Protein AF-A0A481DHI5-F1 (afdb_monomer_lite)

Foldseek 3Di:
DDDDDDDDDDDDDPPPDKADAQFEAQVRHGQDQPPCGQLNVFFHFQHMRHGPSATDGDPQFDWRSSQWGPPQFAALNSPRGAQAPAFDFQHIHHGPNFGFHFEQFDDRRRPDGDPDDDAPDDFDSQWDQDDDPPDGTATDGGHLWDDRRNDTDADDCCVPPNVLFDPQWHWDAPDRNDIATGGDQQWDIRRSDTDGDPCCVPVNLLFDPQWHWAAPTRSDIQTGGDPQFDDRRRPGTHGDQCCVPPNVLFDPQWHWDDPDPNDIATGGDPVAWDDRRNDTAGQPLVCLCPDPQQVVCNVCSVVDCPSVDLWQKEFEGAGNVLPPPQDPLNVVLCVVCVVLLRQQRMATRDAAFPVNLDVVQWGQTSSRDIWGWDDDPNWIDINNPKTFPATQCDYSRHTYTYISDRDDPPVSVPDDDDPDDDDDD

Organism: Sus scrofa (NCBI:txid9823)

Structure (mmCIF, N/CA/C/O backbone):
data_AF-A0A481DHI5-F1
#
_entry.id   AF-A0A481DHI5-F1
#
loop_
_atom_site.group_PDB
_atom_site.id
_atom_site.type_symbol
_atom_site.label_atom_id
_atom_site.label_alt_id
_atom_site.label_comp_id
_atom_site.label_asym_id
_atom_site.label_entity_id
_atom_site.label_seq_id
_atom_site.pdbx_PDB_ins_code
_atom_site.Cartn_x
_atom_site.Cartn_y
_atom_site.Cartn_z
_atom_site.occupancy
_atom_site.B_iso_or_equiv
_atom_site.auth_seq_id
_atom_site.auth_comp_id
_atom_site.auth_asym_id
_atom_site.auth_atom_id
_atom_site.pdbx_PDB_model_num
ATOM 1 N N . MET A 1 1 ? -49.915 22.336 9.421 1.00 43.72 1 MET A N 1
ATOM 2 C CA . MET A 1 1 ? -49.257 22.162 8.110 1.00 43.72 1 MET A CA 1
ATOM 3 C C . MET A 1 1 ? -47.770 22.284 8.362 1.00 43.72 1 MET A C 1
ATOM 5 O O . MET A 1 1 ? -47.282 23.372 8.632 1.00 43.72 1 MET A O 1
ATOM 9 N N . SER A 1 2 ? -47.128 21.129 8.496 1.00 32.62 2 SER A N 1
ATOM 10 C CA . SER A 1 2 ? -45.787 20.972 9.047 1.00 32.62 2 SER A CA 1
ATOM 11 C C . SER A 1 2 ? -44.725 21.444 8.061 1.00 32.62 2 SER A C 1
ATOM 13 O O . SER A 1 2 ? -44.752 21.069 6.892 1.00 32.62 2 SER A O 1
ATOM 15 N N . VAL A 1 3 ? -43.785 22.246 8.555 1.00 36.69 3 VAL A N 1
ATOM 16 C CA . VAL A 1 3 ? -42.526 22.556 7.877 1.00 36.69 3 VAL A CA 1
ATOM 17 C C . VAL A 1 3 ? -41.587 21.381 8.148 1.00 36.69 3 VAL A C 1
ATOM 19 O O . VAL A 1 3 ? -41.174 21.171 9.285 1.00 36.69 3 VAL A O 1
ATOM 22 N N . LEU A 1 4 ? -41.304 20.579 7.122 1.00 35.47 4 LEU A N 1
ATOM 23 C CA . LEU A 1 4 ? -40.282 19.534 7.165 1.00 35.47 4 LEU A CA 1
ATOM 24 C C . LEU A 1 4 ? -38.956 20.145 6.702 1.00 35.47 4 LEU A C 1
ATOM 26 O O . LEU A 1 4 ? -38.804 20.501 5.535 1.00 35.47 4 LEU A O 1
ATOM 30 N N . LEU A 1 5 ? -38.013 20.284 7.631 1.00 36.44 5 LEU A N 1
ATOM 31 C CA . LEU A 1 5 ? -36.606 20.528 7.322 1.00 36.44 5 LEU A CA 1
ATOM 32 C C . LEU A 1 5 ? -35.983 19.220 6.801 1.00 36.44 5 LEU A C 1
ATOM 34 O O . LEU A 1 5 ? -36.235 18.169 7.397 1.00 36.44 5 LEU A O 1
ATOM 38 N N . PRO A 1 6 ? -35.155 19.240 5.744 1.00 40.94 6 PRO A N 1
ATOM 39 C CA . PRO A 1 6 ? -34.357 18.080 5.383 1.00 40.94 6 PRO A CA 1
ATOM 40 C C . PRO A 1 6 ? -33.204 17.936 6.388 1.00 40.94 6 PRO A C 1
ATOM 42 O O . PRO A 1 6 ? -32.407 18.855 6.578 1.00 40.94 6 PRO A O 1
ATOM 45 N N . GLY A 1 7 ? -33.151 16.791 7.069 1.00 42.81 7 GLY A N 1
ATOM 46 C CA . GLY A 1 7 ? -32.060 16.444 7.977 1.00 42.81 7 GLY A CA 1
ATOM 47 C C . GLY A 1 7 ? -30.752 16.154 7.228 1.00 42.81 7 GLY A C 1
ATOM 48 O O . GLY A 1 7 ? -30.788 15.724 6.071 1.00 42.81 7 GLY A O 1
ATOM 49 N N . PRO A 1 8 ? -29.586 16.348 7.867 1.00 45.28 8 PRO A N 1
ATOM 50 C CA . PRO A 1 8 ? -28.315 15.955 7.290 1.00 45.28 8 PRO A CA 1
ATOM 51 C C . PRO A 1 8 ? -28.155 14.442 7.458 1.00 45.28 8 PRO A C 1
ATOM 53 O O . PRO A 1 8 ? -28.044 13.930 8.568 1.00 45.28 8 PRO A O 1
ATOM 56 N N . SER A 1 9 ? -28.135 13.714 6.348 1.00 49.44 9 SER A N 1
ATOM 57 C CA . SER A 1 9 ? -27.615 12.350 6.313 1.00 49.44 9 SER A CA 1
ATOM 58 C C . SER A 1 9 ? -26.688 12.240 5.119 1.00 49.44 9 SER A C 1
ATOM 60 O O . SER A 1 9 ? -27.131 12.282 3.981 1.00 49.44 9 SER A O 1
ATOM 62 N N . LEU A 1 10 ? -25.394 12.186 5.417 1.00 44.12 10 LEU A N 1
ATOM 63 C CA . LEU A 1 10 ? -24.336 11.577 4.620 1.00 44.12 10 LEU A CA 1
ATOM 64 C C . LEU A 1 10 ? -23.126 11.532 5.553 1.00 44.12 10 LEU A C 1
ATOM 66 O O . LEU A 1 10 ? -22.340 12.474 5.642 1.00 44.12 10 LEU A O 1
ATOM 70 N N . HIS A 1 11 ? -23.017 10.439 6.310 1.00 45.66 11 HIS A N 1
ATOM 71 C CA . HIS A 1 11 ? -21.702 10.006 6.760 1.00 45.66 11 HIS A CA 1
ATOM 72 C C . HIS A 1 11 ? -20.833 9.901 5.501 1.00 45.66 11 HIS A C 1
ATOM 74 O O . HIS A 1 11 ? -21.245 9.204 4.567 1.00 45.66 11 HIS A O 1
ATOM 80 N N . PRO A 1 12 ? -19.683 10.590 5.417 1.00 46.81 12 PRO A N 1
ATOM 81 C CA . PRO A 1 12 ? -18.755 10.318 4.342 1.00 46.81 12 PRO A CA 1
ATOM 82 C C . PRO A 1 12 ? -18.339 8.858 4.515 1.00 46.81 12 PRO A C 1
ATOM 84 O O . PRO A 1 12 ? -17.802 8.476 5.556 1.00 46.81 12 PRO A O 1
ATOM 87 N N . SER A 1 13 ? -18.637 8.027 3.515 1.00 51.62 13 SER A N 1
ATOM 88 C CA . SER A 1 13 ? -17.909 6.776 3.319 1.00 51.62 13 SER A CA 1
ATOM 89 C C . SER A 1 13 ? -16.425 7.089 3.508 1.00 51.62 13 SER A C 1
ATOM 91 O O . SER A 1 13 ? -15.992 8.111 2.958 1.00 51.62 13 SER A O 1
ATOM 93 N N . PRO A 1 14 ? -15.664 6.296 4.284 1.00 49.41 14 PRO A N 1
ATOM 94 C CA . PRO A 1 14 ? -14.248 6.563 4.473 1.00 49.41 14 PRO A CA 1
ATOM 95 C C . PRO A 1 14 ? -13.640 6.666 3.077 1.00 49.41 14 PRO A C 1
ATOM 97 O O . PRO A 1 14 ? -13.703 5.714 2.299 1.00 49.41 14 PRO A O 1
ATOM 100 N N . GLN A 1 15 ? -13.187 7.865 2.709 1.00 58.94 15 GLN A N 1
ATOM 101 C CA . GLN A 1 15 ? -12.504 8.067 1.444 1.00 58.94 15 GLN A CA 1
ATOM 102 C C . GLN A 1 15 ? -11.241 7.228 1.557 1.00 58.94 15 GLN A C 1
ATOM 104 O O . GLN A 1 15 ? -10.349 7.565 2.334 1.00 58.94 15 GLN A O 1
ATOM 109 N N . VAL A 1 16 ? -11.217 6.088 0.864 1.00 59.72 16 VAL A N 1
ATOM 110 C CA . VAL A 1 16 ? -9.985 5.324 0.700 1.00 59.72 16 VAL A CA 1
ATOM 111 C C . VAL A 1 16 ? -8.988 6.310 0.089 1.00 59.72 16 VAL A C 1
ATOM 113 O O . VAL A 1 16 ? -9.322 6.905 -0.940 1.00 59.72 16 VAL A O 1
ATOM 116 N N . PRO A 1 17 ? -7.841 6.573 0.739 1.00 74.69 17 PRO A N 1
ATOM 117 C CA . PRO A 1 17 ? -6.849 7.490 0.202 1.00 74.69 17 PRO A CA 1
ATOM 118 C C . PRO A 1 17 ? -6.486 7.049 -1.216 1.00 74.69 17 PRO A C 1
ATOM 120 O O . PRO A 1 17 ? -6.122 5.893 -1.424 1.00 74.69 17 PRO A O 1
ATOM 123 N N . ASP A 1 18 ? -6.641 7.947 -2.184 1.00 83.06 18 ASP A N 1
ATOM 124 C CA . ASP A 1 18 ? -6.303 7.695 -3.583 1.00 83.06 18 ASP A CA 1
ATOM 125 C C . ASP A 1 18 ? -5.067 8.509 -3.970 1.00 83.06 18 ASP A C 1
ATOM 127 O O . ASP A 1 18 ? -4.779 9.557 -3.382 1.00 83.06 18 ASP A O 1
ATOM 131 N N . CYS A 1 19 ? -4.332 8.025 -4.964 1.00 86.88 19 CYS A N 1
ATOM 132 C CA . CYS A 1 19 ? -3.128 8.682 -5.439 1.00 86.88 19 CYS A CA 1
ATOM 133 C C . CYS A 1 19 ? -3.455 9.935 -6.260 1.00 86.88 19 CYS A C 1
ATOM 135 O O . CYS A 1 19 ? -4.474 10.026 -6.959 1.00 86.88 19 CYS A O 1
ATOM 137 N N . CYS A 1 20 ? -2.549 10.911 -6.203 1.00 92.19 20 CYS A N 1
ATOM 138 C CA . CYS A 1 20 ? -2.568 12.052 -7.111 1.00 92.19 20 CYS A CA 1
ATOM 139 C C . CYS A 1 20 ? -2.410 11.582 -8.573 1.00 92.19 20 CYS A C 1
ATOM 141 O O . CYS A 1 20 ? -1.773 10.555 -8.811 1.00 92.19 20 CYS A O 1
ATOM 143 N N . PRO A 1 21 ? -2.932 12.334 -9.564 1.00 91.25 21 PRO A N 1
ATOM 144 C CA . PRO A 1 21 ? -2.703 12.029 -10.976 1.00 91.25 21 PRO A CA 1
ATOM 145 C C . PRO A 1 21 ? -1.209 11.875 -11.294 1.00 91.25 21 PRO A C 1
ATOM 147 O O . PRO A 1 21 ? -0.397 12.678 -10.830 1.00 91.25 21 PRO A O 1
ATOM 150 N N . GLY A 1 22 ? -0.859 10.858 -12.081 1.00 90.06 22 GLY A N 1
ATOM 151 C CA . GLY A 1 22 ? 0.534 10.507 -12.386 1.00 90.06 22 GLY A CA 1
ATOM 152 C C . GLY A 1 22 ? 1.246 9.658 -11.327 1.00 90.06 22 GLY A C 1
ATOM 153 O O . GLY A 1 22 ? 2.440 9.405 -11.478 1.00 90.06 22 GLY A O 1
ATOM 154 N N . PHE A 1 23 ? 0.537 9.208 -10.288 1.00 90.56 23 PHE A N 1
ATOM 155 C CA . PHE A 1 23 ? 1.028 8.246 -9.301 1.00 90.56 23 PHE A CA 1
ATOM 156 C C . PHE A 1 23 ? 0.091 7.038 -9.208 1.00 90.56 23 PHE A C 1
ATOM 158 O O . PHE A 1 23 ? -1.126 7.190 -9.343 1.00 90.56 23 PHE A O 1
ATOM 165 N N . PHE A 1 24 ? 0.639 5.848 -8.966 1.00 89.38 24 PHE A N 1
ATOM 166 C CA . PHE A 1 24 ? -0.104 4.591 -9.026 1.00 89.38 24 PHE A CA 1
ATOM 167 C C . PHE A 1 24 ? 0.220 3.620 -7.882 1.00 89.38 24 PHE A C 1
ATOM 169 O O . PHE A 1 24 ? 1.237 3.738 -7.197 1.00 89.38 24 PHE A O 1
ATOM 176 N N . GLY A 1 25 ? -0.663 2.640 -7.689 1.00 78.81 25 GLY A N 1
ATOM 177 C CA . GLY A 1 25 ? -0.503 1.569 -6.708 1.00 78.81 25 GLY A CA 1
ATOM 178 C C . GLY A 1 25 ? -0.759 1.998 -5.260 1.00 78.81 25 GLY A C 1
ATOM 179 O O . GLY A 1 25 ? -1.026 3.157 -4.952 1.00 78.81 25 GLY A O 1
ATOM 180 N N . THR A 1 26 ? -0.663 1.049 -4.329 1.00 76.75 26 THR A N 1
ATOM 181 C CA . THR A 1 26 ? -0.958 1.275 -2.900 1.00 76.75 26 THR A CA 1
ATOM 182 C C . THR A 1 26 ? 0.050 2.183 -2.195 1.00 76.75 26 THR A C 1
ATOM 184 O O . THR A 1 26 ? -0.241 2.693 -1.117 1.00 76.75 26 THR A O 1
ATOM 187 N N . LEU A 1 27 ? 1.234 2.365 -2.787 1.00 78.25 27 LEU A N 1
ATOM 188 C CA . LEU A 1 27 ? 2.298 3.240 -2.289 1.00 78.25 27 LEU A CA 1
ATOM 189 C C . LEU A 1 27 ? 2.378 4.577 -3.044 1.00 78.25 27 LEU A C 1
ATOM 191 O O . LEU A 1 27 ? 3.227 5.399 -2.711 1.00 78.25 27 LEU A O 1
ATOM 195 N N . CYS A 1 28 ? 1.493 4.809 -4.023 1.00 86.56 28 CYS A N 1
ATOM 196 C CA . CYS A 1 28 ? 1.494 5.992 -4.883 1.00 86.56 28 CYS A CA 1
ATOM 197 C C . CYS A 1 28 ? 2.878 6.290 -5.472 1.00 86.56 28 CYS A C 1
ATOM 199 O O . CYS A 1 28 ? 3.454 7.352 -5.242 1.00 86.56 28 CYS A O 1
ATOM 201 N N . GLU A 1 29 ? 3.406 5.339 -6.235 1.00 85.56 29 GLU A N 1
ATOM 202 C CA . GLU A 1 29 ? 4.670 5.465 -6.958 1.00 85.56 29 GLU A CA 1
ATOM 203 C C . GLU A 1 29 ? 4.482 6.312 -8.222 1.00 85.56 29 GLU A C 1
ATOM 205 O O . GLU A 1 29 ? 3.407 6.278 -8.823 1.00 85.56 29 GLU A O 1
ATOM 210 N N . PRO A 1 30 ? 5.478 7.108 -8.644 1.00 89.94 30 PRO A N 1
ATOM 211 C CA . PRO A 1 30 ? 5.351 7.930 -9.841 1.00 89.94 30 PRO A CA 1
ATOM 212 C C . PRO A 1 30 ? 5.304 7.059 -11.100 1.00 89.94 30 PRO A C 1
ATOM 214 O O . PRO A 1 30 ? 6.105 6.138 -11.261 1.00 89.94 30 PRO A O 1
ATOM 217 N N . CYS A 1 31 ? 4.413 7.395 -12.031 1.00 92.06 31 CYS A N 1
ATOM 218 C CA . CYS A 1 31 ? 4.412 6.800 -13.365 1.00 92.06 31 CYS A CA 1
ATOM 219 C C . CYS A 1 31 ? 5.769 7.009 -14.070 1.00 92.06 31 CYS A C 1
ATOM 221 O O . CYS A 1 31 ? 6.425 8.038 -13.860 1.00 92.06 31 CYS A O 1
ATOM 223 N N . PRO A 1 32 ? 6.190 6.072 -14.936 1.00 91.75 32 PRO A N 1
ATOM 224 C CA . PRO A 1 32 ? 7.476 6.155 -15.621 1.00 91.75 32 PRO A CA 1
ATOM 225 C C . PRO A 1 32 ? 7.544 7.360 -16.577 1.00 91.75 32 PRO A C 1
ATOM 227 O O . PRO A 1 32 ? 6.521 7.812 -17.089 1.00 91.75 32 PRO A O 1
ATOM 230 N N . GLY A 1 33 ? 8.757 7.878 -16.822 1.00 87.94 33 GLY A N 1
ATOM 231 C CA . GLY A 1 33 ? 9.023 8.953 -17.800 1.00 87.94 33 GLY A CA 1
ATOM 232 C C . GLY A 1 33 ? 9.940 10.094 -17.333 1.00 87.94 33 GLY A C 1
ATOM 233 O O . GLY A 1 33 ? 10.337 10.944 -18.131 1.00 87.94 33 GLY A O 1
ATOM 234 N N . GLY A 1 34 ? 10.360 10.090 -16.063 1.00 83.38 34 GLY A N 1
ATOM 235 C CA . GLY A 1 34 ? 11.472 10.911 -15.565 1.00 83.38 34 GLY A CA 1
ATOM 236 C C . GLY A 1 34 ? 11.342 12.405 -15.893 1.00 83.38 34 GLY A C 1
ATOM 237 O O . GLY A 1 34 ? 10.353 13.044 -15.539 1.00 83.38 34 GLY A O 1
ATOM 238 N N . LEU A 1 35 ? 12.349 12.968 -16.574 1.00 79.69 35 LEU A N 1
ATOM 239 C CA . LEU A 1 35 ? 12.371 14.384 -16.976 1.00 79.69 35 LEU A CA 1
ATOM 240 C C . LEU A 1 35 ? 11.289 14.749 -18.008 1.00 79.69 35 LEU A C 1
ATOM 242 O O . LEU A 1 35 ? 10.912 15.916 -18.087 1.00 79.69 35 LEU A O 1
ATOM 246 N N . GLY A 1 36 ? 10.790 13.779 -18.781 1.00 77.88 36 GLY A N 1
ATOM 247 C CA . GLY A 1 36 ? 9.703 13.974 -19.746 1.00 77.88 36 GLY A CA 1
ATOM 248 C C . GLY A 1 36 ? 8.309 14.005 -19.109 1.00 77.88 36 GLY A C 1
ATOM 249 O O . GLY A 1 36 ? 7.328 14.264 -19.799 1.00 77.88 36 GLY A O 1
ATOM 250 N N . GLY A 1 37 ? 8.202 13.772 -17.797 1.00 87.38 37 GLY A N 1
ATOM 251 C CA . GLY A 1 37 ? 6.923 13.670 -17.095 1.00 87.38 37 GLY A CA 1
ATOM 252 C C . GLY A 1 37 ? 6.255 12.307 -17.289 1.00 87.38 37 GLY A C 1
ATOM 253 O O . GLY A 1 37 ? 6.912 11.326 -17.622 1.00 87.38 37 GLY A O 1
ATOM 254 N N . VAL A 1 38 ? 4.944 12.228 -17.051 1.00 93.25 38 VAL A N 1
ATOM 255 C CA . VAL A 1 38 ? 4.177 10.971 -17.130 1.00 93.25 38 VAL A CA 1
ATOM 256 C C . VAL A 1 38 ? 4.236 10.401 -18.550 1.00 93.25 38 VAL A C 1
ATOM 258 O O . VAL A 1 38 ? 3.857 11.081 -19.503 1.00 93.25 38 VAL A O 1
ATOM 261 N N . CYS A 1 39 ? 4.710 9.161 -18.683 1.00 95.25 39 CYS A N 1
ATOM 262 C CA . CYS A 1 39 ? 4.935 8.476 -19.957 1.00 95.25 39 CYS A CA 1
ATOM 263 C C . CYS A 1 39 ? 5.739 9.327 -20.950 1.00 95.25 39 CYS A C 1
ATOM 265 O O . CYS A 1 39 ? 5.370 9.438 -22.119 1.00 95.25 39 CYS A O 1
ATOM 267 N N . SER A 1 40 ? 6.781 10.003 -20.452 1.00 94.06 40 SER A N 1
ATOM 268 C CA . SER A 1 40 ? 7.672 10.891 -21.214 1.00 94.06 40 SER A CA 1
ATOM 269 C C . SER A 1 40 ? 6.953 12.006 -21.989 1.00 94.06 40 SER A C 1
ATOM 271 O O . SER A 1 40 ? 7.524 12.590 -22.904 1.00 94.06 40 SER A O 1
ATOM 273 N N . GLY A 1 41 ? 5.692 12.303 -21.646 1.00 93.81 41 GLY A N 1
ATOM 274 C CA . GLY A 1 41 ? 4.840 13.242 -22.380 1.00 93.81 41 GLY A CA 1
ATOM 275 C C . GLY A 1 41 ? 4.230 12.675 -23.669 1.00 93.81 41 GLY A C 1
ATOM 276 O O . GLY A 1 41 ? 3.575 13.409 -24.409 1.00 93.81 41 GLY A O 1
ATOM 277 N N . HIS A 1 42 ? 4.409 11.379 -23.930 1.00 94.69 42 HIS A N 1
ATOM 278 C CA . HIS A 1 42 ? 4.012 10.692 -25.160 1.00 94.69 42 HIS A CA 1
ATOM 279 C C . HIS A 1 42 ? 3.039 9.527 -24.912 1.00 94.69 42 HIS A C 1
ATOM 281 O O . HIS A 1 42 ? 2.888 8.640 -25.754 1.00 94.69 42 HIS A O 1
ATOM 287 N N . GLY A 1 43 ? 2.345 9.521 -23.772 1.00 94.75 43 GLY A N 1
ATOM 288 C CA . GLY A 1 43 ? 1.375 8.483 -23.447 1.00 94.75 43 GLY A CA 1
ATOM 289 C C . GLY A 1 43 ? 0.457 8.820 -22.276 1.00 94.75 43 GLY A C 1
ATOM 290 O O . GLY A 1 43 ? 0.493 9.907 -21.703 1.00 94.75 43 GLY A O 1
ATOM 291 N N . GLN A 1 44 ? -0.392 7.855 -21.926 1.00 96.00 44 GLN A N 1
ATOM 292 C CA . GLN A 1 44 ? -1.299 7.918 -20.778 1.00 96.00 44 GLN A CA 1
ATOM 293 C C . GLN A 1 44 ? -0.978 6.792 -19.796 1.00 96.00 44 GLN A C 1
ATOM 295 O O . GLN A 1 44 ? -0.958 5.629 -20.192 1.00 96.00 44 GLN A O 1
ATOM 300 N N . CYS A 1 45 ? -0.767 7.132 -18.525 1.00 94.81 45 CYS A N 1
ATOM 301 C CA . CYS A 1 45 ? -0.472 6.160 -17.473 1.00 94.81 45 CYS A CA 1
ATOM 302 C C . CYS A 1 45 ? -1.753 5.594 -16.849 1.00 94.81 45 CYS A C 1
ATOM 304 O O . CYS A 1 45 ? -2.715 6.330 -16.619 1.00 94.81 45 CYS A O 1
ATOM 306 N N . GLN A 1 46 ? -1.742 4.302 -16.522 1.00 94.00 46 GLN A N 1
ATOM 307 C CA . GLN A 1 46 ? -2.707 3.698 -15.602 1.00 94.00 46 GLN A CA 1
ATOM 308 C C . GLN A 1 46 ? -2.370 4.119 -14.162 1.00 94.00 46 GLN A C 1
ATOM 310 O O . GLN A 1 46 ? -1.706 3.385 -13.430 1.00 94.00 46 GLN A O 1
ATOM 315 N N . ASP A 1 47 ? -2.795 5.329 -13.791 1.00 90.81 47 ASP A N 1
ATOM 316 C CA . ASP A 1 47 ? -2.581 5.933 -12.473 1.00 90.81 47 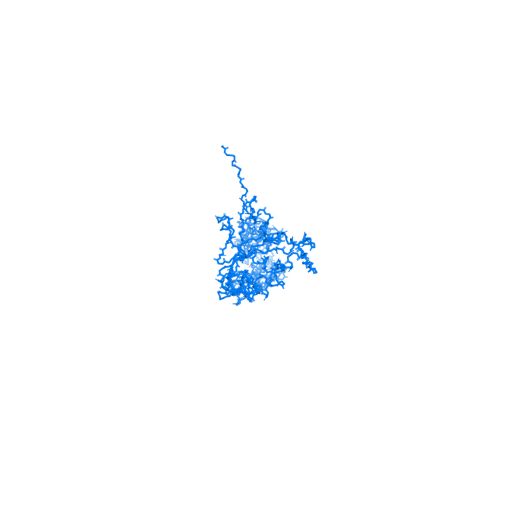ASP A CA 1
ATOM 317 C C . ASP A 1 47 ? -3.678 5.554 -11.453 1.00 90.81 47 ASP A C 1
ATOM 319 O O . ASP A 1 47 ? -4.537 4.719 -11.748 1.00 90.81 47 ASP A O 1
ATOM 323 N N . ARG A 1 48 ? -3.652 6.155 -10.250 1.00 88.38 48 ARG A N 1
ATOM 324 C CA . ARG A 1 48 ? -4.533 5.870 -9.087 1.00 88.38 48 ARG A CA 1
ATOM 325 C C . ARG A 1 48 ? -4.123 4.645 -8.270 1.00 88.38 48 ARG A C 1
ATOM 327 O O . ARG A 1 48 ? -3.280 3.849 -8.675 1.00 88.38 48 ARG A O 1
ATOM 334 N N . VAL A 1 49 ? -4.762 4.459 -7.114 1.00 84.19 49 VAL A N 1
ATOM 335 C CA . VAL A 1 49 ? -4.452 3.370 -6.164 1.00 84.19 49 VAL A CA 1
ATOM 336 C C . VAL A 1 49 ? -4.619 1.958 -6.755 1.00 84.19 49 VAL A C 1
ATOM 338 O O . VAL A 1 49 ? -3.940 1.025 -6.332 1.00 84.19 49 VAL A O 1
ATOM 341 N N . LEU A 1 50 ? -5.501 1.801 -7.751 1.00 83.44 50 LEU A N 1
ATOM 342 C CA . LEU A 1 50 ? -5.715 0.549 -8.496 1.00 83.44 50 LEU A CA 1
ATOM 343 C C . LEU A 1 50 ? -4.925 0.481 -9.815 1.00 83.44 50 LEU A C 1
ATOM 345 O O . LEU A 1 50 ? -5.007 -0.524 -10.520 1.00 83.44 50 LEU A O 1
ATOM 349 N N . GLY A 1 51 ? -4.212 1.550 -10.172 1.00 85.81 51 GLY A N 1
ATOM 350 C CA . GLY A 1 51 ? -3.413 1.632 -11.386 1.00 85.81 51 GLY A CA 1
ATOM 351 C C . GLY A 1 51 ? -2.169 0.750 -11.321 1.00 85.81 51 GLY A C 1
ATOM 352 O O . GLY A 1 51 ? -1.587 0.559 -10.252 1.00 85.81 51 GLY A O 1
ATOM 353 N N . SER A 1 52 ? -1.760 0.215 -12.472 1.00 84.88 52 SER A N 1
ATOM 354 C CA . SER A 1 52 ? -0.560 -0.617 -12.622 1.00 84.88 52 SER A CA 1
ATOM 355 C C . SER A 1 52 ? 0.707 0.182 -12.933 1.00 84.88 52 SER A C 1
ATOM 357 O O . SER A 1 52 ? 1.790 -0.396 -12.913 1.00 84.88 52 SER A O 1
ATOM 359 N N . GLY A 1 53 ? 0.578 1.473 -13.265 1.00 87.81 53 GLY A N 1
ATOM 360 C CA . GLY A 1 53 ? 1.690 2.307 -13.729 1.00 87.81 53 GLY A CA 1
ATOM 361 C C . GLY A 1 53 ? 2.053 2.121 -15.201 1.00 87.81 53 GLY A C 1
ATOM 362 O O . GLY A 1 53 ? 2.944 2.800 -15.703 1.00 87.81 53 GLY A O 1
ATOM 363 N N . GLU A 1 54 ? 1.360 1.228 -15.911 1.00 91.69 54 GLU A N 1
ATOM 364 C CA . GLU A 1 54 ? 1.616 0.940 -17.320 1.00 91.69 54 GLU A CA 1
ATOM 365 C C . GLU A 1 54 ? 1.245 2.132 -18.216 1.00 91.69 54 GLU A C 1
ATOM 367 O O . GLU A 1 54 ? 0.159 2.716 -18.099 1.00 91.69 54 GLU A O 1
ATOM 372 N N . CYS A 1 55 ? 2.144 2.467 -19.142 1.00 95.12 55 CYS A N 1
ATOM 373 C CA . CYS A 1 55 ? 1.962 3.542 -20.105 1.00 95.12 55 CYS A CA 1
ATOM 374 C C . CYS A 1 55 ? 1.353 3.039 -21.413 1.00 95.12 55 CYS A C 1
ATOM 376 O O . CYS A 1 55 ? 1.911 2.196 -22.110 1.00 95.12 55 CYS A O 1
ATOM 378 N N . ARG A 1 56 ? 0.223 3.630 -21.803 1.00 96.56 56 ARG A N 1
ATOM 379 C CA . ARG A 1 56 ? -0.331 3.489 -23.150 1.00 96.56 56 ARG A CA 1
ATOM 380 C C . ARG A 1 56 ? 0.221 4.593 -24.045 1.00 96.56 56 ARG A C 1
ATOM 382 O O . ARG A 1 56 ? -0.198 5.747 -23.919 1.00 96.56 56 ARG A O 1
ATOM 389 N N . CYS A 1 57 ? 1.123 4.230 -24.949 1.00 96.44 57 CYS A N 1
ATOM 390 C CA . CYS A 1 57 ? 1.798 5.178 -25.830 1.00 96.44 57 CYS A CA 1
ATOM 391 C C . CYS A 1 57 ? 0.901 5.730 -26.936 1.00 96.44 57 CYS A C 1
ATOM 393 O O . CYS A 1 57 ? -0.049 5.089 -27.393 1.00 96.44 57 CYS A O 1
ATOM 395 N N . H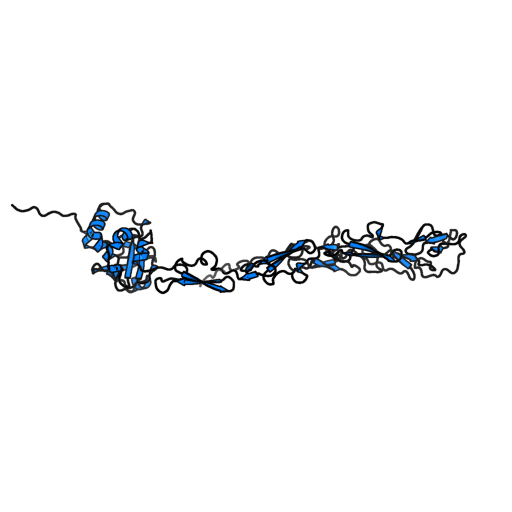IS A 1 58 ? 1.192 6.967 -27.329 1.00 95.81 58 HIS A N 1
ATOM 396 C CA . HIS A 1 58 ? 0.633 7.592 -28.518 1.00 95.81 58 HIS A CA 1
ATOM 397 C C . HIS A 1 58 ? 1.240 6.982 -29.787 1.00 95.81 58 HIS A C 1
ATOM 399 O O . HIS A 1 58 ? 2.300 6.364 -29.749 1.00 95.81 58 HIS A O 1
ATOM 405 N N . GLU A 1 59 ? 0.553 7.152 -30.916 1.00 95.06 59 GLU A N 1
ATOM 406 C CA . GLU A 1 59 ? 0.984 6.595 -32.202 1.00 95.06 59 GLU A CA 1
ATOM 407 C C . GLU A 1 59 ? 2.406 7.047 -32.565 1.00 95.06 59 GLU A C 1
ATOM 409 O O . GLU A 1 59 ? 2.722 8.236 -32.490 1.00 95.06 59 GLU A O 1
ATOM 414 N N . GLY A 1 60 ? 3.253 6.099 -32.976 1.00 93.69 60 GLY A N 1
ATOM 415 C CA . GLY A 1 60 ? 4.643 6.365 -33.339 1.00 93.69 60 GLY A CA 1
ATOM 416 C C . GLY A 1 60 ? 5.632 6.272 -32.177 1.00 93.69 60 GLY A C 1
ATOM 417 O O . GLY A 1 60 ? 6.835 6.239 -32.437 1.00 93.69 60 GLY A O 1
ATOM 418 N N . PHE A 1 61 ? 5.153 6.174 -30.934 1.00 95.81 61 PHE A N 1
ATOM 419 C CA . PHE A 1 61 ? 5.976 6.010 -29.737 1.00 95.81 61 PHE A CA 1
ATOM 420 C C . PHE A 1 61 ? 5.823 4.611 -29.139 1.00 95.81 61 PHE A C 1
ATOM 422 O O . PHE A 1 61 ? 4.746 4.016 -29.163 1.00 95.81 61 PHE A O 1
ATOM 429 N N . HIS A 1 62 ? 6.898 4.103 -28.548 1.00 94.44 62 HIS A N 1
ATOM 430 C CA . HIS A 1 62 ? 6.917 2.836 -27.820 1.00 94.44 62 HIS A CA 1
ATOM 431 C C . HIS A 1 62 ? 7.933 2.888 -26.666 1.00 94.44 62 HIS A C 1
ATOM 433 O O . HIS A 1 62 ? 8.600 3.905 -26.468 1.00 94.44 62 HIS A O 1
ATOM 439 N N . GLY A 1 63 ? 8.035 1.800 -25.905 1.00 92.94 63 GLY A N 1
ATOM 440 C CA . GLY A 1 63 ? 8.875 1.714 -24.708 1.00 92.94 63 GLY A CA 1
ATOM 441 C C . GLY A 1 63 ? 8.061 1.743 -23.420 1.00 92.94 63 GLY A C 1
ATOM 442 O O . GLY A 1 63 ? 6.850 1.983 -23.429 1.00 92.94 63 GLY A O 1
ATOM 443 N N . THR A 1 64 ? 8.731 1.481 -22.305 1.00 93.25 64 THR A N 1
ATOM 444 C CA . THR A 1 64 ? 8.130 1.370 -20.966 1.00 93.25 64 THR A CA 1
ATOM 445 C C . THR A 1 64 ? 7.495 2.688 -20.526 1.00 93.25 64 THR A C 1
ATOM 447 O O . THR A 1 64 ? 6.465 2.702 -19.850 1.00 93.25 64 THR A O 1
ATOM 450 N N . ALA A 1 65 ? 8.090 3.806 -20.936 1.00 95.00 65 ALA A N 1
ATOM 451 C CA . ALA A 1 65 ? 7.647 5.162 -20.662 1.00 95.00 65 ALA A CA 1
ATOM 452 C C . ALA A 1 65 ? 7.315 5.945 -21.941 1.00 95.00 65 ALA A C 1
ATOM 454 O O . ALA A 1 65 ? 7.284 7.172 -21.883 1.00 95.00 65 ALA A O 1
ATOM 455 N N . CYS A 1 66 ? 7.086 5.285 -23.080 1.00 95.69 66 CYS A N 1
ATOM 456 C CA . CYS A 1 66 ? 6.866 5.939 -24.379 1.00 95.69 66 CYS A CA 1
ATOM 457 C C . CYS A 1 66 ? 8.004 6.888 -24.800 1.00 95.69 66 CYS A C 1
ATOM 459 O O . CYS A 1 66 ? 7.782 7.939 -25.397 1.00 95.69 66 CYS A O 1
ATOM 461 N N . GLU A 1 67 ? 9.227 6.535 -24.430 1.00 92.44 67 GLU A N 1
ATOM 462 C CA . GLU A 1 67 ? 10.447 7.321 -24.574 1.00 92.44 67 GLU A CA 1
ATOM 463 C C . GLU A 1 67 ? 11.187 7.073 -25.894 1.00 92.44 67 GLU A C 1
ATOM 465 O O . GLU A 1 67 ? 12.134 7.789 -26.211 1.00 92.44 67 GLU A O 1
ATOM 470 N N . MET A 1 68 ? 10.763 6.077 -26.672 1.00 92.94 68 MET A N 1
ATOM 471 C CA . MET A 1 68 ? 11.375 5.708 -27.945 1.00 92.94 68 MET A CA 1
ATOM 472 C C . MET A 1 68 ? 10.389 5.875 -29.106 1.00 92.94 68 MET A C 1
ATOM 474 O O . MET A 1 68 ? 9.169 5.881 -28.923 1.00 92.94 68 MET A O 1
ATOM 478 N N . CYS A 1 69 ? 10.923 5.964 -30.324 1.00 95.00 69 CYS A N 1
ATOM 479 C CA . CYS A 1 69 ? 10.122 5.869 -31.542 1.00 95.00 69 CYS A CA 1
ATOM 480 C C . CYS A 1 69 ? 9.947 4.410 -31.944 1.00 95.00 69 CYS A C 1
ATOM 482 O O . CYS A 1 69 ? 10.913 3.657 -31.889 1.00 95.00 69 CYS A O 1
ATOM 484 N N . GLU A 1 70 ? 8.761 4.033 -32.428 1.00 95.19 70 GLU A N 1
ATOM 485 C CA . GLU A 1 70 ? 8.576 2.718 -33.052 1.00 95.19 70 GLU A CA 1
ATOM 486 C C . GLU A 1 70 ? 9.638 2.474 -34.139 1.00 95.19 70 GLU A C 1
ATOM 488 O O . GLU A 1 70 ? 10.079 3.406 -34.818 1.00 95.19 70 GLU A O 1
ATOM 493 N N . LEU A 1 71 ? 10.010 1.205 -34.329 1.00 90.88 71 LEU A N 1
ATOM 494 C CA . LEU A 1 71 ? 11.023 0.790 -35.301 1.00 90.88 71 LEU A CA 1
ATOM 495 C C . LEU A 1 71 ? 10.796 1.427 -36.680 1.00 90.88 71 LEU A C 1
ATOM 497 O O . LEU A 1 71 ? 9.698 1.363 -37.241 1.00 90.88 71 LEU A O 1
ATOM 501 N N . GLY A 1 72 ? 11.853 2.019 -37.240 1.00 91.50 72 GLY A N 1
ATOM 502 C CA . GLY A 1 72 ? 11.807 2.703 -38.529 1.00 91.50 72 GLY A CA 1
ATOM 503 C C . GLY A 1 72 ? 11.214 4.114 -38.491 1.00 91.50 72 GLY A C 1
ATOM 504 O O . GLY A 1 72 ? 10.984 4.688 -39.560 1.00 91.50 72 GLY A O 1
ATOM 505 N N . ARG A 1 73 ? 10.973 4.698 -37.311 1.00 95.69 73 ARG A N 1
ATOM 506 C CA . ARG A 1 73 ? 10.562 6.102 -37.157 1.00 95.69 73 ARG A CA 1
ATOM 507 C C . ARG A 1 73 ? 11.645 6.958 -36.512 1.00 95.69 73 ARG A C 1
ATOM 509 O O . ARG A 1 73 ? 12.473 6.476 -35.743 1.00 95.69 73 ARG A O 1
ATOM 516 N N . TYR A 1 74 ? 11.633 8.254 -36.816 1.00 95.81 74 TYR A N 1
ATOM 517 C CA . TYR A 1 74 ? 12.644 9.183 -36.314 1.00 95.81 74 TYR A CA 1
ATOM 518 C C . TYR A 1 74 ? 12.125 10.605 -36.081 1.00 95.81 74 TYR A C 1
ATOM 520 O O . TYR A 1 74 ? 11.046 11.005 -36.541 1.00 95.81 74 TYR A O 1
ATOM 528 N N . GLY A 1 75 ? 12.949 11.380 -35.380 1.00 95.12 75 GLY A N 1
ATOM 529 C CA . GLY A 1 75 ? 12.717 12.775 -35.039 1.00 95.12 75 GLY A CA 1
ATOM 530 C C . GLY A 1 75 ? 11.991 12.947 -33.703 1.00 95.12 75 GLY A C 1
ATOM 531 O O . GLY A 1 75 ? 11.437 11.993 -33.160 1.00 95.12 75 GLY A O 1
ATOM 532 N N . PRO A 1 76 ? 11.922 14.182 -33.176 1.00 92.44 76 PRO A N 1
ATOM 533 C CA . PRO A 1 76 ? 11.461 14.446 -31.809 1.00 92.44 76 PRO A CA 1
ATOM 534 C C . PRO A 1 76 ? 9.985 14.102 -31.567 1.00 92.44 76 PRO A C 1
ATOM 536 O O . PRO A 1 76 ? 9.567 13.988 -30.424 1.00 92.44 76 PRO A O 1
ATOM 539 N N . ASN A 1 77 ? 9.200 13.952 -32.639 1.00 93.44 77 ASN A N 1
ATOM 540 C CA . ASN A 1 77 ? 7.793 13.551 -32.584 1.00 93.44 77 ASN A CA 1
ATOM 541 C C . ASN A 1 77 ? 7.541 12.174 -33.231 1.00 93.44 77 ASN A C 1
ATOM 543 O O . ASN A 1 77 ? 6.391 11.856 -33.511 1.00 93.44 77 ASN A O 1
ATOM 547 N N . CYS A 1 78 ? 8.590 11.420 -33.586 1.00 95.12 78 CYS A N 1
ATOM 548 C CA . CYS A 1 78 ? 8.500 10.114 -34.257 1.00 95.12 78 CYS A CA 1
ATOM 549 C C . CYS A 1 78 ? 7.622 10.092 -35.529 1.00 95.12 78 CYS A C 1
ATOM 551 O O . CYS A 1 78 ? 7.034 9.079 -35.900 1.00 95.12 78 CYS A O 1
ATOM 553 N N . THR A 1 79 ? 7.515 11.226 -36.226 1.00 95.50 79 THR A N 1
ATOM 554 C CA . THR A 1 79 ? 6.699 11.350 -37.446 1.00 95.50 79 THR A CA 1
ATOM 555 C C . THR A 1 79 ? 7.481 11.020 -38.714 1.00 95.50 79 THR A C 1
ATOM 557 O O . THR A 1 79 ? 6.872 10.649 -39.718 1.00 95.50 79 THR A O 1
ATOM 560 N N . GLY A 1 80 ? 8.813 11.139 -38.682 1.00 95.12 80 GLY A N 1
ATOM 561 C CA . GLY A 1 80 ? 9.678 10.736 -39.786 1.00 95.12 80 GLY A CA 1
ATOM 562 C C . GLY A 1 80 ? 9.655 9.221 -39.958 1.00 95.12 80 GLY A C 1
ATOM 563 O O . GLY A 1 80 ? 9.592 8.498 -38.969 1.00 95.12 80 GLY A O 1
ATOM 564 N N . VAL A 1 81 ? 9.701 8.744 -41.203 1.00 95.44 81 VAL A N 1
ATOM 565 C CA . VAL A 1 81 ? 9.724 7.313 -41.540 1.00 95.44 81 VAL A CA 1
ATOM 566 C C . VAL A 1 81 ? 10.980 7.019 -42.347 1.00 95.44 81 VAL A C 1
ATOM 568 O O . VAL A 1 81 ? 11.241 7.669 -43.363 1.00 95.44 81 VAL A O 1
ATOM 571 N N . CYS A 1 82 ? 11.757 6.045 -41.890 1.00 94.62 82 CYS A N 1
ATOM 572 C CA . CYS A 1 82 ? 12.972 5.587 -42.542 1.00 94.62 82 CYS A CA 1
ATOM 573 C C . CYS A 1 82 ? 12.670 5.008 -43.928 1.00 94.62 82 CYS A C 1
ATOM 575 O O . CYS A 1 82 ? 11.728 4.241 -44.115 1.00 94.62 82 CYS A O 1
ATOM 577 N N . ASN A 1 83 ? 13.500 5.367 -44.907 1.00 94.94 83 ASN A N 1
ATOM 578 C CA . ASN A 1 83 ? 13.340 4.950 -46.300 1.00 94.94 83 ASN A CA 1
ATOM 579 C C . ASN A 1 83 ? 14.674 4.477 -46.900 1.00 94.94 83 ASN A C 1
ATOM 581 O O . ASN A 1 83 ? 15.044 4.860 -48.011 1.00 94.94 83 ASN A O 1
ATOM 585 N N . CYS A 1 84 ? 15.423 3.701 -46.116 1.00 94.25 84 CYS A N 1
ATOM 586 C CA . CYS A 1 84 ? 16.668 3.070 -46.539 1.00 94.25 84 CYS A CA 1
ATOM 587 C C . CYS A 1 84 ? 16.344 1.704 -47.155 1.00 94.25 84 CYS A C 1
ATOM 589 O O . CYS A 1 84 ? 15.769 0.855 -46.480 1.00 94.25 84 CYS A O 1
ATOM 591 N N . ALA A 1 85 ? 16.706 1.480 -48.417 1.00 95.56 85 ALA A N 1
ATOM 592 C CA . ALA A 1 85 ? 16.483 0.204 -49.090 1.00 95.56 85 ALA A CA 1
ATOM 593 C C . ALA A 1 85 ? 17.440 -0.881 -48.566 1.00 95.56 85 ALA A C 1
ATOM 595 O O . ALA A 1 85 ? 16.999 -1.951 -48.151 1.00 95.56 85 ALA A O 1
ATOM 596 N N . HIS A 1 86 ? 18.746 -0.587 -48.531 1.00 94.25 86 HIS A N 1
ATOM 597 C CA . HIS A 1 86 ? 19.786 -1.525 -48.092 1.00 94.25 86 HIS A CA 1
ATOM 598 C C . HIS A 1 86 ? 20.802 -0.866 -47.148 1.00 94.25 86 HIS A C 1
ATOM 600 O O . HIS A 1 86 ? 21.990 -0.741 -47.455 1.00 94.25 86 HIS A O 1
ATOM 606 N N . GLY A 1 87 ? 20.337 -0.425 -45.982 1.00 92.56 87 GLY A N 1
ATOM 607 C CA . GLY A 1 87 ? 21.183 0.221 -44.981 1.00 92.56 87 GLY A CA 1
ATOM 608 C C . GLY A 1 87 ? 20.502 0.374 -43.627 1.00 92.56 87 GLY A C 1
ATOM 609 O O . GLY A 1 87 ? 19.313 0.088 -43.490 1.00 92.56 87 GLY A O 1
ATOM 610 N N . LEU A 1 88 ? 21.264 0.844 -42.641 1.00 92.12 88 LEU A N 1
ATOM 611 C CA . LEU A 1 88 ? 20.752 1.226 -41.328 1.00 92.12 88 LEU A CA 1
ATOM 612 C C . LEU A 1 88 ? 20.328 2.696 -41.347 1.00 92.12 88 LEU A C 1
ATOM 614 O O . LEU A 1 88 ? 21.047 3.553 -41.863 1.00 92.12 88 LEU A O 1
ATOM 618 N N . CYS A 1 89 ? 19.159 2.973 -40.783 1.00 93.19 89 CYS A N 1
ATOM 619 C CA . CYS A 1 89 ? 18.618 4.318 -40.645 1.00 93.19 89 CYS A CA 1
ATOM 620 C C . CYS A 1 89 ? 19.025 4.922 -39.298 1.00 93.19 89 CYS A C 1
ATOM 622 O O . CYS A 1 89 ? 19.010 4.224 -38.285 1.00 93.19 89 CYS A O 1
ATOM 624 N N . GLN A 1 90 ? 19.321 6.222 -39.263 1.00 92.44 90 GLN A N 1
ATOM 625 C CA . GLN A 1 90 ? 19.412 6.974 -38.009 1.00 92.44 90 GLN A CA 1
ATOM 626 C C . GLN A 1 90 ? 18.003 7.220 -37.452 1.00 92.44 90 GLN A C 1
ATOM 628 O O . GLN A 1 90 ? 17.387 8.258 -37.710 1.00 92.44 90 GLN A O 1
ATOM 633 N N . GLU A 1 91 ? 17.485 6.222 -36.736 1.00 92.50 91 GLU A N 1
ATOM 634 C CA . GLU A 1 91 ? 16.152 6.217 -36.128 1.00 92.50 91 GLU A CA 1
ATOM 635 C C . GLU A 1 91 ? 16.112 6.824 -34.710 1.00 92.50 91 GLU A C 1
ATOM 637 O O . GLU A 1 91 ? 17.130 7.252 -34.161 1.00 92.50 91 GLU A O 1
ATOM 642 N N . GLY A 1 92 ? 14.914 6.906 -34.122 1.00 92.19 92 GLY A N 1
ATOM 643 C CA . GLY A 1 92 ? 14.701 7.397 -32.757 1.00 92.19 92 GLY A CA 1
ATOM 644 C C . GLY A 1 92 ? 14.537 8.919 -32.635 1.00 92.19 92 GLY A C 1
ATOM 645 O O . GLY A 1 92 ? 14.571 9.664 -33.617 1.00 92.19 92 GLY A O 1
ATOM 646 N N . LEU A 1 93 ? 14.367 9.403 -31.398 1.00 91.25 93 LEU A N 1
ATOM 647 C CA . LEU A 1 93 ? 14.004 10.803 -31.107 1.00 91.25 93 LEU A CA 1
ATOM 648 C C . LEU A 1 93 ? 15.035 11.840 -31.580 1.00 91.25 93 LEU A C 1
ATOM 650 O O . LEU A 1 93 ? 14.679 12.975 -31.898 1.00 91.25 93 LEU A O 1
ATOM 654 N N . ARG A 1 94 ? 16.318 11.460 -31.606 1.00 91.75 94 ARG A N 1
ATOM 655 C CA . ARG A 1 94 ? 17.430 12.298 -32.092 1.00 91.75 94 ARG A CA 1
ATOM 656 C C . ARG A 1 94 ? 17.828 11.986 -33.535 1.00 91.75 94 ARG A C 1
ATOM 658 O O . ARG A 1 94 ? 18.684 12.681 -34.075 1.00 91.75 94 ARG A O 1
ATOM 665 N N . GLY A 1 95 ? 17.236 10.952 -34.126 1.00 93.00 95 GLY A N 1
ATOM 666 C CA . GLY A 1 95 ? 17.506 10.538 -35.491 1.00 93.00 95 GLY A CA 1
ATOM 667 C C . GLY A 1 95 ? 17.004 11.563 -36.504 1.00 93.00 95 GLY A C 1
ATOM 668 O O . GLY A 1 95 ? 15.997 12.241 -36.282 1.00 93.00 95 GLY A O 1
ATOM 669 N N . ASP A 1 96 ? 17.709 11.665 -37.626 1.00 94.94 96 ASP A N 1
ATOM 670 C CA . ASP A 1 96 ? 17.365 12.525 -38.761 1.00 94.94 96 ASP A CA 1
ATOM 671 C C . ASP A 1 96 ? 16.891 11.731 -39.992 1.00 94.94 96 ASP A C 1
ATOM 673 O O . ASP A 1 96 ? 16.540 12.324 -41.017 1.00 94.94 96 ASP A O 1
ATOM 677 N N . GLY A 1 97 ? 16.852 10.397 -39.887 1.00 93.69 97 GLY A N 1
ATOM 678 C CA . GLY A 1 97 ? 16.430 9.495 -40.953 1.00 93.69 97 GLY A CA 1
ATOM 679 C C . GLY A 1 97 ? 17.480 9.240 -42.029 1.00 93.69 97 GLY A C 1
ATOM 680 O O . GLY A 1 97 ? 17.162 8.623 -43.047 1.00 93.69 97 GLY A O 1
ATOM 681 N N . SER A 1 98 ? 18.713 9.722 -41.850 1.00 94.69 98 SER A N 1
ATOM 682 C CA . SER A 1 98 ? 19.799 9.467 -42.795 1.00 94.69 98 SER A CA 1
ATOM 683 C C . SER A 1 98 ? 20.186 7.983 -42.826 1.00 94.69 98 SER A C 1
ATOM 685 O O . SER A 1 98 ? 20.097 7.270 -41.824 1.00 94.69 98 SER A O 1
ATOM 687 N N . CYS A 1 99 ? 20.604 7.510 -44.002 1.00 94.25 99 CYS A N 1
ATOM 688 C CA . CYS A 1 99 ? 20.930 6.107 -44.241 1.00 94.25 99 CYS A CA 1
ATOM 689 C C . CYS A 1 99 ? 22.443 5.884 -44.291 1.00 94.25 99 CYS A C 1
ATOM 691 O O . CYS A 1 99 ? 23.155 6.568 -45.027 1.00 94.25 99 CYS A O 1
ATOM 693 N N . VAL A 1 100 ? 22.917 4.866 -43.576 1.00 93.56 100 VAL A N 1
ATOM 694 C CA . VAL A 1 100 ? 24.264 4.308 -43.731 1.00 93.56 100 VAL A CA 1
ATOM 695 C C . VAL A 1 100 ? 24.136 2.977 -44.461 1.00 93.56 100 VAL A C 1
ATOM 697 O O . VAL A 1 100 ? 23.431 2.081 -44.002 1.00 93.56 100 VAL A O 1
ATOM 700 N N . CYS A 1 101 ? 24.780 2.844 -45.618 1.00 94.69 101 CYS A N 1
ATOM 701 C CA . CYS A 1 101 ? 24.542 1.709 -46.508 1.00 94.69 101 CYS A CA 1
ATOM 702 C C . CYS A 1 101 ? 25.305 0.446 -46.101 1.00 94.69 101 CYS A C 1
ATOM 704 O O . CYS A 1 101 ? 26.448 0.503 -45.639 1.00 94.69 101 CYS A O 1
ATOM 706 N N . ASN A 1 102 ? 24.669 -0.706 -46.319 1.00 94.69 102 ASN A N 1
ATOM 707 C CA . ASN A 1 102 ? 25.300 -2.016 -46.190 1.00 94.69 102 ASN A CA 1
ATOM 708 C C . ASN A 1 102 ? 26.357 -2.211 -47.288 1.00 94.69 102 ASN A C 1
ATOM 710 O O . ASN A 1 102 ? 26.392 -1.474 -48.278 1.00 94.69 102 ASN A O 1
ATOM 714 N N . VAL A 1 103 ? 27.218 -3.220 -47.132 1.00 92.94 103 VAL A N 1
ATOM 715 C CA . VAL A 1 103 ? 28.245 -3.541 -48.136 1.00 92.94 103 VAL A CA 1
ATOM 716 C C . VAL A 1 103 ? 27.596 -3.778 -49.509 1.00 92.94 103 VAL A C 1
ATOM 718 O O . VAL A 1 103 ? 26.628 -4.529 -49.619 1.00 92.94 103 VAL A O 1
ATOM 721 N N . GLY A 1 104 ? 28.127 -3.129 -50.547 1.00 91.94 104 GLY A N 1
ATOM 722 C CA . GLY A 1 104 ? 27.655 -3.218 -51.932 1.00 91.94 104 GLY A CA 1
ATOM 723 C C . GLY A 1 104 ? 26.617 -2.169 -52.346 1.00 91.94 104 GLY A C 1
ATOM 724 O O . GLY A 1 104 ? 26.247 -2.143 -53.518 1.00 91.94 104 GLY A O 1
ATOM 725 N N . TRP A 1 105 ? 26.183 -1.284 -51.442 1.00 93.81 105 TRP A N 1
ATOM 726 C CA . TRP A 1 105 ? 25.121 -0.302 -51.702 1.00 93.81 105 TRP A CA 1
ATOM 727 C C . TRP A 1 105 ? 25.567 1.144 -51.463 1.00 93.81 105 TRP A C 1
ATOM 729 O O . TRP A 1 105 ? 26.392 1.423 -50.593 1.00 93.81 105 TRP A O 1
ATOM 739 N N . GLN A 1 106 ? 24.995 2.077 -52.225 1.00 90.75 106 GLN A N 1
ATOM 740 C CA . GLN A 1 106 ? 25.262 3.514 -52.145 1.00 90.75 106 GLN A CA 1
ATOM 741 C C . GLN A 1 106 ? 24.009 4.360 -52.428 1.00 90.75 106 GLN A C 1
ATOM 743 O O . GLN A 1 106 ? 22.933 3.844 -52.734 1.00 90.75 106 GLN A O 1
ATOM 748 N N . GLY A 1 107 ? 24.174 5.683 -52.352 1.00 89.69 107 GLY A N 1
ATOM 749 C CA . GLY A 1 107 ? 23.105 6.662 -52.532 1.00 89.69 107 GLY A CA 1
ATOM 750 C C . GLY A 1 107 ? 22.441 7.050 -51.211 1.00 89.69 107 GLY A C 1
ATOM 751 O O . GLY A 1 107 ? 22.555 6.353 -50.208 1.00 89.69 107 GLY A O 1
ATOM 752 N N . ILE A 1 108 ? 21.715 8.171 -51.213 1.00 90.12 108 ILE A N 1
ATOM 753 C CA . ILE A 1 108 ? 21.073 8.728 -50.007 1.00 90.12 108 ILE A CA 1
ATOM 754 C C . ILE A 1 108 ? 20.050 7.784 -49.353 1.00 90.12 108 ILE A C 1
ATOM 756 O O . ILE A 1 108 ? 19.744 7.941 -48.176 1.00 90.12 108 ILE A O 1
ATOM 760 N N . ARG A 1 109 ? 19.513 6.821 -50.114 1.00 94.44 109 ARG A N 1
ATOM 761 C CA . ARG A 1 109 ? 18.559 5.798 -49.657 1.00 94.44 109 ARG A CA 1
ATOM 762 C C . ARG A 1 109 ? 19.120 4.381 -49.737 1.00 94.44 109 ARG A C 1
ATOM 764 O O . ARG A 1 109 ? 18.382 3.432 -49.492 1.00 94.44 109 ARG A O 1
ATOM 771 N N . CYS A 1 110 ? 20.399 4.214 -50.069 1.00 95.00 110 CYS A N 1
ATOM 772 C CA . CYS A 1 110 ? 21.023 2.901 -50.243 1.00 95.00 110 CYS A CA 1
ATOM 773 C C . CYS A 1 110 ? 20.287 2.001 -51.252 1.00 95.00 110 CYS A C 1
ATOM 775 O O . CYS A 1 110 ? 20.140 0.804 -51.031 1.00 95.00 110 CYS A O 1
ATOM 777 N N . ASP A 1 111 ? 19.773 2.592 -52.329 1.00 94.62 111 ASP A N 1
ATOM 778 C CA . ASP A 1 111 ? 18.978 1.953 -53.381 1.00 94.62 111 ASP A CA 1
ATOM 779 C C . ASP A 1 111 ? 19.783 1.691 -54.666 1.00 94.62 111 ASP A C 1
ATOM 781 O O . ASP A 1 111 ? 19.248 1.175 -55.646 1.00 94.62 111 ASP A O 1
ATOM 785 N N . GLN A 1 112 ? 21.076 2.028 -54.665 1.00 91.81 112 GLN A N 1
ATOM 786 C CA . GLN A 1 112 ? 21.965 1.884 -55.815 1.00 91.81 112 GLN A CA 1
ATOM 787 C C . GLN A 1 112 ? 23.069 0.869 -55.516 1.00 91.81 112 GLN A C 1
ATOM 789 O O . GLN A 1 112 ? 23.795 1.013 -54.534 1.00 91.81 112 GLN A O 1
ATOM 794 N N . GLU A 1 113 ? 23.227 -0.136 -56.376 1.00 90.88 113 GLU A N 1
ATOM 795 C CA . GLU A 1 113 ? 24.313 -1.115 -56.272 1.00 90.88 113 GLU A CA 1
ATOM 796 C C . GLU A 1 113 ? 25.650 -0.495 -56.713 1.00 90.88 113 GLU A C 1
ATOM 798 O O . GLU A 1 113 ? 25.725 0.278 -57.675 1.00 90.88 113 GLU A O 1
ATOM 803 N N . ILE A 1 114 ? 26.731 -0.825 -56.008 1.00 87.69 114 ILE A N 1
ATOM 804 C CA . ILE A 1 114 ? 28.075 -0.353 -56.341 1.00 87.69 114 ILE A CA 1
ATOM 805 C C . ILE A 1 114 ? 28.638 -1.219 -57.473 1.00 87.69 114 ILE A C 1
ATOM 807 O O . ILE A 1 114 ? 29.211 -2.281 -57.246 1.00 87.69 114 ILE A O 1
ATOM 811 N N . THR A 1 115 ? 28.523 -0.734 -58.709 1.00 82.69 115 THR A N 1
ATOM 812 C CA . THR A 1 115 ? 29.103 -1.385 -59.902 1.00 82.69 115 THR A CA 1
ATOM 813 C C . THR A 1 115 ? 30.454 -0.789 -60.331 1.00 82.69 115 THR A C 1
ATOM 815 O O . THR A 1 115 ? 31.102 -1.302 -61.242 1.00 82.69 115 THR A O 1
ATOM 818 N N . GLY A 1 116 ? 30.890 0.301 -59.692 1.00 68.62 116 GLY A N 1
ATOM 819 C CA . GLY A 1 116 ? 32.163 0.994 -59.928 1.00 68.62 116 GLY A CA 1
ATOM 820 C C . GLY A 1 116 ? 32.240 2.241 -59.046 1.00 68.62 116 GLY A C 1
ATOM 821 O O . GLY A 1 116 ? 31.340 3.076 -59.122 1.00 68.62 116 GLY A O 1
ATOM 822 N N . PRO A 1 117 ? 33.241 2.330 -58.152 1.00 64.88 117 PRO A N 1
ATOM 823 C CA . PRO A 1 117 ? 34.601 2.726 -58.534 1.00 64.88 117 PRO A CA 1
ATOM 824 C C . PRO A 1 117 ? 35.691 1.729 -58.094 1.00 64.88 117 PRO A C 1
ATOM 826 O O . PRO A 1 117 ? 35.525 0.950 -57.160 1.00 64.88 117 PRO A O 1
ATOM 829 N N . GLN A 1 118 ? 36.854 1.789 -58.749 1.00 70.50 118 GLN A N 1
ATOM 830 C CA . GLN A 1 118 ? 38.087 1.176 -58.245 1.00 70.50 118 GLN A CA 1
ATOM 831 C C . GLN A 1 118 ? 38.756 2.187 -57.311 1.00 70.50 118 GLN A C 1
ATOM 833 O O . GLN A 1 118 ? 39.294 3.197 -57.769 1.00 70.50 118 GLN A O 1
ATOM 838 N N . CYS A 1 119 ? 38.698 1.946 -56.004 1.00 78.62 119 CYS A N 1
ATOM 839 C CA . CYS A 1 119 ? 39.431 2.763 -55.046 1.00 78.62 119 CYS A CA 1
ATOM 840 C C . CYS A 1 119 ? 40.952 2.620 -55.280 1.00 78.62 119 CYS A C 1
ATOM 842 O O . CYS A 1 119 ? 41.414 1.544 -55.668 1.00 78.62 119 CYS A O 1
ATOM 844 N N . PRO A 1 120 ? 41.762 3.668 -55.025 1.00 72.56 120 PRO A N 1
ATOM 845 C CA . PRO A 1 120 ? 43.217 3.606 -55.213 1.00 72.56 120 PRO A CA 1
ATOM 846 C C . PRO A 1 120 ? 43.891 2.552 -54.321 1.00 72.56 120 PRO A C 1
ATOM 848 O O . PRO A 1 120 ? 44.979 2.072 -54.629 1.00 72.56 120 PRO A O 1
ATOM 851 N N . GLN A 1 121 ? 43.247 2.229 -53.198 1.00 79.50 121 GLN A N 1
ATOM 852 C CA . GLN A 1 121 ? 43.643 1.218 -52.225 1.00 79.50 121 GLN A CA 1
ATOM 853 C C . GLN A 1 121 ? 42.507 0.202 -52.067 1.00 79.50 121 GLN A C 1
ATOM 855 O O . GLN A 1 121 ? 41.332 0.554 -52.192 1.00 79.50 121 GLN A O 1
ATOM 860 N N . LYS A 1 122 ? 42.853 -1.058 -51.776 1.00 88.12 122 LYS A N 1
ATOM 861 C CA . LYS A 1 122 ? 41.865 -2.105 -51.489 1.00 88.12 122 LYS A CA 1
ATOM 862 C C . LYS A 1 122 ? 41.154 -1.778 -50.169 1.00 88.12 122 LYS A C 1
ATOM 864 O O . LYS A 1 122 ? 41.809 -1.739 -49.131 1.00 88.12 122 LYS A O 1
ATOM 869 N N . CYS A 1 123 ? 39.844 -1.540 -50.226 1.00 90.00 123 CYS A N 1
ATOM 870 C CA . CYS A 1 123 ? 39.024 -1.291 -49.039 1.00 90.00 123 CYS A CA 1
ATOM 871 C C . CYS A 1 123 ? 38.909 -2.538 -48.150 1.00 90.00 123 CYS A C 1
ATOM 873 O O . CYS A 1 123 ? 39.100 -3.668 -48.616 1.00 90.00 123 CYS A O 1
ATOM 875 N N . ASP A 1 124 ? 38.574 -2.316 -46.879 1.00 94.81 124 ASP A N 1
ATOM 876 C CA . ASP A 1 124 ? 38.181 -3.382 -45.956 1.00 94.81 124 ASP A CA 1
ATOM 877 C C . ASP A 1 124 ? 36.950 -4.142 -46.505 1.00 94.81 124 ASP A C 1
ATOM 879 O O . ASP A 1 124 ? 36.109 -3.520 -47.161 1.00 94.81 124 ASP A O 1
ATOM 883 N N . PRO A 1 125 ? 36.796 -5.461 -46.263 1.00 93.19 125 PRO A N 1
ATOM 884 C CA . PRO A 1 125 ? 35.586 -6.200 -46.642 1.00 93.19 125 PRO A CA 1
ATOM 885 C C . PRO A 1 125 ? 34.277 -5.602 -46.106 1.00 93.19 125 PRO A C 1
ATOM 887 O O . PRO A 1 125 ? 33.235 -5.777 -46.732 1.00 93.19 125 PRO A O 1
ATOM 890 N N . ASN A 1 126 ? 34.334 -4.885 -44.981 1.00 94.88 126 ASN A N 1
ATOM 891 C CA . ASN A 1 126 ? 33.195 -4.215 -44.358 1.00 94.88 126 ASN A CA 1
ATOM 892 C C . ASN A 1 126 ? 33.115 -2.723 -44.731 1.00 94.88 126 ASN A C 1
ATOM 894 O O . ASN A 1 126 ? 32.582 -1.919 -43.968 1.00 94.88 126 ASN A O 1
ATOM 898 N N . ALA A 1 127 ? 33.665 -2.325 -45.882 1.00 93.81 127 ALA A N 1
ATOM 899 C CA . ALA A 1 127 ? 33.632 -0.958 -46.393 1.00 93.81 127 ALA A CA 1
ATOM 900 C C . ALA A 1 127 ? 33.136 -0.886 -47.843 1.00 93.81 127 ALA A C 1
ATOM 902 O O . ALA A 1 127 ? 33.366 -1.777 -48.657 1.00 93.81 127 ALA A O 1
ATOM 903 N N . ASN A 1 128 ? 32.506 0.237 -48.177 1.00 92.06 128 ASN A N 1
ATOM 904 C CA . ASN A 1 128 ? 32.069 0.590 -49.519 1.00 92.06 128 ASN A CA 1
ATOM 905 C C . ASN A 1 128 ? 33.045 1.586 -50.153 1.00 92.06 128 ASN A C 1
ATOM 907 O O . ASN A 1 128 ? 33.452 2.558 -49.518 1.00 92.06 128 ASN A O 1
ATOM 911 N N . CYS A 1 129 ? 33.404 1.369 -51.420 1.00 90.69 129 CYS A N 1
ATOM 912 C CA . CYS A 1 129 ? 34.145 2.355 -52.205 1.00 90.69 129 CYS A CA 1
ATOM 913 C C . CYS A 1 129 ? 33.148 3.341 -52.820 1.00 90.69 129 CYS A C 1
ATOM 915 O O . CYS A 1 129 ? 32.407 2.979 -53.734 1.00 90.69 129 CYS A O 1
ATOM 917 N N . LEU A 1 130 ? 33.113 4.568 -52.305 1.00 88.56 130 LEU A N 1
ATOM 918 C CA . LEU A 1 130 ? 32.161 5.598 -52.717 1.00 88.56 130 LEU A CA 1
ATOM 919 C C . LEU A 1 130 ? 32.883 6.706 -53.484 1.00 88.56 130 LEU A C 1
ATOM 921 O O . LEU A 1 130 ? 33.998 7.090 -53.130 1.00 88.56 130 LEU A O 1
ATOM 925 N N . GLN A 1 131 ? 32.243 7.237 -54.525 1.00 81.25 131 GLN A N 1
ATOM 926 C CA . GLN A 1 131 ? 32.733 8.395 -55.271 1.00 81.25 131 GLN A CA 1
ATOM 927 C C . GLN A 1 131 ? 31.757 9.555 -55.102 1.00 81.25 131 GLN A C 1
ATOM 929 O O . GLN A 1 131 ? 30.671 9.544 -55.677 1.00 81.25 131 GLN A O 1
ATOM 934 N N . ASP A 1 132 ? 32.148 10.558 -54.316 1.00 70.12 132 ASP A N 1
ATOM 935 C CA . ASP A 1 132 ? 31.386 11.800 -54.242 1.00 70.12 132 ASP A CA 1
ATOM 936 C C . ASP A 1 132 ? 31.704 12.672 -55.465 1.00 70.12 132 ASP A C 1
ATOM 938 O O . ASP A 1 132 ? 32.840 12.716 -55.941 1.00 70.12 132 ASP A O 1
ATOM 942 N N . SER A 1 133 ? 30.697 13.376 -55.973 1.00 65.31 133 SER A N 1
ATOM 943 C CA . SER A 1 133 ? 30.657 14.102 -57.254 1.00 65.31 133 SER A CA 1
ATOM 944 C C . SER A 1 133 ? 31.790 15.127 -57.475 1.00 65.31 133 SER A C 1
ATOM 946 O O . SER A 1 133 ? 31.938 15.640 -58.583 1.00 65.31 133 SER A O 1
ATOM 948 N N . ALA A 1 134 ? 32.588 15.431 -56.445 1.00 64.06 134 ALA A N 1
ATOM 949 C CA . ALA A 1 134 ? 33.704 16.377 -56.467 1.00 64.06 134 ALA A CA 1
ATOM 950 C C . ALA A 1 134 ? 35.022 15.849 -55.845 1.00 64.06 134 ALA A C 1
ATOM 952 O O . ALA A 1 134 ? 36.003 16.594 -55.806 1.00 64.06 134 ALA A O 1
ATOM 953 N N . ALA A 1 135 ? 35.081 14.598 -55.366 1.00 71.62 135 ALA A N 1
ATOM 954 C CA . ALA A 1 135 ? 36.232 14.044 -54.641 1.00 71.62 135 ALA A CA 1
ATOM 955 C C . ALA A 1 135 ? 36.753 12.729 -55.254 1.00 71.62 135 ALA A C 1
ATOM 957 O O . ALA A 1 135 ? 36.083 12.072 -56.050 1.00 71.62 135 ALA A O 1
ATOM 958 N N . ALA A 1 136 ? 37.980 12.343 -54.890 1.00 79.38 136 ALA A N 1
ATOM 959 C CA . ALA A 1 136 ? 38.530 11.040 -55.257 1.00 79.38 136 ALA A CA 1
ATOM 960 C C . ALA A 1 136 ? 37.742 9.906 -54.566 1.00 79.38 136 ALA A C 1
ATOM 962 O O . ALA A 1 136 ? 37.309 10.097 -53.427 1.00 79.38 136 ALA A O 1
ATOM 963 N N . PRO A 1 137 ? 37.576 8.734 -55.212 1.00 85.56 137 PRO A N 1
ATOM 964 C CA . PRO A 1 137 ? 36.886 7.602 -54.605 1.00 85.56 137 PRO A CA 1
ATOM 965 C C . PRO A 1 137 ? 37.585 7.172 -53.312 1.00 85.56 137 PRO A C 1
ATOM 967 O O . PRO A 1 137 ? 38.805 6.978 -53.291 1.00 85.56 137 PRO A O 1
ATOM 970 N N . ALA A 1 138 ? 36.805 7.032 -52.243 1.00 89.06 138 ALA A N 1
ATOM 971 C CA . ALA A 1 138 ? 37.287 6.735 -50.902 1.00 89.06 138 ALA A CA 1
ATOM 972 C C . ALA A 1 138 ? 36.541 5.539 -50.303 1.00 89.06 138 ALA A C 1
ATOM 974 O O . ALA A 1 138 ? 35.356 5.325 -50.562 1.00 89.06 138 ALA A O 1
ATOM 975 N N . CYS A 1 139 ? 37.250 4.765 -49.483 1.00 91.06 139 CYS A N 1
ATOM 976 C CA . CYS A 1 139 ? 36.647 3.693 -48.706 1.00 91.06 139 CYS A CA 1
ATOM 977 C C . CYS A 1 139 ? 35.916 4.292 -47.499 1.00 91.06 139 CYS A C 1
ATOM 979 O O . CYS A 1 139 ? 36.508 5.056 -46.737 1.00 91.06 139 CYS A O 1
ATOM 981 N N . VAL A 1 140 ? 34.658 3.918 -47.302 1.00 92.19 140 VAL A N 1
ATOM 982 C CA . VAL A 1 140 ? 33.834 4.322 -46.157 1.00 92.19 140 VAL A CA 1
ATOM 983 C C . VAL A 1 140 ? 33.287 3.058 -45.510 1.00 92.19 140 VAL A C 1
ATOM 985 O O . VAL A 1 140 ? 32.772 2.193 -46.214 1.00 92.19 140 VAL A O 1
ATOM 988 N N . CYS A 1 141 ? 33.422 2.918 -44.190 1.00 94.81 141 CYS A N 1
ATOM 989 C CA . CYS A 1 141 ? 32.907 1.737 -43.494 1.00 94.81 141 CYS A CA 1
ATOM 990 C C . CYS A 1 141 ? 31.391 1.599 -43.707 1.00 94.81 141 CYS A C 1
ATOM 992 O O . CYS A 1 141 ? 30.659 2.589 -43.716 1.00 94.81 141 CYS A O 1
ATOM 994 N N . ALA A 1 142 ? 30.944 0.364 -43.920 1.00 94.88 142 ALA A N 1
ATOM 995 C CA . ALA A 1 142 ? 29.541 0.033 -44.096 1.00 94.88 142 ALA A CA 1
ATOM 996 C C . ALA A 1 142 ? 28.774 0.147 -42.770 1.00 94.88 142 ALA A C 1
ATOM 998 O O . ALA A 1 142 ? 29.358 0.293 -41.692 1.00 94.88 142 ALA A O 1
ATOM 999 N N . ALA A 1 143 ? 27.447 0.071 -42.857 1.00 94.00 143 ALA A N 1
ATOM 1000 C CA . ALA A 1 143 ? 26.558 0.156 -41.707 1.00 94.00 143 ALA A CA 1
ATOM 1001 C C . ALA A 1 143 ? 26.961 -0.819 -40.584 1.00 94.00 143 ALA A C 1
ATOM 1003 O O . ALA A 1 143 ? 27.178 -2.004 -40.829 1.00 94.00 143 ALA A O 1
ATOM 1004 N N . GLY A 1 144 ? 27.076 -0.304 -39.358 1.00 92.50 144 GLY A N 1
ATOM 1005 C CA . GLY A 1 144 ? 27.482 -1.083 -38.183 1.00 92.50 144 GLY A CA 1
ATOM 1006 C C . GLY A 1 144 ? 28.992 -1.202 -37.952 1.00 92.50 144 GLY A C 1
ATOM 1007 O O . GLY A 1 144 ? 29.408 -1.800 -36.957 1.00 92.50 144 GLY A O 1
ATOM 1008 N N . TYR A 1 145 ? 29.816 -0.595 -38.812 1.00 94.81 145 TYR A N 1
ATOM 1009 C CA . TYR A 1 145 ? 31.273 -0.589 -38.696 1.00 94.81 145 TYR A CA 1
ATOM 1010 C C . TYR A 1 145 ? 31.833 0.833 -38.595 1.00 94.81 145 TYR A C 1
ATOM 1012 O O . TYR A 1 145 ? 31.280 1.787 -39.138 1.00 94.81 145 TYR A O 1
ATOM 1020 N N . SER A 1 146 ? 32.972 0.977 -37.917 1.00 93.19 146 SER A N 1
ATOM 1021 C CA . SER A 1 146 ? 33.699 2.243 -37.790 1.00 93.19 146 SER A CA 1
ATOM 1022 C C . SER A 1 146 ? 35.189 2.055 -38.061 1.00 93.19 146 SER A C 1
ATOM 1024 O O . SER A 1 146 ? 35.737 0.965 -37.893 1.00 93.19 146 SER A O 1
ATOM 1026 N N . GLY A 1 147 ? 35.852 3.118 -38.518 1.00 93.75 147 GLY A N 1
ATOM 1027 C CA . GLY A 1 147 ? 37.265 3.083 -38.877 1.00 93.75 147 GLY A CA 1
ATOM 1028 C C . GLY A 1 147 ? 37.602 4.056 -40.001 1.00 93.75 147 GLY A C 1
ATOM 1029 O O . GLY A 1 147 ? 36.886 5.026 -40.237 1.00 93.75 147 GLY A O 1
ATOM 1030 N N . ASN A 1 148 ? 38.704 3.796 -40.704 1.00 91.75 148 ASN A N 1
ATOM 1031 C CA . ASN A 1 148 ? 39.205 4.664 -41.778 1.00 91.75 148 ASN A CA 1
ATOM 1032 C C . ASN A 1 148 ? 38.814 4.185 -43.193 1.00 91.75 148 ASN A C 1
ATOM 1034 O O . ASN A 1 148 ? 39.358 4.681 -44.176 1.00 91.75 148 ASN A O 1
ATOM 1038 N N . GLY A 1 149 ? 37.949 3.169 -43.301 1.00 90.56 149 GLY A N 1
ATOM 1039 C CA . GLY A 1 149 ? 37.517 2.565 -44.567 1.00 90.56 149 GLY A CA 1
ATOM 1040 C C . GLY A 1 149 ? 38.455 1.491 -45.134 1.00 90.56 149 GLY A C 1
ATOM 1041 O O . GLY A 1 149 ? 38.009 0.585 -45.831 1.00 90.56 149 GLY A O 1
ATOM 1042 N N . THR A 1 150 ? 39.752 1.550 -44.827 1.00 91.75 150 THR A N 1
ATOM 1043 C CA . THR A 1 150 ? 40.714 0.469 -45.148 1.00 91.75 150 THR A CA 1
ATOM 1044 C C . THR A 1 150 ? 40.870 -0.546 -44.019 1.00 91.75 150 THR A C 1
ATOM 1046 O O . THR A 1 150 ? 41.325 -1.660 -44.252 1.00 91.75 150 THR A O 1
ATOM 1049 N N . TYR A 1 151 ? 40.476 -0.152 -42.812 1.00 95.00 151 TYR A N 1
ATOM 1050 C CA . TYR A 1 151 ? 40.318 -0.994 -41.641 1.00 95.00 151 TYR A CA 1
ATOM 1051 C C . TYR A 1 151 ? 39.011 -0.588 -40.968 1.00 95.00 151 TYR A C 1
ATOM 1053 O O . TYR A 1 151 ? 38.876 0.563 -40.534 1.00 95.00 151 TYR A O 1
ATOM 1061 N N . CYS A 1 152 ? 38.056 -1.511 -40.922 1.00 95.69 152 CYS A N 1
ATOM 1062 C CA . CYS A 1 152 ? 36.745 -1.297 -40.323 1.00 95.69 152 CYS A CA 1
ATOM 1063 C C . CYS A 1 152 ? 36.497 -2.358 -39.249 1.00 95.69 152 CYS A C 1
ATOM 1065 O O . CYS A 1 152 ? 36.529 -3.556 -39.521 1.00 95.69 152 CYS A O 1
ATOM 1067 N N . SER A 1 153 ? 36.237 -1.912 -38.024 1.00 94.56 153 SER A N 1
ATOM 1068 C CA . SER A 1 153 ? 35.862 -2.774 -36.902 1.00 94.56 153 SER A CA 1
ATOM 1069 C C . SER A 1 153 ? 34.395 -2.581 -36.554 1.00 94.56 153 SER A C 1
ATOM 1071 O O . SER A 1 153 ? 33.848 -1.491 -36.735 1.00 94.56 153 SER A O 1
ATOM 1073 N N . GLU A 1 154 ? 33.763 -3.636 -36.047 1.00 93.62 154 GLU A N 1
ATOM 1074 C CA . GLU A 1 154 ? 32.386 -3.572 -35.560 1.00 93.62 154 GLU A CA 1
ATOM 1075 C C . GLU A 1 154 ? 32.242 -2.470 -34.509 1.00 93.62 154 GLU A C 1
ATOM 1077 O O . GLU A 1 154 ? 33.115 -2.277 -33.657 1.00 93.62 154 GLU A O 1
ATOM 1082 N N . VAL A 1 155 ? 31.149 -1.717 -34.598 1.00 91.44 155 VAL A N 1
ATOM 1083 C CA . VAL A 1 155 ? 30.808 -0.727 -33.581 1.00 91.44 155 VAL A CA 1
ATOM 1084 C C . VAL A 1 155 ? 30.257 -1.461 -32.365 1.00 91.44 155 VAL A C 1
ATOM 1086 O O . VAL A 1 155 ? 29.179 -2.050 -32.429 1.00 91.44 155 VAL A O 1
ATOM 1089 N N . ASP A 1 156 ? 30.991 -1.388 -31.257 1.00 90.25 156 ASP A N 1
ATOM 1090 C CA . ASP A 1 156 ? 30.521 -1.830 -29.947 1.00 90.25 156 ASP A CA 1
ATOM 1091 C C . ASP A 1 156 ? 29.692 -0.714 -29.301 1.00 90.25 156 ASP A C 1
ATOM 1093 O O . ASP A 1 156 ? 30.232 0.250 -28.749 1.00 90.25 156 ASP A O 1
ATOM 1097 N N . LEU A 1 157 ? 28.367 -0.833 -29.402 1.00 90.44 157 LEU A N 1
ATOM 1098 C CA . LEU A 1 157 ? 27.448 0.128 -28.798 1.00 90.44 157 LEU A CA 1
ATOM 1099 C C . LEU A 1 157 ? 27.430 0.010 -27.272 1.00 90.44 157 LEU A C 1
ATOM 1101 O O . LEU A 1 157 ? 27.275 1.020 -26.596 1.00 90.44 157 LEU A O 1
ATOM 1105 N N . CYS A 1 158 ? 27.634 -1.185 -26.713 1.00 94.00 158 CYS A N 1
ATOM 1106 C CA . CYS A 1 158 ? 27.630 -1.389 -25.264 1.00 94.00 158 CYS A CA 1
ATOM 1107 C C . CYS A 1 158 ? 28.815 -0.706 -24.563 1.00 94.00 158 CYS A C 1
ATOM 1109 O O . CYS A 1 158 ? 28.703 -0.330 -23.396 1.00 94.00 158 CYS A O 1
ATOM 1111 N N . ALA A 1 159 ? 29.934 -0.501 -25.264 1.00 92.25 159 ALA A N 1
ATOM 1112 C CA . ALA A 1 159 ? 31.093 0.213 -24.731 1.00 92.25 159 ALA A CA 1
ATOM 1113 C C . ALA A 1 159 ? 30.861 1.726 -24.540 1.00 92.25 159 ALA A C 1
ATOM 1115 O O . ALA A 1 159 ? 31.585 2.361 -23.770 1.00 92.25 159 ALA A O 1
ATOM 1116 N N . GLN A 1 160 ? 29.875 2.317 -25.224 1.00 87.44 160 GLN A N 1
ATOM 1117 C CA . GLN A 1 160 ? 29.548 3.742 -25.122 1.00 87.44 160 GLN A CA 1
ATOM 1118 C C . GLN A 1 160 ? 28.233 3.937 -24.373 1.00 87.44 160 GLN A C 1
ATOM 1120 O O . GLN A 1 160 ? 27.210 3.418 -24.796 1.00 87.44 160 GLN A O 1
ATOM 1125 N N . ASP A 1 161 ? 28.254 4.687 -23.268 1.00 89.12 161 ASP A N 1
ATOM 1126 C CA . ASP A 1 161 ? 27.060 4.988 -22.453 1.00 89.12 161 ASP A CA 1
ATOM 1127 C C . ASP A 1 161 ? 26.225 3.741 -22.086 1.00 89.12 161 ASP A C 1
ATOM 1129 O O . ASP A 1 161 ? 25.001 3.781 -22.032 1.00 89.12 161 ASP A O 1
ATOM 1133 N N . HIS A 1 162 ? 26.886 2.588 -21.903 1.00 92.94 162 HIS A N 1
ATOM 1134 C CA . HIS A 1 162 ? 26.241 1.284 -21.692 1.00 92.94 162 HIS A CA 1
ATOM 1135 C C . HIS A 1 162 ? 25.208 0.926 -22.786 1.00 92.94 162 HIS A C 1
ATOM 1137 O O . HIS A 1 162 ? 24.190 0.286 -22.529 1.00 92.94 162 HIS A O 1
ATOM 1143 N N . GLY A 1 163 ? 25.435 1.386 -24.017 1.00 88.75 163 GLY A N 1
ATOM 1144 C CA . GLY A 1 163 ? 24.497 1.276 -25.125 1.00 88.75 163 GLY A CA 1
ATOM 1145 C C . GLY A 1 163 ? 23.226 2.103 -24.955 1.00 88.75 163 GLY A C 1
ATOM 1146 O O . GLY A 1 163 ? 22.355 1.985 -25.802 1.00 88.75 163 GLY A O 1
ATOM 1147 N N . GLY A 1 164 ? 23.072 2.916 -23.910 1.00 89.44 164 GLY A N 1
ATOM 1148 C CA . GLY A 1 164 ? 21.791 3.509 -23.517 1.00 89.44 164 GLY A CA 1
ATOM 1149 C C . GLY A 1 164 ? 20.875 2.540 -22.759 1.00 89.44 164 GLY A C 1
ATOM 1150 O O . GLY A 1 164 ? 19.705 2.845 -22.558 1.00 89.44 164 GLY A O 1
ATOM 1151 N N . CYS A 1 165 ? 21.381 1.373 -22.344 1.00 94.75 165 CYS A N 1
ATOM 1152 C CA . CYS A 1 165 ? 20.641 0.470 -21.471 1.00 94.75 165 CYS A CA 1
ATOM 1153 C C . CYS A 1 165 ? 20.541 1.034 -20.046 1.00 94.75 165 CYS A C 1
ATOM 1155 O O . CYS A 1 165 ? 21.402 1.789 -19.583 1.00 94.75 165 CYS A O 1
ATOM 1157 N N . SER A 1 166 ? 19.526 0.587 -19.308 1.00 95.06 166 SER A N 1
ATOM 1158 C CA . SER A 1 166 ? 19.394 0.877 -17.883 1.00 95.06 166 SER A CA 1
ATOM 1159 C C . SER A 1 166 ? 20.649 0.443 -17.105 1.00 95.06 166 SER A C 1
ATOM 1161 O O . SER A 1 166 ? 21.241 -0.595 -17.418 1.00 95.06 166 SER A O 1
ATOM 1163 N N . PRO A 1 167 ? 21.023 1.133 -16.009 1.00 94.00 167 PRO A N 1
ATOM 1164 C CA . PRO A 1 167 ? 22.030 0.622 -15.075 1.00 94.00 167 PRO A CA 1
ATOM 1165 C C . PRO A 1 167 ? 21.648 -0.730 -14.444 1.00 94.00 167 PRO A C 1
ATOM 1167 O O . PRO A 1 167 ? 22.528 -1.419 -13.935 1.00 94.00 167 PRO A O 1
ATOM 1170 N N . HIS A 1 168 ? 20.365 -1.112 -14.485 1.00 94.94 168 HIS A N 1
ATOM 1171 C CA . HIS A 1 168 ? 19.842 -2.401 -14.015 1.00 94.94 168 HIS A CA 1
ATOM 1172 C C . HIS A 1 168 ? 19.540 -3.379 -15.163 1.00 94.94 168 HIS A C 1
ATOM 1174 O O . HIS A 1 168 ? 18.697 -4.267 -15.029 1.00 94.94 168 HIS A O 1
ATOM 1180 N N . ALA A 1 169 ? 20.210 -3.211 -16.303 1.00 96.81 169 ALA A N 1
ATOM 1181 C CA . ALA A 1 169 ? 20.120 -4.098 -17.451 1.00 96.81 169 ALA A CA 1
ATOM 1182 C C . ALA A 1 169 ? 21.498 -4.607 -17.877 1.00 96.81 169 ALA A C 1
ATOM 1184 O O . ALA A 1 169 ? 22.538 -4.032 -17.561 1.00 96.81 169 ALA A O 1
ATOM 1185 N N . ASN A 1 170 ? 21.497 -5.717 -18.610 1.00 96.75 170 ASN A N 1
ATOM 1186 C CA . ASN A 1 170 ? 22.653 -6.203 -19.344 1.00 96.75 170 ASN A CA 1
ATOM 1187 C C . ASN A 1 170 ? 22.567 -5.731 -20.801 1.00 96.75 170 ASN A C 1
ATOM 1189 O O . ASN A 1 170 ? 21.556 -5.981 -21.462 1.00 96.75 170 ASN A O 1
ATOM 1193 N N . CYS A 1 171 ? 23.621 -5.087 -21.299 1.00 96.69 171 CYS A N 1
ATOM 1194 C CA . CYS A 1 171 ? 23.769 -4.764 -22.715 1.00 96.69 171 CYS A CA 1
ATOM 1195 C C . CYS A 1 171 ? 24.491 -5.900 -23.440 1.00 96.69 171 CYS A C 1
ATOM 1197 O O . CYS A 1 171 ? 25.562 -6.338 -23.018 1.00 96.69 171 CYS A O 1
ATOM 1199 N N . THR A 1 172 ? 23.930 -6.364 -24.555 1.00 95.69 172 THR A N 1
ATOM 1200 C CA . THR A 1 172 ? 24.565 -7.382 -25.401 1.00 95.69 172 THR A CA 1
ATOM 1201 C C . THR A 1 172 ? 24.550 -6.954 -26.865 1.00 95.69 172 THR A C 1
ATOM 1203 O O . THR A 1 172 ? 23.505 -6.589 -27.404 1.00 95.69 172 THR A O 1
ATOM 1206 N N . ASN A 1 173 ? 25.713 -6.990 -27.520 1.00 92.25 173 ASN A N 1
ATOM 1207 C CA . ASN A 1 173 ? 25.812 -6.760 -28.962 1.00 92.25 173 ASN A CA 1
ATOM 1208 C C . ASN A 1 173 ? 25.228 -7.970 -29.700 1.00 92.25 173 ASN A C 1
ATOM 1210 O O . ASN A 1 173 ? 25.616 -9.108 -29.430 1.00 92.25 173 ASN A O 1
ATOM 1214 N N . VAL A 1 174 ? 24.289 -7.727 -30.616 1.00 91.56 174 VAL A N 1
ATOM 1215 C CA . VAL A 1 174 ? 23.583 -8.788 -31.362 1.00 91.56 174 VAL A CA 1
ATOM 1216 C C . VAL A 1 174 ? 24.020 -8.864 -32.822 1.00 91.56 174 VAL A C 1
ATOM 1218 O O . VAL A 1 174 ? 23.960 -9.934 -33.425 1.00 91.56 174 VAL A O 1
ATOM 1221 N N . ALA A 1 175 ? 24.483 -7.745 -33.377 1.00 89.25 175 ALA A N 1
ATOM 1222 C CA . ALA A 1 175 ? 25.052 -7.628 -34.714 1.00 89.25 175 ALA A CA 1
ATOM 1223 C C . ALA A 1 175 ? 25.931 -6.358 -34.780 1.00 89.25 175 ALA A C 1
ATOM 1225 O O . ALA A 1 175 ? 25.863 -5.530 -33.866 1.00 89.25 175 ALA A O 1
ATOM 1226 N N . PRO A 1 176 ? 26.741 -6.161 -35.837 1.00 88.06 176 PRO A N 1
ATOM 1227 C CA . PRO A 1 176 ? 27.521 -4.937 -36.014 1.00 88.06 176 PRO A CA 1
ATOM 1228 C C . PRO A 1 176 ? 26.642 -3.683 -35.915 1.00 88.06 176 PRO A C 1
ATOM 1230 O O . PRO A 1 176 ? 25.689 -3.521 -36.678 1.00 88.06 176 PRO A O 1
ATOM 1233 N N . GLY A 1 177 ? 26.939 -2.804 -34.953 1.00 84.81 177 GLY A N 1
ATOM 1234 C CA . GLY A 1 177 ? 26.148 -1.598 -34.694 1.00 84.81 177 GLY A CA 1
ATOM 1235 C C . GLY A 1 177 ? 24.708 -1.845 -34.238 1.00 84.81 177 GLY A C 1
ATOM 1236 O O . GLY A 1 177 ? 23.878 -0.954 -34.390 1.00 84.81 177 GLY A O 1
ATOM 1237 N N . GLN A 1 178 ? 24.397 -3.023 -33.689 1.00 88.94 178 GLN A N 1
ATOM 1238 C CA . GLN A 1 178 ? 23.114 -3.324 -33.054 1.00 88.94 178 GLN A CA 1
ATOM 1239 C C . GLN A 1 178 ? 23.329 -3.973 -31.686 1.00 88.94 178 GLN A C 1
ATOM 1241 O O . GLN A 1 178 ? 24.145 -4.883 -31.519 1.00 88.94 178 GLN A O 1
ATOM 1246 N N . ARG A 1 179 ? 22.534 -3.546 -30.705 1.00 91.94 179 ARG A N 1
ATOM 1247 C CA . ARG A 1 179 ? 22.564 -4.066 -29.335 1.00 91.94 179 ARG A CA 1
ATOM 1248 C C . ARG A 1 179 ? 21.159 -4.334 -28.825 1.00 91.94 179 ARG A C 1
ATOM 1250 O O . ARG A 1 179 ? 20.207 -3.699 -29.268 1.00 91.94 179 ARG A O 1
ATOM 1257 N N . THR A 1 180 ? 21.045 -5.228 -27.853 1.00 94.44 180 THR A N 1
ATOM 1258 C CA . THR A 1 180 ? 19.824 -5.427 -27.070 1.00 94.44 180 THR A CA 1
ATOM 1259 C C . THR A 1 180 ? 20.112 -5.219 -25.590 1.00 94.44 180 THR A C 1
ATOM 1261 O O . THR A 1 180 ? 21.194 -5.562 -25.104 1.00 94.44 180 THR A O 1
ATOM 1264 N N . CYS A 1 181 ? 19.128 -4.673 -24.882 1.00 96.31 181 CYS A N 1
ATOM 1265 C CA . CYS A 1 181 ? 19.148 -4.515 -23.436 1.00 96.31 181 CYS A CA 1
ATOM 1266 C C . CYS A 1 181 ? 18.196 -5.536 -22.809 1.00 96.31 181 CYS A C 1
ATOM 1268 O O . CYS A 1 181 ? 17.109 -5.772 -23.329 1.00 96.31 181 CYS A O 1
ATOM 1270 N N . THR A 1 182 ? 18.585 -6.143 -21.692 1.00 96.50 182 THR A N 1
ATOM 1271 C CA . THR A 1 182 ? 17.707 -7.041 -20.926 1.00 96.50 182 THR A CA 1
ATOM 1272 C C . THR A 1 182 ? 17.798 -6.706 -19.447 1.00 96.50 182 THR A C 1
ATOM 1274 O O . THR A 1 182 ? 18.899 -6.755 -18.893 1.00 96.50 182 THR A O 1
ATOM 1277 N N . CYS A 1 183 ? 16.674 -6.380 -18.803 1.00 95.50 183 CYS A N 1
ATOM 1278 C CA . CYS A 1 183 ? 16.645 -6.104 -17.365 1.00 95.50 183 CYS A CA 1
ATOM 1279 C C . CYS A 1 183 ? 17.184 -7.290 -16.549 1.00 95.50 183 CYS A C 1
ATOM 1281 O O . CYS A 1 183 ? 17.012 -8.450 -16.928 1.00 95.50 183 CYS A O 1
ATOM 1283 N N . TRP A 1 184 ? 17.848 -6.997 -15.431 1.00 94.81 184 TRP A N 1
ATOM 1284 C CA . TRP A 1 184 ? 18.290 -8.016 -14.480 1.00 94.81 184 TRP A CA 1
ATOM 1285 C C . TRP A 1 184 ? 17.109 -8.705 -13.791 1.00 94.81 184 TRP A C 1
ATOM 1287 O O . TRP A 1 184 ? 16.002 -8.165 -13.717 1.00 94.81 184 TRP A O 1
ATOM 1297 N N . ASP A 1 185 ? 17.370 -9.884 -13.222 1.00 89.25 185 ASP A N 1
ATOM 1298 C CA . ASP A 1 185 ? 16.391 -10.592 -12.400 1.00 89.25 185 ASP A CA 1
ATOM 1299 C C . ASP A 1 185 ? 15.882 -9.687 -11.269 1.00 89.25 185 ASP A C 1
ATOM 1301 O O . ASP A 1 185 ? 16.656 -9.132 -10.489 1.00 89.25 185 ASP A O 1
ATOM 1305 N N . GLY A 1 186 ? 14.557 -9.542 -11.181 1.00 84.44 186 GLY A N 1
ATOM 1306 C CA . GLY A 1 186 ? 13.915 -8.665 -10.199 1.00 84.44 186 GLY A CA 1
ATOM 1307 C C . GLY A 1 186 ? 13.567 -7.270 -10.702 1.00 84.44 186 GLY A C 1
ATOM 1308 O O . GLY A 1 186 ? 12.979 -6.503 -9.943 1.00 84.44 186 GLY A O 1
ATOM 1309 N N . TYR A 1 187 ? 13.859 -6.972 -11.966 1.00 88.88 187 TYR A N 1
ATOM 1310 C CA . TYR A 1 187 ? 13.433 -5.759 -12.651 1.00 88.88 187 TYR A CA 1
ATOM 1311 C C . TYR A 1 187 ? 12.539 -6.098 -13.851 1.00 88.88 187 TYR A C 1
ATOM 1313 O O . TYR A 1 187 ? 12.595 -7.199 -14.397 1.00 88.88 187 TYR A O 1
ATOM 1321 N N . THR A 1 188 ? 11.695 -5.152 -14.253 1.00 87.69 188 THR A N 1
ATOM 1322 C CA . THR A 1 188 ? 10.783 -5.262 -15.398 1.00 87.69 188 THR A CA 1
ATOM 1323 C C . THR A 1 188 ? 10.864 -4.012 -16.271 1.00 87.69 188 THR A C 1
ATOM 1325 O O . THR A 1 188 ? 11.124 -2.919 -15.767 1.00 87.69 188 THR A O 1
ATOM 1328 N N . GLY A 1 189 ? 10.639 -4.180 -17.573 1.00 90.56 189 GLY A N 1
ATOM 1329 C CA . GLY A 1 189 ? 10.712 -3.118 -18.575 1.00 90.56 189 GLY A CA 1
ATOM 1330 C C . GLY A 1 189 ? 11.297 -3.621 -19.894 1.00 90.56 189 GLY A C 1
ATOM 1331 O O . GLY A 1 189 ? 11.351 -4.829 -20.137 1.00 90.56 189 GLY A O 1
ATOM 1332 N N . ASP A 1 190 ? 11.739 -2.697 -20.738 1.00 91.81 190 ASP A N 1
ATOM 1333 C CA . ASP A 1 190 ? 12.310 -2.959 -22.070 1.00 91.81 190 ASP A CA 1
ATOM 1334 C C . ASP A 1 190 ? 13.844 -3.074 -22.088 1.00 91.81 190 ASP A C 1
ATOM 1336 O O . ASP A 1 190 ? 14.430 -3.366 -23.129 1.00 91.81 190 ASP A O 1
ATOM 1340 N N . GLY A 1 191 ? 14.506 -2.876 -20.946 1.00 94.00 191 GLY A N 1
ATOM 1341 C CA . GLY A 1 191 ? 15.964 -2.929 -20.830 1.00 94.00 191 GLY A CA 1
ATOM 1342 C C . GLY A 1 191 ? 16.650 -1.565 -20.932 1.00 94.00 191 GLY A C 1
ATOM 1343 O O . GLY A 1 191 ? 17.750 -1.415 -20.398 1.00 94.00 191 GLY A O 1
ATOM 1344 N N . GLU A 1 192 ? 16.021 -0.563 -21.546 1.00 91.31 192 GLU A N 1
ATOM 1345 C CA . GLU A 1 192 ? 16.473 0.837 -21.482 1.00 91.31 192 GLU A CA 1
ATOM 1346 C C . GLU A 1 192 ? 15.938 1.496 -20.212 1.00 91.31 192 GLU A C 1
ATOM 1348 O O . GLU A 1 192 ? 16.678 2.141 -19.464 1.00 91.31 192 GLU A O 1
ATOM 1353 N N . ILE A 1 193 ? 14.681 1.200 -19.886 1.00 92.12 193 ILE A N 1
ATOM 1354 C CA . ILE A 1 193 ? 14.072 1.475 -18.594 1.00 92.12 193 ILE A CA 1
ATOM 1355 C C . ILE A 1 193 ? 13.820 0.142 -17.893 1.00 92.12 193 ILE A C 1
ATOM 1357 O O . ILE A 1 193 ? 13.104 -0.727 -18.384 1.00 92.12 193 ILE A O 1
ATOM 1361 N N . CYS A 1 194 ? 14.403 -0.011 -16.705 1.00 92.00 194 CYS A N 1
ATOM 1362 C CA . CYS A 1 194 ? 14.169 -1.149 -15.824 1.00 92.00 194 CYS A CA 1
ATOM 1363 C C . CYS A 1 194 ? 13.710 -0.629 -14.468 1.00 92.00 194 CYS A C 1
ATOM 1365 O O . CYS A 1 194 ? 14.452 0.074 -13.780 1.00 92.00 194 CYS A O 1
ATOM 1367 N N . GLN A 1 195 ? 12.482 -0.972 -14.096 1.00 86.94 195 GLN A N 1
ATOM 1368 C CA . GLN A 1 195 ? 11.890 -0.642 -12.803 1.00 86.94 195 GLN A CA 1
ATOM 1369 C C . GLN A 1 195 ? 11.848 -1.884 -11.922 1.00 86.94 195 GLN A C 1
ATOM 1371 O O . GLN A 1 195 ? 11.841 -3.007 -12.429 1.00 86.94 195 GLN A O 1
ATOM 1376 N N . GLU A 1 196 ? 11.839 -1.698 -10.605 1.00 85.00 196 GLU A N 1
ATOM 1377 C CA . GLU A 1 196 ? 11.743 -2.821 -9.676 1.00 85.00 196 GLU A CA 1
ATOM 1378 C C . GLU A 1 196 ? 10.462 -3.617 -9.948 1.00 85.00 196 GLU A C 1
ATOM 1380 O O . GLU A 1 196 ? 9.360 -3.072 -10.024 1.00 85.00 196 GLU A O 1
ATOM 1385 N N . ALA A 1 197 ? 10.600 -4.929 -10.128 1.00 82.19 197 ALA A N 1
ATOM 1386 C CA . ALA A 1 197 ? 9.455 -5.776 -10.397 1.00 82.19 197 ALA A CA 1
ATOM 1387 C C . ALA A 1 197 ? 8.612 -5.913 -9.126 1.00 82.19 197 ALA A C 1
ATOM 1389 O O . ALA A 1 197 ? 9.049 -6.500 -8.126 1.00 82.19 197 ALA A O 1
ATOM 1390 N N . ASN A 1 198 ? 7.368 -5.432 -9.183 1.00 78.44 198 ASN A N 1
ATOM 1391 C CA . ASN A 1 198 ? 6.429 -5.604 -8.086 1.00 78.44 198 ASN A CA 1
ATOM 1392 C C . ASN A 1 198 ? 6.059 -7.086 -7.938 1.00 78.44 198 ASN A C 1
ATOM 1394 O O . ASN A 1 198 ? 5.216 -7.644 -8.645 1.00 78.44 198 ASN A O 1
ATOM 1398 N N . SER A 1 199 ? 6.690 -7.721 -6.959 1.00 81.94 199 SER A N 1
ATOM 1399 C CA . SER A 1 199 ? 6.542 -9.149 -6.700 1.00 81.94 199 SER A CA 1
ATOM 1400 C C . SER A 1 199 ? 5.158 -9.514 -6.162 1.00 81.94 199 SER A C 1
ATOM 1402 O O . SER A 1 199 ? 4.746 -10.664 -6.300 1.00 81.94 199 SER A O 1
ATOM 1404 N N . CYS A 1 200 ? 4.385 -8.552 -5.643 1.00 83.94 200 CYS A N 1
ATOM 1405 C CA . CYS A 1 200 ? 2.993 -8.780 -5.253 1.00 83.94 200 CYS A CA 1
ATOM 1406 C C . CYS A 1 200 ? 2.083 -9.085 -6.452 1.00 83.94 200 CYS A C 1
ATOM 1408 O O . CYS A 1 200 ? 1.089 -9.792 -6.295 1.00 83.94 200 CYS A O 1
ATOM 1410 N N . LEU A 1 201 ? 2.432 -8.632 -7.661 1.00 79.62 201 LEU A N 1
ATOM 1411 C CA . LEU A 1 201 ? 1.679 -8.958 -8.878 1.00 79.62 201 LEU A CA 1
ATOM 1412 C C . LEU A 1 201 ? 1.917 -10.406 -9.339 1.00 79.62 201 LEU A C 1
ATOM 1414 O O . LEU A 1 201 ? 1.093 -10.990 -10.042 1.00 79.62 201 LEU A O 1
ATOM 1418 N N . ILE A 1 202 ? 3.013 -11.027 -8.895 1.00 77.69 202 ILE A N 1
ATOM 1419 C CA . ILE A 1 202 ? 3.379 -12.400 -9.242 1.00 77.69 202 ILE A CA 1
ATOM 1420 C C . ILE A 1 202 ? 2.980 -13.326 -8.092 1.00 77.69 202 ILE A C 1
ATOM 1422 O O . ILE A 1 202 ? 3.618 -13.356 -7.043 1.00 77.69 202 ILE A O 1
ATOM 1426 N N . ARG A 1 203 ? 1.928 -14.133 -8.285 1.00 81.19 203 ARG A N 1
ATOM 1427 C CA . ARG A 1 203 ? 1.427 -15.091 -7.270 1.00 81.19 203 ARG A CA 1
ATOM 1428 C C . ARG A 1 203 ? 1.207 -14.450 -5.884 1.00 81.19 203 ARG A C 1
ATOM 1430 O O . ARG A 1 203 ? 1.476 -15.090 -4.869 1.00 81.19 203 ARG A O 1
ATOM 1437 N N . HIS A 1 204 ? 0.732 -13.201 -5.842 1.00 85.25 204 HIS A N 1
ATOM 1438 C CA . HIS A 1 204 ? 0.468 -12.458 -4.602 1.00 85.25 204 HIS A CA 1
ATOM 1439 C C . HIS A 1 204 ? 1.702 -12.342 -3.678 1.00 85.25 204 HIS A C 1
ATOM 1441 O O . HIS A 1 204 ? 1.579 -12.396 -2.457 1.00 85.25 204 HIS A O 1
ATOM 1447 N N . GLY A 1 205 ? 2.913 -12.292 -4.252 1.00 85.56 205 GLY A N 1
ATOM 1448 C CA . GLY A 1 205 ? 4.172 -12.257 -3.497 1.00 85.56 205 GLY A CA 1
ATOM 1449 C C . GLY A 1 205 ? 4.452 -13.515 -2.666 1.00 85.56 205 GLY A C 1
ATOM 1450 O O . GLY A 1 205 ? 5.367 -13.528 -1.853 1.00 85.56 205 GLY A O 1
ATOM 1451 N N . GLY A 1 206 ? 3.662 -14.582 -2.829 1.00 89.25 206 GLY A N 1
ATOM 1452 C CA . GLY A 1 206 ? 3.676 -15.721 -1.910 1.00 89.25 206 GLY A CA 1
ATOM 1453 C C . GLY A 1 206 ? 3.003 -15.446 -0.559 1.00 89.25 206 GLY A C 1
ATOM 1454 O O . GLY A 1 206 ? 3.078 -16.299 0.323 1.00 89.25 206 GLY A O 1
ATOM 1455 N N . CYS A 1 207 ? 2.333 -14.301 -0.393 1.00 93.81 207 CYS A N 1
ATOM 1456 C CA . CYS A 1 207 ? 1.564 -13.983 0.804 1.00 93.81 207 CYS A CA 1
ATOM 1457 C C . CYS A 1 207 ? 0.287 -14.823 0.890 1.00 93.81 207 CYS A C 1
ATOM 1459 O O . CYS A 1 207 ? -0.335 -15.170 -0.121 1.00 93.81 207 CYS A O 1
ATOM 1461 N N . HIS A 1 208 ? -0.150 -15.092 2.120 1.00 94.81 208 HIS A N 1
ATOM 1462 C CA . HIS A 1 208 ? -1.394 -15.794 2.392 1.00 94.81 208 HIS A CA 1
ATOM 1463 C C . HIS A 1 208 ? -2.599 -15.055 1.778 1.00 94.81 208 HIS A C 1
ATOM 1465 O O . HIS A 1 208 ? -2.617 -13.831 1.670 1.00 94.81 208 HIS A O 1
ATOM 1471 N N . LYS A 1 209 ? -3.669 -15.783 1.431 1.00 92.25 209 LYS A N 1
ATOM 1472 C CA . LYS A 1 209 ? -4.890 -15.209 0.818 1.00 92.25 209 LYS A CA 1
ATOM 1473 C C . LYS A 1 209 ? -5.610 -14.152 1.677 1.00 92.25 209 LYS A C 1
ATOM 1475 O O . LYS A 1 209 ? -6.384 -13.357 1.152 1.00 92.25 209 LYS A O 1
ATOM 1480 N N . HIS A 1 210 ? -5.395 -14.192 2.993 1.00 90.81 210 HIS A N 1
ATOM 1481 C CA . HIS A 1 210 ? -5.937 -13.244 3.979 1.00 90.81 210 HIS A CA 1
ATOM 1482 C C . HIS A 1 210 ? -4.864 -12.284 4.513 1.00 90.81 210 HIS A C 1
ATOM 1484 O O . HIS A 1 210 ? -5.063 -11.657 5.548 1.00 90.81 210 HIS A O 1
ATOM 1490 N N . ALA A 1 211 ? -3.724 -12.198 3.830 1.00 93.00 211 ALA A N 1
ATOM 1491 C CA . ALA A 1 211 ? -2.714 -11.185 4.068 1.00 93.00 211 ALA A CA 1
ATOM 1492 C C . ALA A 1 211 ? -2.786 -10.103 2.987 1.00 93.00 211 ALA A C 1
ATOM 1494 O O . ALA A 1 211 ? -3.277 -10.341 1.882 1.00 93.00 211 ALA A O 1
ATOM 1495 N N . ASP A 1 212 ? -2.285 -8.927 3.317 1.00 90.81 212 ASP A N 1
ATOM 1496 C CA . ASP A 1 212 ? -1.950 -7.874 2.378 1.00 90.81 212 ASP A CA 1
ATOM 1497 C C . ASP A 1 212 ? -0.472 -8.011 2.006 1.00 90.81 212 ASP A C 1
ATOM 1499 O O . ASP A 1 212 ? 0.380 -8.256 2.867 1.00 90.81 212 ASP A O 1
ATOM 1503 N N . CYS A 1 213 ? -0.182 -7.897 0.710 1.00 89.25 213 CYS A N 1
ATOM 1504 C CA . CYS A 1 213 ? 1.172 -7.938 0.172 1.00 89.25 213 CYS A CA 1
ATOM 1505 C C . CYS A 1 213 ? 1.688 -6.514 -0.022 1.00 89.25 213 CYS A C 1
ATOM 1507 O O . CYS A 1 213 ? 1.061 -5.716 -0.718 1.00 89.25 213 CYS A O 1
ATOM 1509 N N . ILE A 1 214 ? 2.834 -6.211 0.580 1.00 86.75 214 ILE A N 1
ATOM 1510 C CA . ILE A 1 214 ? 3.480 -4.903 0.520 1.00 86.75 214 ILE A CA 1
ATOM 1511 C C . ILE A 1 214 ? 4.846 -5.097 -0.148 1.00 86.75 214 ILE A C 1
ATOM 1513 O O . ILE A 1 214 ? 5.680 -5.814 0.409 1.00 86.75 214 ILE A O 1
ATOM 1517 N N . PRO A 1 215 ? 5.113 -4.503 -1.322 1.00 81.19 215 PRO A N 1
ATOM 1518 C CA . PRO A 1 215 ? 6.436 -4.578 -1.931 1.00 81.19 215 PRO A CA 1
ATOM 1519 C C . PRO A 1 215 ? 7.444 -3.804 -1.068 1.00 81.19 215 PRO A C 1
ATOM 1521 O O . PRO A 1 215 ? 7.172 -2.682 -0.646 1.00 81.19 215 PRO A O 1
ATOM 1524 N N . THR A 1 216 ? 8.595 -4.411 -0.770 1.00 82.88 216 THR A N 1
ATOM 1525 C CA . THR A 1 216 ? 9.658 -3.793 0.053 1.00 82.88 216 THR A CA 1
ATOM 1526 C C . THR A 1 216 ? 10.984 -3.631 -0.690 1.00 82.88 216 THR A C 1
ATOM 1528 O O . THR A 1 216 ? 11.956 -3.165 -0.101 1.00 82.88 216 THR A O 1
ATOM 1531 N N . GLY A 1 217 ? 11.035 -4.030 -1.960 1.00 74.31 217 GLY A N 1
ATOM 1532 C CA . GLY A 1 217 ? 12.187 -3.877 -2.843 1.00 74.31 217 GLY A CA 1
ATOM 1533 C C . GLY A 1 217 ? 12.171 -4.893 -3.992 1.00 74.31 217 GLY A C 1
ATOM 1534 O O . GLY A 1 217 ? 11.205 -5.656 -4.132 1.00 74.31 217 GLY A O 1
ATOM 1535 N N . PRO A 1 218 ? 13.261 -4.986 -4.775 1.00 72.25 218 PRO A N 1
ATOM 1536 C CA . PRO A 1 218 ? 13.367 -5.922 -5.888 1.00 72.25 218 PRO A CA 1
ATOM 1537 C C . PRO A 1 218 ? 13.267 -7.358 -5.373 1.00 72.25 218 PRO A C 1
ATOM 1539 O O . PRO A 1 218 ? 14.076 -7.790 -4.551 1.00 72.25 218 PRO A O 1
ATOM 1542 N N . GLN A 1 219 ? 12.264 -8.103 -5.841 1.00 72.81 219 GLN A N 1
ATOM 1543 C CA . GLN A 1 219 ? 11.975 -9.475 -5.388 1.00 72.81 219 GLN A CA 1
ATOM 1544 C C . GLN A 1 219 ? 11.671 -9.629 -3.886 1.00 72.81 219 GLN A C 1
ATOM 1546 O O . GLN A 1 219 ? 11.652 -10.751 -3.378 1.00 72.81 219 GLN A O 1
ATOM 1551 N N . GLN A 1 220 ? 11.417 -8.535 -3.164 1.00 82.38 220 GLN A N 1
ATOM 1552 C CA . GLN A 1 220 ? 11.131 -8.564 -1.733 1.00 82.38 220 GLN A CA 1
ATOM 1553 C C . GLN A 1 220 ? 9.718 -8.071 -1.455 1.00 82.38 220 GLN A C 1
ATOM 1555 O O . GLN A 1 220 ? 9.279 -7.034 -1.956 1.00 82.38 220 GLN A O 1
ATOM 1560 N N . VAL A 1 221 ? 9.009 -8.826 -0.622 1.00 86.75 221 VAL A N 1
ATOM 1561 C CA . VAL A 1 221 ? 7.673 -8.478 -0.152 1.00 86.75 221 VAL A CA 1
ATOM 1562 C C . VAL A 1 221 ? 7.587 -8.674 1.352 1.00 86.75 221 VAL A C 1
ATOM 1564 O O . VAL A 1 221 ? 8.213 -9.571 1.920 1.00 86.75 221 VAL A O 1
ATOM 1567 N N . SER A 1 222 ? 6.761 -7.854 1.984 1.00 90.94 222 SER A N 1
ATOM 1568 C CA . SER A 1 222 ? 6.294 -8.035 3.348 1.00 90.94 222 SER A CA 1
ATOM 1569 C C . SER A 1 222 ? 4.821 -8.423 3.310 1.00 90.94 222 SER A C 1
ATOM 1571 O O . SER A 1 222 ? 4.019 -7.778 2.632 1.00 90.94 222 SER A O 1
ATOM 1573 N N . CYS A 1 223 ? 4.465 -9.485 4.027 1.00 93.31 223 CYS A N 1
ATOM 1574 C CA . CYS A 1 223 ? 3.093 -9.963 4.126 1.00 93.31 223 CYS A CA 1
ATOM 1575 C C . CYS A 1 223 ? 2.552 -9.661 5.522 1.00 93.31 223 CYS A C 1
ATOM 1577 O O . CYS A 1 223 ? 3.121 -10.117 6.513 1.00 93.31 223 CYS A O 1
ATOM 1579 N N . SER A 1 224 ? 1.435 -8.941 5.611 1.00 92.69 224 SER A N 1
ATOM 1580 C CA . SER A 1 224 ? 0.752 -8.681 6.884 1.00 92.69 224 SER A CA 1
ATOM 1581 C C . SER A 1 224 ? -0.646 -9.266 6.853 1.00 92.69 224 SER A C 1
ATOM 1583 O O . SER A 1 224 ? -1.377 -9.029 5.900 1.00 92.69 224 SER A O 1
ATOM 1585 N N . CYS A 1 225 ? -1.058 -9.999 7.887 1.00 91.88 225 CYS A N 1
ATOM 1586 C CA . CYS A 1 225 ? -2.446 -10.446 7.982 1.00 91.88 225 CYS A CA 1
ATOM 1587 C C . CYS A 1 225 ? -3.406 -9.249 8.001 1.00 91.88 225 CYS A C 1
ATOM 1589 O O . CYS A 1 225 ? -3.124 -8.228 8.632 1.00 91.88 225 CYS A O 1
ATOM 1591 N N . ARG A 1 226 ? -4.537 -9.391 7.304 1.00 88.31 226 ARG A N 1
ATOM 1592 C CA . ARG A 1 226 ? -5.616 -8.400 7.313 1.00 88.31 226 ARG A CA 1
ATOM 1593 C C . ARG A 1 226 ? -6.220 -8.267 8.704 1.00 88.31 226 ARG A C 1
ATOM 1595 O O . ARG A 1 226 ? -6.100 -9.162 9.543 1.00 88.31 226 ARG A O 1
ATOM 1602 N N . GLU A 1 227 ? -6.923 -7.163 8.922 1.00 83.38 227 GLU A N 1
ATOM 1603 C CA . GLU A 1 227 ? -7.655 -6.927 10.163 1.00 83.38 227 GLU A CA 1
ATOM 1604 C C . GLU A 1 227 ? -8.576 -8.117 10.504 1.00 83.38 227 GLU A C 1
ATOM 1606 O O . GLU A 1 227 ? -9.276 -8.652 9.642 1.00 83.38 227 GLU A O 1
ATOM 1611 N N . GLY A 1 228 ? -8.532 -8.570 11.761 1.00 77.31 228 GLY A N 1
ATOM 1612 C CA . GLY A 1 228 ? -9.267 -9.752 12.231 1.00 77.31 228 GLY A CA 1
ATOM 1613 C C . GLY A 1 228 ? -8.548 -11.094 12.041 1.00 77.31 228 GLY A C 1
ATOM 1614 O O . GLY A 1 228 ? -9.087 -12.120 12.454 1.00 77.31 228 GLY A O 1
ATOM 1615 N N . TYR A 1 229 ? -7.335 -11.107 11.482 1.00 85.69 229 TYR A N 1
ATOM 1616 C CA . TYR A 1 229 ? -6.516 -12.309 11.315 1.00 85.69 229 TYR A CA 1
ATOM 1617 C C . TYR A 1 229 ? -5.171 -12.199 12.052 1.00 85.69 229 TYR A C 1
ATOM 1619 O O . TYR A 1 229 ? 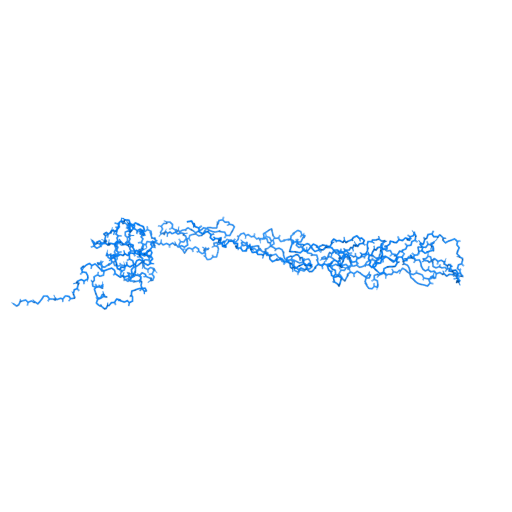-4.638 -11.111 12.260 1.00 85.69 229 TYR A O 1
ATOM 1627 N N . SER A 1 230 ? -4.607 -13.340 12.446 1.00 86.25 230 SER A N 1
ATOM 1628 C CA . SER A 1 230 ? -3.295 -13.460 13.086 1.00 86.25 230 SER A CA 1
ATOM 1629 C C . SER A 1 230 ? -2.494 -14.601 12.468 1.00 86.25 230 SER A C 1
ATOM 1631 O O . SER A 1 230 ? -3.052 -15.630 12.091 1.00 86.25 230 SER A O 1
ATOM 1633 N N . GLY A 1 231 ? -1.180 -14.426 12.367 1.00 89.00 231 GLY A N 1
ATOM 1634 C CA . GLY A 1 231 ? -0.270 -15.428 11.828 1.00 89.00 231 GLY A CA 1
ATOM 1635 C C . GLY A 1 231 ? 0.987 -14.796 11.242 1.00 89.00 231 GLY A C 1
ATOM 1636 O O . GLY A 1 231 ? 1.315 -13.652 11.556 1.00 89.00 231 GLY A O 1
ATOM 1637 N N . ASP A 1 232 ? 1.701 -15.557 10.417 1.00 90.06 232 ASP A N 1
ATOM 1638 C CA . ASP A 1 232 ? 2.969 -15.149 9.805 1.00 90.06 232 ASP A CA 1
ATOM 1639 C C . ASP A 1 232 ? 2.812 -14.372 8.484 1.00 90.06 232 ASP A C 1
ATOM 1641 O O . ASP A 1 232 ? 3.808 -13.947 7.903 1.00 90.06 232 ASP A O 1
ATOM 1645 N N . GLY A 1 233 ? 1.584 -14.200 7.980 1.00 91.44 233 GLY A N 1
ATOM 1646 C CA . GLY A 1 233 ? 1.327 -13.490 6.724 1.00 91.44 233 GLY A CA 1
ATOM 1647 C C . GLY A 1 233 ? 1.586 -14.318 5.460 1.00 91.44 233 GLY A C 1
ATOM 1648 O O . GLY A 1 233 ? 1.149 -13.928 4.379 1.00 91.44 233 GLY A O 1
ATOM 1649 N N . ILE A 1 234 ? 2.250 -15.471 5.565 1.00 91.44 234 ILE A N 1
ATOM 1650 C CA . ILE A 1 234 ? 2.733 -16.271 4.429 1.00 91.44 234 ILE A CA 1
ATOM 1651 C C . ILE A 1 234 ? 1.991 -17.605 4.367 1.00 91.44 234 ILE A C 1
ATOM 1653 O O . ILE A 1 234 ? 1.318 -17.911 3.382 1.00 91.44 234 ILE A O 1
ATOM 1657 N N . ARG A 1 235 ? 2.095 -18.415 5.423 1.00 89.69 235 ARG A N 1
ATOM 1658 C CA . ARG A 1 235 ? 1.426 -19.718 5.529 1.00 89.69 235 ARG A CA 1
ATOM 1659 C C . ARG A 1 235 ? 0.173 -19.629 6.380 1.00 89.69 235 ARG A C 1
ATOM 1661 O O . ARG A 1 235 ? -0.777 -20.356 6.104 1.00 89.69 235 ARG A O 1
ATOM 1668 N N . THR A 1 236 ? 0.178 -18.764 7.389 1.00 88.94 236 THR A N 1
ATOM 1669 C CA . THR A 1 236 ? -0.904 -18.618 8.354 1.00 88.94 236 THR A CA 1
ATOM 1670 C C . THR A 1 236 ? -1.368 -17.169 8.408 1.00 88.94 236 THR A C 1
ATOM 1672 O O . THR A 1 236 ? -0.615 -16.246 8.701 1.00 88.94 236 THR A O 1
ATOM 1675 N N . CYS A 1 237 ? -2.651 -16.980 8.131 1.00 91.06 237 CYS A N 1
ATOM 1676 C CA . CYS A 1 237 ? -3.438 -15.881 8.671 1.00 91.06 237 CYS A CA 1
ATOM 1677 C C . CYS A 1 237 ? -4.774 -16.500 9.035 1.00 91.06 237 CYS A C 1
ATOM 1679 O O . CYS A 1 237 ? -5.642 -16.657 8.170 1.00 91.06 237 CYS A O 1
ATOM 1681 N N . ASP A 1 238 ? -4.885 -16.902 10.292 1.00 86.31 238 ASP A N 1
ATOM 1682 C CA . ASP A 1 238 ? -6.073 -17.521 10.857 1.00 86.31 238 ASP A CA 1
ATOM 1683 C C . ASP A 1 238 ? -6.912 -16.454 11.547 1.00 86.31 238 ASP A C 1
ATOM 1685 O O . ASP A 1 238 ? -6.388 -15.439 12.006 1.00 86.31 238 ASP A O 1
ATOM 1689 N N . LEU A 1 239 ? -8.226 -16.661 11.595 1.00 78.56 239 LEU A N 1
ATOM 1690 C CA . LEU A 1 239 ? -9.123 -15.748 12.294 1.00 78.56 239 LEU A CA 1
ATOM 1691 C C . LEU A 1 239 ? -8.652 -15.584 13.739 1.00 78.56 239 LEU A C 1
ATOM 1693 O O . LEU A 1 239 ? -8.477 -16.565 14.466 1.00 78.56 239 LEU A O 1
ATOM 1697 N N . LEU A 1 240 ? -8.442 -14.336 14.145 1.00 80.50 240 LEU A N 1
ATOM 1698 C CA . LEU A 1 240 ? -8.021 -14.014 15.495 1.00 80.50 240 LEU A CA 1
ATOM 1699 C C . LEU A 1 240 ? -9.171 -14.382 16.426 1.00 80.50 240 LEU A C 1
ATOM 1701 O O . LEU A 1 240 ? -10.265 -13.844 16.280 1.00 80.50 240 LEU A O 1
ATOM 1705 N N . ASP A 1 241 ? -8.943 -15.314 17.354 1.00 79.75 241 ASP A N 1
ATOM 1706 C CA . ASP A 1 241 ? -9.958 -15.670 18.340 1.00 79.75 241 ASP A CA 1
ATOM 1707 C C . ASP A 1 241 ? -10.141 -14.493 19.307 1.00 79.75 241 ASP A C 1
ATOM 1709 O O . ASP A 1 241 ? -9.277 -14.234 20.156 1.00 79.75 241 ASP A O 1
ATOM 1713 N N . PRO A 1 242 ? -11.266 -13.768 19.220 1.00 83.75 242 PRO A N 1
ATOM 1714 C CA . PRO A 1 242 ? -11.474 -12.590 20.035 1.00 83.75 242 PRO A CA 1
ATOM 1715 C C . PRO A 1 242 ? -11.708 -12.941 21.513 1.00 83.75 242 PRO A C 1
ATOM 1717 O O . PRO A 1 242 ? -11.763 -12.019 22.324 1.00 83.75 242 PRO A O 1
ATOM 1720 N N . CYS A 1 243 ? -11.849 -14.225 21.875 1.00 88.31 243 CYS A N 1
ATOM 1721 C CA . CYS A 1 243 ? -11.933 -14.700 23.257 1.00 88.31 243 CYS A CA 1
ATOM 1722 C C . CYS A 1 243 ? -10.558 -14.923 23.910 1.00 88.31 243 CYS A C 1
ATOM 1724 O O . CYS A 1 243 ? -10.459 -14.914 25.138 1.00 88.31 243 CYS A O 1
ATOM 1726 N N . SER A 1 244 ? -9.492 -15.067 23.116 1.00 85.88 244 SER A N 1
ATOM 1727 C CA . SER A 1 244 ? -8.137 -15.355 23.609 1.00 85.88 244 SER A CA 1
ATOM 1728 C C . SER A 1 244 ? -7.499 -14.187 24.376 1.00 85.88 244 SER A C 1
ATOM 1730 O O . SER A 1 244 ? -6.583 -14.391 25.171 1.00 85.88 244 SER A O 1
ATOM 1732 N N . GLN A 1 245 ? -7.995 -12.959 24.187 1.00 82.06 245 GLN A N 1
ATOM 1733 C CA . GLN A 1 245 ? -7.565 -11.784 24.947 1.00 82.06 245 GLN A CA 1
ATOM 1734 C C . GLN A 1 245 ? -8.690 -11.270 25.849 1.00 82.06 245 GLN A C 1
ATOM 1736 O O . GLN A 1 245 ? -9.801 -11.019 25.386 1.00 82.06 245 GLN A O 1
ATOM 1741 N N . ASN A 1 246 ? -8.389 -11.088 27.141 1.00 84.62 246 ASN A N 1
ATOM 1742 C CA . ASN A 1 246 ? -9.295 -10.524 28.153 1.00 84.62 246 ASN A CA 1
ATOM 1743 C C . ASN A 1 246 ? -10.718 -11.138 28.150 1.00 84.62 246 ASN A C 1
ATOM 1745 O O . ASN A 1 246 ? -11.699 -10.403 28.236 1.00 84.62 246 ASN A O 1
ATOM 1749 N N . ASN A 1 247 ? -10.838 -12.464 27.970 1.00 88.69 247 ASN A N 1
ATOM 1750 C CA . ASN A 1 247 ? -12.114 -13.195 27.824 1.00 88.69 247 ASN A CA 1
ATOM 1751 C C . ASN A 1 247 ? -13.078 -12.551 26.810 1.00 88.69 247 ASN A C 1
ATOM 1753 O O . ASN A 1 247 ? -14.287 -12.495 27.015 1.00 88.69 247 ASN A O 1
ATOM 1757 N N . GLY A 1 248 ? -12.533 -11.948 25.758 1.00 87.88 248 GLY A N 1
ATOM 1758 C CA . GLY A 1 248 ? -13.302 -11.174 24.806 1.00 87.88 248 GLY A CA 1
ATOM 1759 C C . GLY A 1 248 ? -14.148 -10.056 25.423 1.00 87.88 248 GLY A C 1
ATOM 1760 O O . GLY A 1 248 ? -15.271 -9.811 24.991 1.00 87.88 248 GLY A O 1
ATOM 1761 N N . GLY A 1 249 ? -13.655 -9.382 26.461 1.00 90.62 249 GLY A N 1
ATOM 1762 C CA . GLY A 1 249 ? -14.399 -8.327 27.153 1.00 90.62 249 GLY A CA 1
ATOM 1763 C C . GLY A 1 249 ? -15.727 -8.788 27.766 1.00 90.62 249 GLY A C 1
ATOM 1764 O O . GLY A 1 249 ? -16.499 -7.941 28.207 1.00 90.62 249 GLY A O 1
ATOM 1765 N N . CYS A 1 250 ? -16.009 -10.094 27.784 1.00 94.31 250 CYS A N 1
ATOM 1766 C CA . CYS A 1 250 ? -17.155 -10.657 28.475 1.00 94.31 250 CYS A CA 1
ATOM 1767 C C . CYS A 1 250 ? -16.987 -10.473 29.986 1.00 94.31 250 CYS A C 1
ATOM 1769 O O . CYS A 1 250 ? -15.873 -10.313 30.496 1.00 94.31 250 CYS A O 1
ATOM 1771 N N . SER A 1 251 ? -18.097 -10.556 30.721 1.00 92.38 251 SER A N 1
ATOM 1772 C CA . SER A 1 251 ? -18.053 -10.569 32.181 1.00 92.38 251 SER A CA 1
ATOM 1773 C C . SER A 1 251 ? -17.109 -11.663 32.697 1.00 92.38 251 SER A C 1
ATOM 1775 O O . SER A 1 251 ? -16.984 -12.727 32.090 1.00 92.38 251 SER A O 1
ATOM 1777 N N . LEU A 1 252 ? -16.514 -11.465 33.877 1.00 88.62 252 LEU A N 1
ATOM 1778 C CA . LEU A 1 252 ? -15.754 -12.514 34.573 1.00 88.62 252 LEU A CA 1
ATOM 1779 C C . LEU A 1 252 ? -16.609 -13.767 34.857 1.00 88.62 252 LEU A C 1
ATOM 1781 O O . LEU A 1 252 ? -16.076 -14.861 35.018 1.00 88.62 252 LEU A O 1
ATOM 1785 N N . HIS A 1 253 ? -17.933 -13.606 34.925 1.00 90.31 253 HIS A N 1
ATOM 1786 C CA . HIS A 1 253 ? -18.896 -14.690 35.133 1.00 90.31 253 HIS A CA 1
ATOM 1787 C C . HIS A 1 253 ? -19.587 -15.145 33.837 1.00 90.31 253 HIS A C 1
ATOM 1789 O O . HIS A 1 253 ? -20.615 -15.818 33.889 1.00 90.31 253 HIS A O 1
ATOM 1795 N N . ALA A 1 254 ? -19.035 -14.780 32.678 1.00 93.62 254 ALA A N 1
ATOM 1796 C CA . ALA A 1 254 ? -19.510 -15.219 31.376 1.00 93.62 254 ALA A CA 1
ATOM 1797 C C . ALA A 1 254 ? -18.468 -16.068 30.648 1.00 93.62 254 ALA A C 1
ATOM 1799 O O . ALA A 1 254 ? -17.261 -15.841 30.738 1.00 93.62 254 ALA A O 1
ATOM 1800 N N . VAL A 1 255 ? -18.965 -17.016 29.861 1.00 93.00 255 VAL A N 1
ATOM 1801 C CA . VAL A 1 255 ? -18.167 -17.784 28.909 1.00 93.00 255 VAL A CA 1
ATOM 1802 C C . VAL A 1 255 ? -18.182 -17.056 27.568 1.00 93.00 255 VAL A C 1
ATOM 1804 O O . VAL A 1 255 ? -19.253 -16.785 27.020 1.00 93.00 255 VAL A O 1
ATOM 1807 N N . CYS A 1 256 ? -16.996 -16.741 27.044 1.00 92.62 256 CYS A N 1
ATOM 1808 C CA . CYS A 1 256 ? -16.829 -16.230 25.688 1.00 92.62 256 CYS A CA 1
ATOM 1809 C C . CYS A 1 256 ? -16.803 -17.388 24.688 1.00 92.62 256 CYS A C 1
ATOM 1811 O O . CYS A 1 256 ? -16.081 -18.369 24.876 1.00 92.62 256 CYS A O 1
ATOM 1813 N N . LYS A 1 257 ? -17.564 -17.264 23.600 1.00 91.38 257 LYS A N 1
ATOM 1814 C CA . LYS A 1 257 ? -17.516 -18.183 22.461 1.00 91.38 257 LYS A CA 1
ATOM 1815 C C . LYS A 1 257 ? -17.341 -17.391 21.170 1.00 91.38 257 LYS A C 1
ATOM 1817 O O . LYS A 1 257 ? -18.158 -16.522 20.869 1.00 91.38 257 LYS A O 1
ATOM 1822 N N . SER A 1 258 ? -16.295 -17.707 20.409 1.0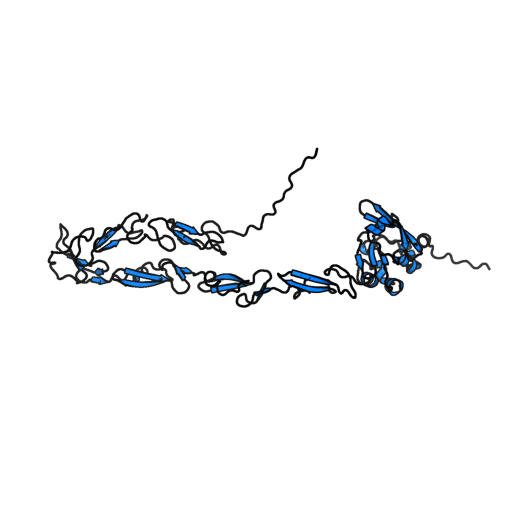0 85.62 258 SER A N 1
ATOM 1823 C CA . SER A 1 258 ? -16.066 -17.118 19.087 1.00 85.62 258 SER A CA 1
ATOM 1824 C C . SER A 1 258 ? -17.137 -17.587 18.100 1.00 85.62 258 SER A C 1
ATOM 1826 O O . SER A 1 258 ? -17.459 -18.778 18.046 1.00 85.62 258 SER A O 1
ATOM 1828 N N . THR A 1 259 ? -17.707 -16.654 17.338 1.00 82.81 259 THR A N 1
ATOM 1829 C CA . THR A 1 259 ? -18.734 -16.936 16.321 1.00 82.81 259 THR A CA 1
ATOM 1830 C C . THR A 1 259 ? -18.197 -16.899 14.891 1.00 82.81 259 THR A C 1
ATOM 1832 O O . THR A 1 259 ? -18.959 -17.163 13.966 1.00 82.81 259 THR A O 1
ATOM 1835 N N . GLY A 1 260 ? -16.897 -16.642 14.704 1.00 72.25 260 GLY A N 1
ATOM 1836 C CA . GLY A 1 260 ? -16.292 -16.394 13.390 1.00 72.25 260 GLY A CA 1
ATOM 1837 C C . GLY A 1 260 ? -16.191 -14.900 13.061 1.00 72.25 260 GLY A C 1
ATOM 1838 O O . GLY A 1 260 ? -16.778 -14.068 13.750 1.00 72.25 260 GLY A O 1
ATOM 1839 N N . ASP A 1 261 ? -15.396 -14.563 12.041 1.00 72.62 261 ASP A N 1
ATOM 1840 C CA . ASP A 1 261 ? -15.204 -13.195 11.518 1.00 72.62 261 ASP A CA 1
ATOM 1841 C C . ASP A 1 261 ? -14.788 -12.145 12.568 1.00 72.62 261 ASP A C 1
ATOM 1843 O O . ASP A 1 261 ? -15.175 -10.980 12.504 1.00 72.62 261 ASP A O 1
ATOM 1847 N N . GLY A 1 262 ? -14.025 -12.562 13.585 1.00 73.75 262 GLY A N 1
ATOM 1848 C CA . GLY A 1 262 ? -13.610 -11.693 14.693 1.00 73.75 262 GLY A CA 1
ATOM 1849 C C . GLY A 1 262 ? -14.736 -11.327 15.674 1.00 73.75 262 GLY A C 1
ATOM 1850 O O . GLY A 1 262 ? -14.505 -10.559 16.608 1.00 73.75 262 GLY A O 1
ATOM 1851 N N . GLN A 1 263 ? -15.941 -11.883 15.509 1.00 83.00 263 GLN A N 1
ATOM 1852 C CA . GLN A 1 263 ? -17.069 -11.687 16.420 1.00 83.00 263 GLN A CA 1
ATOM 1853 C C . GLN A 1 263 ? -17.106 -12.733 17.541 1.00 83.00 263 GLN A C 1
ATOM 1855 O O . GLN A 1 263 ? -16.587 -13.848 17.420 1.00 83.00 263 GLN A O 1
ATOM 1860 N N . ARG A 1 264 ? -17.761 -12.370 18.650 1.00 88.12 264 ARG A N 1
ATOM 1861 C CA . ARG A 1 264 ? -17.949 -13.240 19.816 1.00 88.12 264 ARG A CA 1
ATOM 1862 C C . ARG A 1 264 ? -19.313 -13.073 20.452 1.00 88.12 264 ARG A C 1
ATOM 1864 O O . ARG A 1 264 ? -19.897 -11.993 20.426 1.00 88.12 264 ARG A O 1
ATOM 1871 N N . THR A 1 265 ? -19.752 -14.133 21.113 1.00 93.19 265 THR A N 1
ATOM 1872 C CA . THR A 1 265 ? -20.909 -14.131 22.008 1.00 93.19 265 THR A CA 1
ATOM 1873 C C . THR A 1 265 ? -20.456 -14.367 23.440 1.00 93.19 265 THR A C 1
ATOM 1875 O O . THR A 1 265 ? -19.641 -15.258 23.687 1.00 93.19 265 THR A O 1
ATOM 1878 N N . CYS A 1 266 ? -21.016 -13.602 24.372 1.00 94.81 266 CYS A N 1
ATOM 1879 C CA . CYS A 1 266 ? -20.820 -13.784 25.803 1.00 94.81 266 CYS A CA 1
ATOM 1880 C C . CYS A 1 266 ? -22.088 -14.387 26.407 1.00 94.81 266 CYS A C 1
ATOM 1882 O O . CYS A 1 266 ? -23.182 -13.876 26.180 1.00 94.81 266 CYS A O 1
ATOM 1884 N N . THR A 1 267 ? -21.959 -15.451 27.194 1.00 94.88 267 THR A N 1
ATOM 1885 C CA . THR A 1 267 ? -23.098 -16.063 27.894 1.00 94.88 267 THR A CA 1
ATOM 1886 C C . THR A 1 267 ? -22.794 -16.182 29.378 1.00 94.88 267 THR A C 1
ATOM 1888 O O . THR A 1 267 ? -21.807 -16.823 29.739 1.00 94.88 267 THR A O 1
ATOM 1891 N N . CYS A 1 268 ? -23.625 -15.574 30.230 1.00 94.62 268 CYS A N 1
ATOM 1892 C CA . CYS A 1 268 ? -23.509 -15.704 31.685 1.00 94.62 268 CYS A CA 1
ATOM 1893 C C . CYS A 1 268 ? -23.630 -17.170 32.129 1.00 94.62 268 CYS A C 1
ATOM 1895 O O . CYS A 1 268 ? -24.304 -17.970 31.475 1.00 94.62 268 CYS A O 1
ATOM 1897 N N . ASP A 1 269 ? -23.015 -17.518 33.261 1.00 91.00 269 ASP A N 1
ATOM 1898 C CA . ASP A 1 269 ? -23.256 -18.803 33.918 1.00 91.00 269 ASP A CA 1
ATOM 1899 C C . ASP A 1 269 ? -24.723 -18.899 34.359 1.00 91.00 269 ASP A C 1
ATOM 1901 O O . ASP A 1 269 ? -25.123 -18.309 35.367 1.00 91.00 269 ASP A O 1
ATOM 1905 N N . ALA A 1 270 ? -25.509 -19.671 33.606 1.00 84.88 270 ALA A N 1
ATOM 1906 C CA . ALA A 1 270 ? -26.940 -19.839 33.821 1.00 84.88 270 ALA A CA 1
ATOM 1907 C C . ALA A 1 270 ? -27.291 -20.490 35.170 1.00 84.88 270 ALA A C 1
ATOM 1909 O O . ALA A 1 270 ? -28.434 -20.386 35.610 1.00 84.88 270 ALA A O 1
ATOM 1910 N N . ALA A 1 271 ? -26.343 -21.158 35.839 1.00 84.56 271 ALA A N 1
ATOM 1911 C CA . ALA A 1 271 ? -26.599 -21.758 37.145 1.00 84.56 271 ALA A CA 1
ATOM 1912 C C . ALA A 1 271 ? -26.604 -20.725 38.285 1.00 84.56 271 ALA A C 1
ATOM 1914 O O . ALA A 1 271 ? -27.260 -20.943 39.305 1.00 84.56 271 ALA A O 1
ATOM 1915 N N . HIS A 1 272 ? -25.890 -19.603 38.135 1.00 87.81 272 HIS A N 1
ATOM 1916 C CA . HIS A 1 272 ? -25.622 -18.689 39.254 1.00 87.81 272 HIS A CA 1
ATOM 1917 C C . HIS A 1 272 ? -25.752 -17.201 38.931 1.00 87.81 272 HIS A C 1
ATOM 1919 O O . HIS A 1 272 ? -25.700 -16.389 39.859 1.00 87.81 272 HIS A O 1
ATOM 1925 N N . THR A 1 273 ? -25.892 -16.822 37.661 1.00 92.31 273 THR A N 1
ATOM 1926 C CA . THR A 1 273 ? -25.907 -15.420 37.228 1.00 92.31 273 THR A CA 1
ATOM 1927 C C . THR A 1 273 ? -26.908 -15.163 36.104 1.00 92.31 273 THR A C 1
ATOM 1929 O O . THR A 1 273 ? -27.263 -16.067 35.353 1.00 92.31 273 THR A O 1
ATOM 1932 N N . VAL A 1 274 ? -27.352 -13.913 35.981 1.00 92.31 274 VAL A N 1
ATOM 1933 C CA . VAL A 1 274 ? -28.251 -13.427 34.926 1.00 92.31 274 VAL A CA 1
ATOM 1934 C C . VAL A 1 274 ? -27.691 -12.144 34.304 1.00 92.31 274 VAL A C 1
ATOM 1936 O O . VAL A 1 274 ? -27.004 -11.376 34.982 1.00 92.31 274 VAL A O 1
ATOM 1939 N N . GLY A 1 275 ? -27.958 -11.921 33.016 1.00 90.94 275 GLY A N 1
ATOM 1940 C CA . GLY A 1 275 ? -27.557 -10.710 32.303 1.00 90.94 275 GLY A CA 1
ATOM 1941 C C . GLY A 1 275 ? -27.292 -10.931 30.814 1.00 90.94 275 GLY A C 1
ATOM 1942 O O . GLY A 1 275 ? -27.668 -11.957 30.250 1.00 90.94 275 GLY A O 1
ATOM 1943 N N . ASP A 1 276 ? -26.629 -9.963 30.182 1.00 90.94 276 ASP A N 1
ATOM 1944 C CA . ASP A 1 276 ? -26.368 -9.907 28.732 1.00 90.94 276 ASP A CA 1
ATOM 1945 C C . ASP A 1 276 ? -25.035 -10.561 28.308 1.00 90.94 276 ASP A C 1
ATOM 1947 O O . ASP A 1 276 ? -24.630 -10.481 27.150 1.00 90.94 276 ASP A O 1
ATOM 1951 N N . GLY A 1 277 ? -24.326 -11.190 29.250 1.00 92.50 277 GLY A N 1
ATOM 1952 C CA . GLY A 1 277 ? -23.009 -11.794 29.037 1.00 92.50 277 GLY A CA 1
ATOM 1953 C C . GLY A 1 277 ? -21.831 -10.830 29.214 1.00 92.50 277 GLY A C 1
ATOM 1954 O O . GLY A 1 277 ? -20.731 -11.268 29.555 1.00 92.50 277 GLY A O 1
ATOM 1955 N N . PHE A 1 278 ? -22.038 -9.523 29.063 1.00 91.44 278 PHE A N 1
ATOM 1956 C CA . PHE A 1 278 ? -21.031 -8.502 29.378 1.00 91.44 278 PHE A CA 1
ATOM 1957 C C . PHE A 1 278 ? -21.147 -8.052 30.835 1.00 91.44 278 PHE A C 1
ATOM 1959 O O . PHE A 1 278 ? -20.147 -7.881 31.532 1.00 91.44 278 PHE A O 1
ATOM 1966 N N . THR A 1 279 ? -22.378 -7.975 31.328 1.00 91.12 279 THR A N 1
ATOM 1967 C CA . THR A 1 279 ? -22.730 -7.729 32.719 1.00 91.12 279 THR A CA 1
ATOM 1968 C C . THR A 1 279 ? -23.509 -8.930 33.235 1.00 91.12 279 THR A C 1
ATOM 1970 O O . THR A 1 279 ? -24.670 -9.115 32.888 1.00 91.12 279 THR A O 1
ATOM 1973 N N . CYS A 1 280 ? -22.881 -9.745 34.079 1.00 93.00 280 CYS A N 1
ATOM 1974 C CA . CYS A 1 280 ? -23.523 -10.888 34.726 1.00 93.00 280 CYS A CA 1
ATOM 1975 C C . CYS A 1 280 ? -23.635 -10.626 36.227 1.00 93.00 280 CYS A C 1
ATOM 1977 O O . CYS A 1 280 ? -22.617 -10.452 36.901 1.00 93.00 280 CYS A O 1
ATOM 1979 N N . ARG A 1 281 ? -24.868 -10.607 36.739 1.00 91.81 281 ARG A N 1
ATOM 1980 C CA . ARG A 1 281 ? -25.192 -10.355 38.148 1.00 91.81 281 ARG A CA 1
ATOM 1981 C C . ARG A 1 281 ? -25.667 -11.635 38.821 1.00 91.81 281 ARG A C 1
ATOM 1983 O O . ARG A 1 281 ? -26.398 -12.428 38.232 1.00 91.81 281 ARG A O 1
ATOM 1990 N N . ALA A 1 282 ? -25.230 -11.854 40.052 1.00 91.62 282 ALA A N 1
ATOM 1991 C CA . ALA A 1 282 ? -25.602 -12.999 40.868 1.00 91.62 282 ALA A CA 1
ATOM 1992 C C . ALA A 1 282 ? -26.928 -12.745 41.614 1.00 91.62 282 ALA A C 1
ATOM 1994 O O . ALA A 1 282 ? -27.790 -11.991 41.166 1.00 91.62 282 ALA A O 1
ATOM 1995 N N . ARG A 1 283 ? -27.131 -13.408 42.758 1.00 90.56 283 ARG A N 1
ATOM 1996 C CA . ARG A 1 283 ? -28.263 -13.147 43.664 1.00 90.56 283 ARG A CA 1
ATOM 1997 C C . ARG A 1 283 ? -28.152 -11.751 44.290 1.00 90.56 283 ARG A C 1
ATOM 1999 O O . ARG A 1 283 ? -27.048 -11.321 44.622 1.00 90.56 283 ARG A O 1
ATOM 2006 N N . VAL A 1 284 ? -29.289 -11.104 44.568 1.00 90.38 284 VAL A N 1
ATOM 2007 C CA . VAL A 1 284 ? -29.359 -9.720 45.092 1.00 90.38 284 VAL A CA 1
ATOM 2008 C C . VAL A 1 284 ? -28.478 -9.495 46.321 1.00 90.38 284 VAL A C 1
ATOM 2010 O O . VAL A 1 284 ? -27.825 -8.465 46.440 1.00 90.38 284 VAL A O 1
ATOM 2013 N N . GLY A 1 285 ? -28.409 -10.476 47.227 1.00 88.44 285 GLY A N 1
ATOM 2014 C CA . GLY A 1 285 ? -27.596 -10.368 48.435 1.00 88.44 285 GLY A CA 1
ATOM 2015 C C . GLY A 1 285 ? -26.092 -10.308 48.154 1.00 88.44 285 GLY A C 1
ATOM 2016 O O . GLY A 1 285 ? -25.367 -9.629 48.871 1.00 88.44 285 GLY A O 1
ATOM 2017 N N . LEU A 1 286 ? -25.617 -10.990 47.106 1.00 87.38 286 LEU A N 1
ATOM 2018 C CA . LEU A 1 286 ? -24.209 -10.941 46.715 1.00 87.38 286 LEU A CA 1
ATOM 2019 C C . LEU A 1 286 ? -23.890 -9.640 45.970 1.00 87.38 286 LEU A C 1
ATOM 2021 O O . LEU A 1 286 ? -22.836 -9.057 46.210 1.00 87.38 286 LEU A O 1
ATOM 2025 N N . GLU A 1 287 ? -24.813 -9.160 45.136 1.00 89.69 287 GLU A N 1
ATOM 2026 C CA . GLU A 1 287 ? -24.676 -7.873 44.442 1.00 89.69 287 GLU A CA 1
ATOM 2027 C C . GLU A 1 287 ? -24.600 -6.707 45.434 1.00 89.69 287 GLU A C 1
ATOM 2029 O O . GLU A 1 287 ? -23.675 -5.905 45.366 1.00 89.69 287 GLU A O 1
ATOM 2034 N N . LEU A 1 288 ? -25.471 -6.680 46.449 1.00 89.56 288 LEU A N 1
ATOM 2035 C CA . LEU A 1 288 ? -25.440 -5.670 47.517 1.00 89.56 288 LEU A CA 1
ATOM 2036 C C . LEU A 1 288 ? -24.140 -5.677 48.340 1.00 89.56 288 LEU A C 1
ATOM 2038 O O . LEU A 1 288 ? -23.759 -4.650 48.897 1.00 89.56 288 LEU A O 1
ATOM 2042 N N . LEU A 1 289 ? -23.465 -6.826 48.454 1.00 86.81 289 LEU A N 1
ATOM 2043 C CA . LEU A 1 289 ? -22.165 -6.926 49.130 1.00 86.81 289 LEU A CA 1
ATOM 2044 C C . L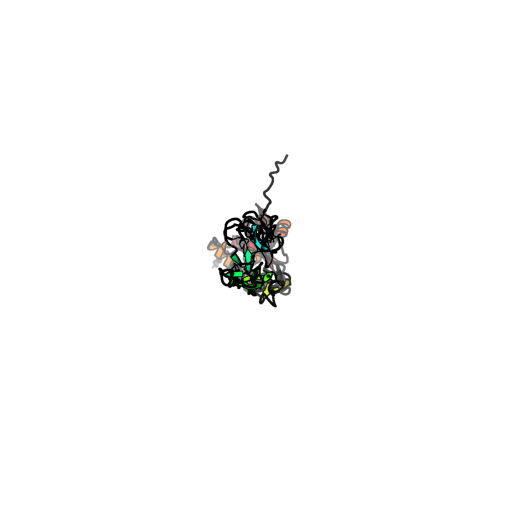EU A 1 289 ? -21.005 -6.454 48.247 1.00 86.81 289 LEU A C 1
ATOM 2046 O O . LEU A 1 289 ? -19.998 -5.977 48.769 1.00 86.81 289 LEU A O 1
ATOM 2050 N N . ARG A 1 290 ? -21.118 -6.633 46.927 1.00 86.00 290 ARG A N 1
ATOM 2051 C CA . ARG A 1 290 ? -20.066 -6.318 45.951 1.00 86.00 290 ARG A CA 1
ATOM 2052 C C . ARG A 1 290 ? -20.117 -4.869 45.483 1.00 86.00 290 ARG A C 1
ATOM 2054 O O . ARG A 1 290 ? -19.067 -4.287 45.208 1.00 86.00 290 ARG A O 1
ATOM 2061 N N . ASP A 1 291 ? -21.311 -4.299 45.392 1.00 88.25 291 ASP A N 1
ATOM 2062 C CA . ASP A 1 291 ? -21.514 -2.948 44.897 1.00 88.25 291 ASP A CA 1
ATOM 2063 C C . ASP A 1 291 ? -21.185 -1.905 45.976 1.00 88.25 291 ASP A C 1
ATOM 2065 O O . ASP A 1 291 ? -21.813 -1.825 47.035 1.00 88.25 291 ASP A O 1
ATOM 2069 N N . LYS A 1 292 ? -20.192 -1.058 45.691 1.00 87.88 292 LYS A N 1
ATOM 2070 C CA . LYS A 1 292 ? -19.776 0.030 46.587 1.00 87.88 292 LYS A CA 1
ATOM 2071 C C . LYS A 1 292 ? -20.883 1.065 46.788 1.00 87.88 292 LYS A C 1
ATOM 2073 O O . LYS A 1 292 ? -20.983 1.640 47.875 1.00 87.88 292 LYS A O 1
ATOM 2078 N N . GLN A 1 293 ? -21.728 1.280 45.782 1.00 88.81 293 GLN A N 1
ATOM 2079 C CA . GLN A 1 293 ? -22.860 2.202 45.857 1.00 88.81 293 GLN A CA 1
ATOM 2080 C C . GLN A 1 293 ? -23.965 1.665 46.774 1.00 88.81 293 GLN A C 1
ATOM 2082 O O . GLN A 1 293 ? -24.732 2.451 47.322 1.00 88.81 293 GLN A O 1
ATOM 2087 N N . ALA A 1 294 ? -24.008 0.352 47.021 1.00 87.06 294 ALA A N 1
ATOM 2088 C CA . ALA A 1 294 ? -24.935 -0.288 47.955 1.00 87.06 294 ALA A CA 1
ATOM 2089 C C . ALA A 1 294 ? -24.406 -0.360 49.403 1.00 87.06 294 ALA A C 1
ATOM 2091 O O . ALA A 1 294 ? -25.017 -0.995 50.270 1.00 87.06 294 ALA A O 1
ATOM 2092 N N . SER A 1 295 ? -23.275 0.294 49.697 1.00 83.06 295 SER A N 1
ATOM 2093 C CA . SER A 1 295 ? -22.578 0.167 50.985 1.00 83.06 295 SER A CA 1
ATOM 2094 C C . SER A 1 295 ? -23.397 0.583 52.213 1.00 83.06 295 SER A C 1
ATOM 2096 O O . SER A 1 295 ? -23.128 0.102 53.314 1.00 83.06 295 SER A O 1
ATOM 2098 N N . PHE A 1 296 ? -24.448 1.392 52.033 1.00 78.75 296 PHE A N 1
ATOM 2099 C CA . PHE A 1 296 ? -25.404 1.718 53.094 1.00 78.75 296 PHE A CA 1
ATOM 2100 C C . PHE A 1 296 ? -26.045 0.460 53.713 1.00 78.75 296 PHE A C 1
ATOM 2102 O O . PHE A 1 296 ? -26.250 0.403 54.926 1.00 78.75 296 PHE A O 1
ATOM 2109 N N . PHE A 1 297 ? -26.308 -0.578 52.907 1.00 74.56 297 PHE A N 1
ATOM 2110 C CA . PHE A 1 297 ? -26.859 -1.853 53.382 1.00 74.56 297 PHE A CA 1
ATOM 2111 C C . PHE A 1 297 ? -25.822 -2.958 53.588 1.00 74.56 297 PHE A C 1
ATOM 2113 O O . PHE A 1 297 ? -26.072 -3.874 54.376 1.00 74.56 297 PHE A O 1
ATOM 2120 N N . SER A 1 298 ? -24.656 -2.885 52.939 1.00 69.56 298 SER A N 1
ATOM 2121 C CA . SER A 1 298 ? -23.665 -3.970 52.968 1.00 69.56 298 SER A CA 1
ATOM 2122 C C . SER A 1 298 ? -23.136 -4.283 54.378 1.00 69.56 298 SER A C 1
ATOM 2124 O O . SER A 1 298 ? -22.944 -5.452 54.712 1.00 69.56 298 SER A O 1
ATOM 2126 N N . LEU A 1 299 ? -22.995 -3.267 55.240 1.00 64.75 299 LEU A N 1
ATOM 2127 C CA . LEU A 1 299 ? -22.475 -3.386 56.614 1.00 64.75 299 LEU A CA 1
ATOM 2128 C C . LEU A 1 299 ? -23.299 -4.304 57.532 1.00 64.75 299 LEU A C 1
ATOM 2130 O O . LEU A 1 299 ? -22.753 -4.859 58.483 1.00 64.75 299 LEU A O 1
ATOM 2134 N N . TYR A 1 300 ? -24.591 -4.486 57.251 1.00 64.44 300 TYR A N 1
ATOM 2135 C CA . TYR A 1 300 ? -25.502 -5.275 58.091 1.00 64.44 300 TYR A CA 1
ATOM 2136 C C . TYR A 1 300 ? -26.160 -6.433 57.334 1.00 64.44 300 TYR A C 1
ATOM 2138 O O . TYR A 1 300 ? -26.932 -7.192 57.915 1.00 64.44 300 TYR A O 1
ATOM 2146 N N . LEU A 1 301 ? -25.831 -6.611 56.049 1.00 67.81 301 LEU A N 1
ATOM 2147 C CA . LEU A 1 301 ? -26.480 -7.591 55.180 1.00 67.81 301 LEU A CA 1
ATOM 2148 C C . LEU A 1 301 ? -26.335 -9.038 55.678 1.00 67.81 301 LEU A C 1
ATOM 2150 O O . LEU A 1 301 ? -27.239 -9.848 55.502 1.00 67.81 301 LEU A O 1
ATOM 2154 N N . LEU A 1 302 ? -25.211 -9.359 56.329 1.00 62.25 302 LEU A N 1
ATOM 2155 C CA . LEU A 1 302 ? -24.932 -10.697 56.867 1.00 62.25 302 LEU A CA 1
ATOM 2156 C C . LEU A 1 302 ? -25.840 -11.087 58.045 1.00 62.25 302 LEU A C 1
ATOM 2158 O O . LEU A 1 302 ? -25.980 -12.277 58.337 1.00 62.25 302 LEU A O 1
ATOM 2162 N N . GLU A 1 303 ? -26.464 -10.112 58.709 1.00 66.62 303 GLU A N 1
ATOM 2163 C CA . GLU A 1 303 ? -27.398 -10.352 59.811 1.00 66.62 303 GLU A CA 1
ATOM 2164 C C . GLU A 1 303 ? -28.818 -10.685 59.315 1.00 66.62 303 GLU A C 1
ATOM 2166 O O . GLU A 1 303 ? -29.585 -11.324 60.039 1.00 66.62 303 GLU A O 1
ATOM 2171 N N . TYR A 1 304 ? -29.160 -10.305 58.078 1.00 70.00 304 TYR A N 1
ATOM 2172 C CA . TYR A 1 304 ? -30.482 -10.510 57.483 1.00 70.00 304 TYR A CA 1
ATOM 2173 C C . TYR A 1 304 ? -30.532 -11.827 56.704 1.00 70.00 304 TYR A C 1
ATOM 2175 O O . TYR A 1 304 ? -29.869 -12.015 55.683 1.00 70.00 304 TYR A O 1
ATOM 2183 N N . LYS A 1 305 ? -31.327 -12.784 57.191 1.00 72.69 305 LYS A N 1
ATOM 2184 C CA . LYS A 1 305 ? -31.471 -14.110 56.562 1.00 72.69 305 LYS A CA 1
ATOM 2185 C C . LYS A 1 305 ? -32.490 -14.110 55.421 1.00 72.69 305 LYS A C 1
ATOM 2187 O O . LYS A 1 305 ? -32.511 -15.051 54.637 1.00 72.69 305 LYS A O 1
ATOM 2192 N N . GLU A 1 306 ? -33.307 -13.070 55.318 1.00 76.88 306 GLU A N 1
ATOM 2193 C CA . GLU A 1 306 ? -34.451 -12.974 54.415 1.00 76.88 306 GLU A CA 1
ATOM 2194 C C . GLU A 1 306 ? -34.035 -13.003 52.939 1.00 76.88 306 GLU A C 1
ATOM 2196 O O . GLU A 1 306 ? -34.667 -13.693 52.146 1.00 76.88 306 GLU A O 1
ATOM 2201 N N . LEU A 1 307 ? -32.922 -12.351 52.580 1.00 82.62 307 LEU A N 1
ATOM 2202 C CA . LEU A 1 307 ? -32.417 -12.328 51.199 1.00 82.62 307 LEU A CA 1
ATOM 2203 C C . LEU A 1 307 ? -31.708 -13.625 50.766 1.00 82.62 307 LEU A C 1
ATOM 2205 O O . LEU A 1 307 ? -31.288 -13.735 49.613 1.00 82.62 307 LEU A O 1
ATOM 2209 N N . LYS A 1 308 ? -31.556 -14.611 51.666 1.00 80.69 308 LYS A N 1
ATOM 2210 C CA . LYS A 1 308 ? -30.984 -15.927 51.326 1.00 80.69 308 LYS A CA 1
ATOM 2211 C C . LYS A 1 308 ? -31.973 -16.833 50.589 1.00 80.69 308 LYS A C 1
ATOM 2213 O O . LYS A 1 308 ? -31.534 -17.800 49.970 1.00 80.69 308 LYS A O 1
ATOM 2218 N N . GLY A 1 309 ? -33.271 -16.539 50.676 1.00 83.88 309 GLY A N 1
ATOM 2219 C CA . GLY A 1 309 ? -34.314 -17.283 49.973 1.00 83.88 309 GLY A CA 1
ATOM 2220 C C . GLY A 1 309 ? -34.264 -17.101 48.453 1.00 83.88 309 GLY A C 1
ATOM 2221 O O . GLY A 1 309 ? -33.508 -16.285 47.921 1.00 83.88 309 GLY A O 1
ATOM 2222 N N . ASP A 1 310 ? -35.111 -17.851 47.752 1.00 85.69 310 ASP A N 1
ATOM 2223 C CA . ASP A 1 310 ? -35.146 -17.859 46.283 1.00 85.69 310 ASP A CA 1
ATOM 2224 C C . ASP A 1 310 ? -35.862 -16.644 45.668 1.00 85.69 310 ASP A C 1
ATOM 2226 O O . ASP A 1 310 ? -35.830 -16.467 44.455 1.00 85.69 310 ASP A O 1
ATOM 2230 N N . GLY A 1 311 ? -36.435 -15.759 46.492 1.00 89.25 311 GLY A N 1
ATOM 2231 C CA . GLY A 1 311 ? -37.132 -14.561 46.023 1.00 89.25 311 GLY A CA 1
ATOM 2232 C C . GLY A 1 311 ? -38.471 -14.884 45.338 1.00 89.25 311 GLY A C 1
ATOM 2233 O O . GLY A 1 311 ? -39.107 -15.876 45.700 1.00 89.25 311 GLY A O 1
ATOM 2234 N N . PRO A 1 312 ? -38.937 -14.042 44.395 1.00 93.94 312 PRO A N 1
ATOM 2235 C CA . PRO A 1 312 ? -38.282 -12.821 43.930 1.00 93.94 312 PRO A CA 1
ATOM 2236 C C . PRO A 1 312 ? -38.320 -11.683 44.961 1.00 93.94 312 PRO A C 1
ATOM 2238 O O . PRO A 1 312 ? -39.257 -11.575 45.758 1.00 93.94 312 PRO A O 1
ATOM 2241 N N . PHE A 1 313 ? -37.315 -10.812 44.915 1.00 94.56 313 PHE A N 1
ATOM 2242 C CA . PHE A 1 313 ? -37.241 -9.589 45.716 1.00 94.56 313 PHE A CA 1
ATOM 2243 C C . PHE A 1 313 ? -37.214 -8.344 44.827 1.00 94.56 313 PHE A C 1
ATOM 2245 O O . PHE A 1 313 ? -36.565 -8.337 43.787 1.00 94.56 313 PHE A O 1
ATOM 2252 N N . THR A 1 314 ? -37.841 -7.263 45.274 1.00 96.31 314 THR A N 1
ATOM 2253 C CA . THR A 1 314 ? -37.605 -5.911 44.751 1.00 96.31 314 THR A CA 1
ATOM 2254 C C . THR A 1 314 ? -36.993 -5.094 45.869 1.00 96.31 314 THR A C 1
ATOM 2256 O O . THR A 1 314 ? -37.584 -4.980 46.945 1.00 96.31 314 THR A O 1
ATOM 2259 N N . ILE A 1 315 ? -35.791 -4.572 45.650 1.00 94.88 315 ILE A N 1
ATOM 2260 C CA . ILE A 1 315 ? -35.014 -3.908 46.695 1.00 94.88 315 ILE A CA 1
ATOM 2261 C C . ILE A 1 315 ? -34.701 -2.484 46.258 1.00 94.88 315 ILE A C 1
ATOM 2263 O O . ILE A 1 315 ? -34.104 -2.264 45.206 1.00 94.88 315 ILE A O 1
ATOM 2267 N N . PHE A 1 316 ? -35.060 -1.529 47.107 1.00 95.62 316 PHE A N 1
ATOM 2268 C CA . PHE A 1 316 ? -34.756 -0.120 46.916 1.00 95.62 316 PHE A CA 1
ATOM 2269 C C . PHE A 1 316 ? -33.486 0.235 47.686 1.00 95.62 316 PHE A C 1
ATOM 2271 O O . PHE A 1 316 ? -33.470 0.180 48.910 1.00 95.62 316 PHE A O 1
ATOM 2278 N N . VAL A 1 317 ? -32.399 0.548 46.990 1.00 93.94 317 VAL A N 1
ATOM 2279 C CA . VAL A 1 317 ? -31.052 0.669 47.558 1.00 93.94 317 VAL A CA 1
ATOM 2280 C C . VAL A 1 317 ? -30.654 2.140 47.672 1.00 93.94 317 VAL A C 1
ATOM 2282 O O . VAL A 1 317 ? -30.477 2.789 46.645 1.00 93.94 317 VAL A O 1
ATOM 2285 N N . PRO A 1 318 ? -30.468 2.699 48.879 1.00 92.44 318 PRO A N 1
ATOM 2286 C CA . PRO A 1 318 ? -29.934 4.044 49.029 1.00 92.44 318 PRO A CA 1
ATOM 2287 C C . PRO A 1 318 ? -28.523 4.125 48.445 1.00 92.44 318 PRO A C 1
ATOM 2289 O O . PRO A 1 318 ? -27.609 3.435 48.899 1.00 92.44 318 PRO A O 1
ATOM 2292 N N . HIS A 1 319 ? -28.356 4.961 47.425 1.00 91.31 319 HIS A N 1
ATOM 2293 C CA . HIS A 1 319 ? -27.095 5.121 46.718 1.00 91.31 319 HIS A CA 1
ATOM 2294 C C . HIS A 1 319 ? -26.083 5.864 47.595 1.00 91.31 319 HIS A C 1
ATOM 2296 O O . HIS A 1 319 ? -26.299 7.026 47.937 1.00 91.31 319 HIS A O 1
ATOM 2302 N N . ALA A 1 320 ? -24.961 5.221 47.926 1.00 84.75 320 ALA A N 1
ATOM 2303 C CA . ALA A 1 320 ? -23.992 5.700 48.914 1.00 84.75 320 ALA A CA 1
ATOM 2304 C C . ALA A 1 320 ? -23.553 7.161 48.703 1.00 84.75 320 ALA A C 1
ATOM 2306 O O . ALA A 1 320 ? -23.594 7.950 49.644 1.00 84.75 320 ALA A O 1
ATOM 2307 N N . ASP A 1 321 ? -23.226 7.548 47.466 1.00 82.38 321 ASP A N 1
ATOM 2308 C CA . ASP A 1 321 ? -22.755 8.910 47.154 1.00 82.38 321 ASP A CA 1
ATOM 2309 C C . ASP A 1 321 ? -23.824 9.999 47.368 1.00 82.38 321 ASP A C 1
ATOM 2311 O O . ASP A 1 321 ? -23.504 11.180 47.499 1.00 82.38 321 ASP A O 1
ATOM 2315 N N . LEU A 1 322 ? -25.101 9.611 47.432 1.00 78.06 322 LEU A N 1
ATOM 2316 C CA . LEU A 1 322 ? -26.231 10.511 47.673 1.00 78.06 322 LEU A CA 1
ATOM 2317 C C . LEU A 1 322 ? -26.631 10.542 49.159 1.00 78.06 322 LEU A C 1
ATOM 2319 O O . LEU A 1 322 ? -27.435 11.378 49.567 1.00 78.06 322 LEU A O 1
ATOM 2323 N N . MET A 1 323 ? -26.032 9.683 49.994 1.00 76.56 323 MET A N 1
ATOM 2324 C CA . MET A 1 323 ? -26.283 9.587 51.438 1.00 76.56 323 MET A CA 1
ATOM 2325 C C . MET A 1 323 ? -25.364 10.501 52.266 1.00 76.56 323 MET A C 1
ATOM 2327 O O . MET A 1 323 ? -24.851 10.104 53.311 1.00 76.56 323 MET A O 1
ATOM 2331 N N . THR A 1 324 ? -25.133 11.735 51.816 1.00 66.81 324 THR A N 1
ATOM 2332 C CA . THR A 1 324 ? -24.184 12.676 52.451 1.00 66.81 324 THR A CA 1
ATOM 2333 C C . THR A 1 324 ? -24.831 13.662 53.429 1.00 66.81 324 THR A C 1
ATOM 2335 O O . THR A 1 324 ? -24.128 14.271 54.229 1.00 66.81 324 THR A O 1
ATOM 2338 N N . ASN A 1 325 ? -26.165 13.776 53.427 1.00 68.88 325 ASN A N 1
ATOM 2339 C CA . ASN A 1 325 ? -26.920 14.786 54.186 1.00 68.88 325 ASN A CA 1
ATOM 2340 C C . ASN A 1 325 ? -27.805 14.213 55.311 1.00 68.88 325 ASN A C 1
ATOM 2342 O O . ASN A 1 325 ? -28.789 14.844 55.691 1.00 68.88 325 ASN A O 1
ATOM 2346 N N . LEU A 1 326 ? -27.497 13.024 55.838 1.00 79.50 326 LEU A N 1
ATOM 2347 C CA . LEU A 1 326 ? -28.235 12.478 56.983 1.00 79.50 326 LEU A CA 1
ATOM 2348 C C . LEU A 1 326 ? -27.772 13.153 58.284 1.00 79.50 326 LEU A C 1
ATOM 2350 O O . LEU A 1 326 ? -26.586 13.123 58.618 1.00 79.50 326 LEU A O 1
ATOM 2354 N N . SER A 1 327 ? -28.707 13.734 59.034 1.00 84.00 327 SER A N 1
ATOM 2355 C CA . SER A 1 327 ? -28.449 14.308 60.359 1.00 84.00 327 SER A CA 1
ATOM 2356 C C . SER A 1 327 ? -28.034 13.238 61.381 1.00 84.00 327 SER A C 1
ATOM 2358 O O . SER A 1 327 ? -28.292 12.043 61.206 1.00 84.00 327 SER A O 1
ATOM 2360 N N . GLN A 1 328 ? -27.401 13.654 62.486 1.00 84.00 328 GLN A N 1
ATOM 2361 C CA . GLN A 1 328 ? -27.049 12.733 63.579 1.00 84.00 328 GLN A CA 1
ATOM 2362 C C . GLN A 1 328 ? -28.281 12.014 64.148 1.00 84.00 328 GLN A C 1
ATOM 2364 O O . GLN A 1 328 ? -28.200 10.820 64.440 1.00 84.00 328 GLN A O 1
ATOM 2369 N N . ASP A 1 329 ? -29.419 12.703 64.235 1.00 84.00 329 ASP A N 1
ATOM 2370 C CA . ASP A 1 329 ? -30.673 12.131 64.730 1.00 84.00 329 ASP A CA 1
ATOM 2371 C C . ASP A 1 329 ? -31.242 11.083 63.767 1.00 84.00 329 ASP A C 1
ATOM 2373 O O . ASP A 1 329 ? -31.657 10.007 64.197 1.00 84.00 329 ASP A O 1
ATOM 2377 N N . GLU A 1 330 ? -31.217 11.345 62.456 1.00 83.62 330 GLU A N 1
ATOM 2378 C CA . GLU A 1 330 ? -31.605 10.358 61.440 1.00 83.62 330 GLU A CA 1
ATOM 2379 C C . GLU A 1 330 ? -30.697 9.128 61.494 1.00 83.62 330 GLU A C 1
ATOM 2381 O O . GLU A 1 330 ? -31.178 7.994 61.496 1.00 83.62 330 GLU A O 1
ATOM 2386 N N . MET A 1 331 ? -29.386 9.338 61.628 1.00 83.69 331 MET A N 1
ATOM 2387 C CA . MET A 1 331 ? -28.409 8.261 61.779 1.00 83.69 331 MET A CA 1
ATOM 2388 C C . MET A 1 331 ? -28.691 7.408 63.025 1.00 83.69 331 MET A C 1
ATOM 2390 O O . MET A 1 331 ? -28.621 6.178 62.964 1.00 83.69 331 MET A O 1
ATOM 2394 N N . ALA A 1 332 ? -29.020 8.043 64.155 1.00 84.94 332 ALA A N 1
ATOM 2395 C CA . ALA A 1 332 ? -29.350 7.363 65.405 1.00 84.94 332 ALA A CA 1
ATOM 2396 C C . ALA A 1 332 ? -30.633 6.529 65.270 1.00 84.94 332 ALA A C 1
ATOM 2398 O O . ALA A 1 332 ? -30.632 5.347 65.622 1.00 84.94 332 ALA A O 1
ATOM 2399 N N . ARG A 1 333 ? -31.687 7.102 64.670 1.00 86.25 333 ARG A N 1
ATOM 2400 C CA . ARG A 1 333 ? -32.957 6.415 64.371 1.00 86.25 333 ARG A CA 1
ATOM 2401 C C . ARG A 1 333 ? -32.748 5.193 63.481 1.00 86.25 333 ARG A C 1
ATOM 2403 O O . ARG A 1 333 ? -33.264 4.116 63.788 1.00 86.25 333 ARG A O 1
ATOM 2410 N N . ILE A 1 334 ? -31.972 5.353 62.405 1.00 86.88 334 ILE A N 1
ATOM 2411 C CA . ILE A 1 334 ? -31.643 4.283 61.455 1.00 86.88 334 ILE A CA 1
ATOM 2412 C C . ILE A 1 334 ? -30.876 3.165 62.161 1.00 86.88 334 ILE A C 1
ATOM 2414 O O . ILE A 1 334 ? -31.237 2.000 62.016 1.00 86.88 334 ILE A O 1
ATOM 2418 N N . ARG A 1 335 ? -29.850 3.493 62.957 1.00 84.69 335 ARG A N 1
ATOM 2419 C CA 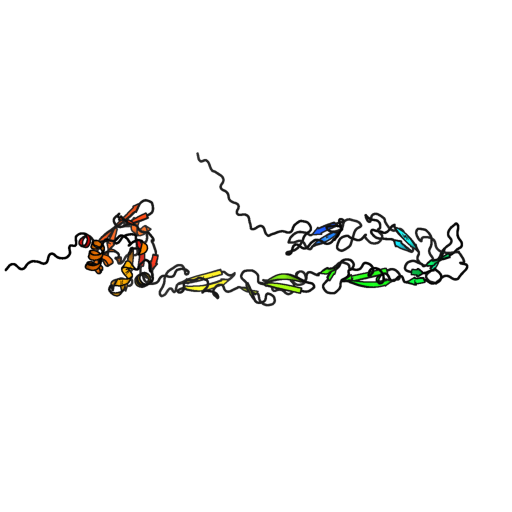. ARG A 1 335 ? -29.058 2.490 63.688 1.00 84.69 335 ARG A CA 1
ATOM 2420 C C . ARG A 1 335 ? -29.898 1.728 64.711 1.00 84.69 335 ARG A C 1
ATOM 2422 O O . ARG A 1 335 ? -29.803 0.503 64.762 1.00 84.69 335 ARG A O 1
ATOM 2429 N N . ALA A 1 336 ? -30.736 2.429 65.476 1.00 86.88 336 ALA A N 1
ATOM 2430 C CA . ALA A 1 336 ? -31.617 1.821 66.473 1.00 86.88 336 ALA A CA 1
ATOM 2431 C C . ALA A 1 336 ? -32.665 0.887 65.839 1.00 86.88 336 ALA A C 1
ATOM 2433 O O . ALA A 1 336 ? -32.993 -0.150 66.408 1.00 86.88 336 ALA A O 1
ATOM 2434 N N . ASN A 1 337 ? -33.143 1.212 64.632 1.00 88.31 337 ASN A N 1
ATOM 2435 C CA . ASN A 1 337 ? -34.221 0.491 63.947 1.00 88.31 337 ASN A CA 1
ATOM 2436 C C . ASN A 1 337 ? -33.763 -0.221 62.662 1.00 88.31 337 ASN A C 1
ATOM 2438 O O . ASN A 1 337 ? -34.566 -0.457 61.756 1.00 88.31 337 ASN A O 1
ATOM 2442 N N . ARG A 1 338 ? -32.478 -0.586 62.577 1.00 86.06 338 ARG A N 1
ATOM 2443 C CA . ARG A 1 338 ? -31.821 -1.077 61.350 1.00 86.06 338 ARG A CA 1
ATOM 2444 C C . ARG A 1 338 ? -32.582 -2.189 60.627 1.00 86.06 338 ARG A C 1
ATOM 2446 O O . ARG A 1 338 ? -32.723 -2.136 59.408 1.00 86.06 338 ARG A O 1
ATOM 2453 N N . GLN A 1 339 ? -33.128 -3.154 61.375 1.00 85.56 339 GLN A N 1
ATOM 2454 C CA . GLN A 1 339 ? -33.864 -4.279 60.795 1.00 85.56 339 GLN A CA 1
ATOM 2455 C C . GLN A 1 339 ? -35.172 -3.834 60.145 1.00 85.56 339 GLN A C 1
ATOM 2457 O O . GLN A 1 339 ? -35.500 -4.267 59.043 1.00 85.56 339 GLN A O 1
ATOM 2462 N N . LEU A 1 340 ? -35.916 -2.956 60.817 1.00 89.00 340 LEU A N 1
ATOM 2463 C CA . LEU A 1 340 ? -37.189 -2.457 60.315 1.00 89.00 340 LEU A CA 1
ATOM 2464 C C . LEU A 1 340 ? -36.979 -1.564 59.088 1.00 89.00 340 LEU A C 1
ATOM 2466 O O . LEU A 1 340 ? -37.702 -1.706 58.105 1.00 89.00 340 LEU A O 1
ATOM 2470 N N . VAL A 1 341 ? -35.954 -0.703 59.123 1.00 90.19 341 VAL A N 1
ATOM 2471 C CA . VAL A 1 341 ? -35.559 0.141 57.985 1.00 90.19 341 VAL A CA 1
ATOM 2472 C C . VAL A 1 341 ? -35.182 -0.725 56.788 1.00 90.19 341 VAL A C 1
ATOM 2474 O O . VAL A 1 341 ? -35.720 -0.520 55.705 1.00 90.19 341 VAL A O 1
ATOM 2477 N N . PHE A 1 342 ? -34.333 -1.740 56.972 1.00 89.69 342 PHE A N 1
ATOM 2478 C CA . PHE A 1 342 ? -33.976 -2.668 55.899 1.00 89.69 342 PHE A CA 1
ATOM 2479 C C . PHE A 1 342 ? -35.214 -3.357 55.307 1.00 89.69 342 PHE A C 1
ATOM 2481 O O . PHE A 1 342 ? -35.434 -3.315 54.100 1.00 89.69 342 PHE A O 1
ATOM 2488 N N . ARG A 1 343 ? -36.090 -3.912 56.152 1.00 90.88 343 ARG A N 1
ATOM 2489 C CA . ARG A 1 343 ? -37.330 -4.568 55.707 1.00 90.88 343 ARG A CA 1
ATOM 2490 C C . ARG A 1 343 ? -38.308 -3.615 55.014 1.00 90.88 343 ARG A C 1
ATOM 2492 O O . ARG A 1 343 ? -39.123 -4.082 54.226 1.00 90.88 343 ARG A O 1
ATOM 2499 N N . TYR A 1 344 ? -38.242 -2.309 55.279 1.00 93.81 344 TYR A N 1
ATOM 2500 C CA . TYR A 1 344 ? -39.043 -1.297 54.581 1.00 93.81 344 TYR A CA 1
ATOM 2501 C C . TYR A 1 344 ? -38.520 -0.979 53.172 1.00 93.81 344 TYR A C 1
ATOM 2503 O O . TYR A 1 344 ? -39.268 -0.488 52.339 1.00 93.81 344 TYR A O 1
ATOM 2511 N N . HIS A 1 345 ? -37.269 -1.316 52.863 1.00 93.94 345 HIS A N 1
ATOM 2512 C CA . HIS A 1 345 ? -36.705 -1.165 51.518 1.00 93.94 345 HIS A CA 1
ATOM 2513 C C . HIS A 1 345 ? -36.854 -2.418 50.650 1.00 93.94 345 HIS A C 1
ATOM 2515 O O . HIS A 1 345 ? -36.466 -2.405 49.484 1.00 93.94 345 HIS A O 1
ATOM 2521 N N . VAL A 1 346 ? -37.395 -3.506 51.200 1.00 93.94 346 VAL A N 1
ATOM 2522 C CA . VAL A 1 346 ? -37.511 -4.789 50.504 1.00 93.94 346 VAL A CA 1
ATOM 2523 C C . VAL A 1 346 ? -38.981 -5.136 50.325 1.00 93.94 346 VAL A C 1
ATOM 2525 O O . VAL A 1 346 ? -39.720 -5.267 51.299 1.00 93.94 346 VAL A O 1
ATOM 2528 N N . VAL A 1 347 ? -39.397 -5.348 49.084 1.00 95.81 347 VAL A N 1
ATOM 2529 C CA . VAL A 1 347 ? -40.657 -6.008 48.734 1.00 95.81 347 VAL A CA 1
ATOM 2530 C C . VAL A 1 347 ? -40.331 -7.465 48.412 1.00 95.81 347 VAL A C 1
ATOM 2532 O O . VAL A 1 347 ? -39.460 -7.753 47.594 1.00 95.81 347 VAL A O 1
ATOM 2535 N N . GLY A 1 348 ? -40.991 -8.393 49.101 1.00 93.00 348 GLY A N 1
ATOM 2536 C CA . GLY A 1 348 ? -40.815 -9.829 48.881 1.00 93.00 348 GLY A CA 1
ATOM 2537 C C . GLY A 1 348 ? -41.900 -10.419 47.986 1.00 93.00 348 GLY A C 1
ATOM 2538 O O . GLY A 1 348 ? -42.988 -9.860 47.873 1.00 93.00 348 GLY A O 1
ATOM 2539 N N . CYS A 1 349 ? -41.609 -11.580 47.396 1.00 90.62 349 CYS A N 1
ATOM 2540 C CA . CYS A 1 349 ? -42.506 -12.355 46.525 1.00 90.62 349 CYS A CA 1
ATOM 2541 C C . CYS A 1 349 ? -42.950 -11.628 45.245 1.00 90.62 349 CYS A C 1
ATOM 2543 O O . CYS A 1 349 ? -43.843 -12.106 44.549 1.00 90.62 349 CYS A O 1
ATOM 2545 N N . ARG A 1 350 ? -42.338 -10.483 44.928 1.00 92.75 350 ARG A N 1
ATOM 2546 C CA . ARG A 1 350 ? -42.620 -9.695 43.727 1.00 92.75 350 ARG A CA 1
ATOM 2547 C C . ARG A 1 350 ? -41.313 -9.153 43.165 1.00 92.75 350 ARG A C 1
ATOM 2549 O O . ARG A 1 350 ? -40.540 -8.528 43.894 1.00 92.75 350 ARG A O 1
ATOM 2556 N N . GLN A 1 351 ? -41.085 -9.384 41.878 1.00 93.62 351 GLN A N 1
ATOM 2557 C CA . GLN A 1 351 ? -40.084 -8.677 41.087 1.00 93.62 351 GLN A CA 1
ATOM 2558 C C . GLN A 1 351 ? -40.839 -7.573 40.359 1.00 93.62 351 GLN A C 1
ATOM 2560 O O . GLN A 1 351 ? -41.711 -7.898 39.570 1.00 93.62 351 GLN A O 1
ATOM 2565 N N . LEU A 1 352 ? -40.585 -6.315 40.711 1.00 95.69 352 LEU A N 1
ATOM 2566 C CA . LEU A 1 352 ? -41.266 -5.149 40.161 1.00 95.69 352 LEU A CA 1
ATOM 2567 C C . LEU A 1 352 ? -40.235 -4.307 39.418 1.00 95.69 352 LEU A C 1
ATOM 2569 O O . LEU A 1 352 ? -39.420 -3.626 40.044 1.00 95.69 352 LEU A O 1
ATOM 2573 N N . ARG A 1 353 ? -40.243 -4.382 38.090 1.00 96.12 353 ARG A N 1
ATOM 2574 C CA . ARG A 1 353 ? -39.472 -3.502 37.205 1.00 96.12 353 ARG A CA 1
ATOM 2575 C C . ARG A 1 353 ? -40.087 -2.102 37.159 1.00 96.12 353 ARG A C 1
ATOM 2577 O O . ARG A 1 353 ? -41.205 -1.894 37.618 1.00 96.12 353 ARG A O 1
ATOM 2584 N N . SER A 1 354 ? -39.383 -1.138 36.571 1.00 95.75 354 SER A N 1
ATOM 2585 C CA . SER A 1 354 ? -39.811 0.268 36.485 1.00 95.75 354 SER A CA 1
ATOM 2586 C C . SER A 1 354 ? -41.257 0.442 36.002 1.00 95.75 354 SER A C 1
ATOM 2588 O O . SER A 1 354 ? -42.003 1.229 36.576 1.00 95.75 354 SER A O 1
ATOM 2590 N N . GLN A 1 355 ? -41.665 -0.312 34.975 1.00 93.81 355 GLN A N 1
ATOM 2591 C CA . GLN A 1 355 ? -43.037 -0.281 34.453 1.00 93.81 355 GLN A CA 1
ATOM 2592 C C . GLN A 1 355 ? -44.046 -0.834 35.468 1.00 93.81 355 GLN A C 1
ATOM 2594 O O . GLN A 1 355 ? -45.025 -0.166 35.785 1.00 93.81 355 GLN A O 1
ATOM 2599 N N . GLU A 1 356 ? -43.762 -2.000 36.050 1.00 95.44 356 GLU A N 1
ATOM 2600 C CA . GLU A 1 356 ? -44.633 -2.666 37.029 1.00 95.44 356 GLU A CA 1
ATOM 2601 C C . GLU A 1 356 ? -44.797 -1.836 38.312 1.00 95.44 356 GLU A C 1
ATOM 2603 O O . GLU A 1 356 ? -45.871 -1.824 38.908 1.00 95.44 356 GLU A O 1
ATOM 2608 N N . LEU A 1 357 ? -43.762 -1.093 38.728 1.00 95.62 357 LEU A N 1
ATOM 2609 C CA . LEU A 1 357 ? -43.858 -0.153 39.851 1.00 95.62 357 LEU A CA 1
ATOM 2610 C C . LEU A 1 357 ? -44.938 0.911 39.609 1.00 95.62 357 LEU A C 1
ATOM 2612 O O . LEU A 1 357 ? -45.710 1.218 40.517 1.00 95.62 357 LEU A O 1
ATOM 2616 N N . LEU A 1 358 ? -44.998 1.466 38.396 1.00 94.56 358 LEU A N 1
ATOM 2617 C CA . LEU A 1 358 ? -45.954 2.513 38.031 1.00 94.56 358 LEU A CA 1
ATOM 2618 C C . LEU A 1 358 ? -47.362 1.961 37.782 1.00 94.56 358 LEU A C 1
ATOM 2620 O O . LEU A 1 358 ? -48.336 2.607 38.160 1.00 94.56 358 LEU A O 1
ATOM 2624 N N . GLU A 1 359 ? -47.470 0.772 37.187 1.00 94.38 359 GLU A N 1
ATOM 2625 C CA . GLU A 1 359 ? -48.752 0.102 36.938 1.00 94.38 359 GLU A CA 1
ATOM 2626 C C . GLU A 1 359 ? -49.462 -0.291 38.238 1.00 94.38 359 GLU A C 1
ATOM 2628 O O . GLU A 1 359 ? -50.665 -0.074 38.386 1.00 94.38 359 GLU A O 1
ATOM 2633 N N . GLU A 1 360 ? -48.719 -0.837 39.202 1.00 92.81 360 GLU A N 1
ATOM 2634 C CA . GLU A 1 360 ? -49.263 -1.246 40.500 1.00 92.81 360 GLU A CA 1
ATOM 2635 C C . GLU A 1 360 ? -49.561 -0.049 41.410 1.00 92.81 360 GLU A C 1
ATOM 2637 O O . GLU A 1 360 ? -50.493 -0.082 42.216 1.00 92.81 360 GLU A O 1
ATOM 2642 N N . GLY A 1 361 ? -48.740 1.003 41.334 1.00 93.56 361 GLY A N 1
ATOM 2643 C CA . GLY A 1 361 ? -48.845 2.224 42.139 1.00 93.56 361 GLY A CA 1
ATOM 2644 C C . GLY A 1 361 ? -48.541 2.052 43.634 1.00 93.56 361 GLY A C 1
ATOM 2645 O O . GLY A 1 361 ? -48.135 3.015 44.287 1.00 93.56 361 GLY A O 1
ATOM 2646 N N . TYR A 1 362 ? -48.689 0.847 44.194 1.00 95.94 362 TYR A N 1
ATOM 2647 C CA . TYR A 1 362 ? -48.379 0.527 45.587 1.00 95.94 362 TYR A CA 1
ATOM 2648 C C . TYR A 1 362 ? -47.803 -0.885 45.748 1.00 95.94 362 TYR A C 1
ATOM 2650 O O . TYR A 1 362 ? -48.235 -1.828 45.090 1.00 95.94 362 TYR A O 1
ATOM 2658 N N . ALA A 1 363 ? -46.884 -1.067 46.701 1.00 96.19 363 ALA A N 1
ATOM 2659 C CA . ALA A 1 363 ? -46.434 -2.396 47.121 1.00 96.19 363 ALA A CA 1
ATOM 2660 C C . ALA A 1 363 ? -46.176 -2.475 48.626 1.00 96.19 363 ALA A C 1
ATOM 2662 O O . ALA A 1 363 ? -45.583 -1.577 49.223 1.00 96.19 363 ALA A O 1
ATOM 2663 N N . THR A 1 364 ? -46.585 -3.582 49.247 1.00 95.94 364 THR A N 1
ATOM 2664 C CA . THR A 1 364 ? -46.307 -3.856 50.661 1.00 95.94 364 THR A CA 1
ATOM 2665 C C . THR A 1 364 ? -44.903 -4.425 50.836 1.00 95.94 364 THR A C 1
ATOM 2667 O O . THR A 1 364 ? -44.522 -5.407 50.203 1.00 95.94 364 THR A O 1
ATOM 2670 N N . THR A 1 365 ? -44.135 -3.814 51.729 1.00 95.38 365 THR A N 1
ATOM 2671 C CA . THR A 1 365 ? -42.754 -4.210 52.044 1.00 95.38 365 THR A CA 1
ATOM 2672 C C . THR A 1 365 ? -42.708 -5.318 53.094 1.00 95.38 365 THR A C 1
ATOM 2674 O O . THR A 1 365 ? -43.694 -5.586 53.783 1.00 95.38 365 THR A O 1
ATOM 2677 N N . LEU A 1 366 ? -41.536 -5.919 53.313 1.00 92.19 366 LEU A N 1
ATOM 2678 C CA . LEU A 1 366 ? -41.308 -6.914 54.367 1.00 92.19 366 LEU A CA 1
ATOM 2679 C C . LEU A 1 366 ? -41.474 -6.353 55.789 1.00 92.19 366 LEU A C 1
ATOM 2681 O O . LEU A 1 366 ? -41.524 -7.129 56.750 1.00 92.19 366 LEU A O 1
ATOM 2685 N N . SER A 1 367 ? -41.542 -5.028 55.950 1.00 92.38 367 SER A N 1
ATOM 2686 C CA . SER A 1 367 ? -41.901 -4.386 57.221 1.00 92.38 367 SER A CA 1
ATOM 2687 C C . SER A 1 367 ? -43.413 -4.378 57.492 1.00 92.38 367 SER A C 1
ATOM 2689 O O . SER A 1 367 ? -43.821 -4.032 58.595 1.00 92.38 367 SER A O 1
ATOM 2691 N N . GLY A 1 368 ? -44.238 -4.722 56.494 1.00 91.69 368 GLY A N 1
ATOM 2692 C CA . GLY A 1 368 ? -45.702 -4.642 56.537 1.00 91.69 368 GLY A CA 1
ATOM 2693 C C . GLY A 1 368 ? -46.277 -3.303 56.059 1.00 91.69 368 GLY A C 1
ATOM 2694 O O . GLY A 1 368 ? -47.480 -3.201 55.835 1.00 91.69 368 GLY A O 1
ATOM 2695 N N . HIS A 1 369 ? -45.437 -2.286 55.850 1.00 94.38 369 HIS A N 1
ATOM 2696 C CA . HIS A 1 369 ? -45.871 -0.968 55.384 1.00 94.38 369 HIS A CA 1
ATOM 2697 C C . HIS A 1 369 ? -45.902 -0.883 53.855 1.00 94.38 369 HIS A C 1
ATOM 2699 O O . HIS A 1 369 ? -45.006 -1.440 53.206 1.00 94.38 369 HIS A O 1
ATOM 2705 N N . PRO A 1 370 ? -46.882 -0.167 53.273 1.00 95.44 370 PRO A N 1
ATOM 2706 C CA . PRO A 1 370 ? -46.913 0.098 51.845 1.00 95.44 370 PRO A CA 1
ATOM 2707 C C . PRO A 1 370 ? -45.889 1.170 51.448 1.00 95.44 370 PRO A C 1
ATOM 2709 O O . PRO A 1 370 ? -45.613 2.108 52.202 1.00 95.44 370 PRO A O 1
ATOM 2712 N N . LEU A 1 371 ? -45.358 1.026 50.240 1.00 96.75 371 LEU A N 1
ATOM 2713 C CA . LEU A 1 371 ? -44.702 2.077 49.474 1.00 96.75 371 LEU A CA 1
ATOM 2714 C C . LEU A 1 371 ? -45.652 2.532 48.375 1.00 96.75 371 LEU A C 1
ATOM 2716 O O . LEU A 1 371 ? -46.355 1.704 47.796 1.00 96.75 371 LEU A O 1
ATOM 2720 N N . ARG A 1 372 ? -45.663 3.835 48.102 1.00 96.31 372 ARG A N 1
ATOM 2721 C CA . ARG A 1 372 ? -46.369 4.436 46.968 1.00 96.31 372 ARG A CA 1
ATOM 2722 C C . ARG A 1 372 ? -45.375 4.741 45.859 1.00 96.31 372 ARG A C 1
ATOM 2724 O O . ARG A 1 372 ? -44.322 5.301 46.149 1.00 96.31 372 ARG A O 1
ATOM 2731 N N . PHE A 1 373 ? -45.732 4.448 44.619 1.00 97.50 373 PHE A N 1
ATOM 2732 C CA . PHE A 1 373 ? -44.938 4.772 43.441 1.00 97.50 373 PHE A CA 1
ATOM 2733 C C . PHE A 1 373 ? -45.660 5.821 42.600 1.00 97.50 373 PHE A C 1
ATOM 2735 O O . PHE A 1 373 ? -46.874 5.756 42.400 1.00 97.50 373 PHE A O 1
ATOM 2742 N N . SER A 1 374 ? -44.919 6.818 42.135 1.00 95.94 374 SER A N 1
ATOM 2743 C CA . SER A 1 374 ? -45.429 7.879 41.273 1.00 95.94 374 SER A CA 1
ATOM 2744 C C . SER A 1 374 ? -44.384 8.254 40.230 1.00 95.94 374 SER A C 1
ATOM 2746 O O . SER A 1 374 ? -43.188 8.076 40.445 1.00 95.94 374 SER A O 1
ATOM 2748 N N . GLU A 1 375 ? -44.824 8.766 39.084 1.00 95.69 375 GLU A N 1
ATOM 2749 C CA . GLU A 1 375 ? -43.929 9.311 38.067 1.00 95.69 375 GLU A CA 1
ATOM 2750 C C . GLU A 1 375 ? -44.047 10.832 38.047 1.00 95.69 375 GLU A C 1
ATOM 2752 O O . GLU A 1 375 ? -45.148 11.390 38.022 1.00 95.69 375 GLU A O 1
ATOM 2757 N N . ARG A 1 376 ? -42.903 11.515 38.037 1.00 94.44 376 ARG A N 1
ATOM 2758 C CA . ARG A 1 376 ? -42.835 12.957 37.826 1.00 94.44 376 ARG A CA 1
ATOM 2759 C C . ARG A 1 376 ? -41.634 13.285 36.958 1.00 94.44 376 ARG A C 1
ATOM 2761 O O . ARG A 1 376 ? -40.517 12.893 37.274 1.00 94.44 376 ARG A O 1
ATOM 2768 N N . GLU A 1 377 ? -41.876 14.040 35.886 1.00 90.88 377 GLU A N 1
ATOM 2769 C CA . GLU A 1 377 ? -40.820 14.535 34.988 1.00 90.88 377 GLU A CA 1
ATOM 2770 C C . GLU A 1 377 ? -39.924 13.393 34.448 1.00 90.88 377 GLU A C 1
ATOM 2772 O O . GLU A 1 377 ? -38.713 13.544 34.318 1.00 90.88 377 GLU A O 1
ATOM 2777 N N . GLY A 1 378 ? -40.519 12.224 34.165 1.00 90.12 378 GLY A N 1
ATOM 2778 C CA . GLY A 1 378 ? -39.814 11.038 33.659 1.00 90.12 378 GLY A CA 1
ATOM 2779 C C . GLY A 1 378 ? -38.981 10.281 34.701 1.00 90.12 378 GLY A C 1
ATOM 2780 O O . GLY A 1 378 ? -38.205 9.402 34.338 1.00 90.12 378 GLY A O 1
ATOM 2781 N N . SER A 1 379 ? -39.097 10.625 35.988 1.00 94.25 379 SER A N 1
ATOM 2782 C CA . SER A 1 379 ? -38.440 9.925 37.099 1.00 94.25 379 SER A CA 1
ATOM 2783 C C . SER A 1 379 ? -39.467 9.256 38.011 1.00 94.25 379 SER A C 1
ATOM 2785 O O . SER A 1 379 ? -40.513 9.836 38.313 1.00 94.25 379 SER A O 1
ATOM 2787 N N . ILE A 1 380 ? -39.146 8.054 38.495 1.00 97.12 380 ILE A N 1
ATOM 2788 C CA . ILE A 1 380 ? -39.970 7.329 39.469 1.00 97.12 380 ILE A CA 1
ATOM 2789 C C . ILE A 1 380 ? -39.650 7.836 40.876 1.00 97.12 380 ILE A C 1
ATOM 2791 O O . ILE A 1 380 ? -38.484 7.932 41.266 1.00 97.12 380 ILE A O 1
ATOM 2795 N N . TYR A 1 381 ? -40.692 8.126 41.645 1.00 96.94 381 TYR A N 1
ATOM 2796 C CA . TYR A 1 381 ? -40.627 8.526 43.041 1.00 96.94 381 TYR A CA 1
ATOM 2797 C C . TYR A 1 381 ? -41.301 7.486 43.929 1.00 96.94 381 TYR A C 1
ATOM 2799 O O . TYR A 1 381 ? -42.359 6.947 43.611 1.00 96.94 381 TYR A O 1
ATOM 2807 N N . ILE A 1 382 ? -40.685 7.240 45.079 1.00 97.06 382 ILE A N 1
ATOM 2808 C CA . ILE A 1 382 ? -41.185 6.384 46.144 1.00 97.06 382 ILE A CA 1
ATOM 2809 C C . ILE A 1 382 ? -41.626 7.282 47.292 1.00 97.06 382 ILE A C 1
ATOM 2811 O O . ILE A 1 382 ? -40.865 8.136 47.760 1.00 97.06 382 ILE A O 1
ATOM 2815 N N . ASN A 1 383 ? -42.871 7.099 47.729 1.00 94.81 383 ASN A N 1
ATOM 2816 C CA . ASN A 1 383 ? -43.541 7.930 48.728 1.00 94.81 383 ASN A CA 1
ATOM 2817 C C . ASN A 1 383 ? -43.461 9.436 48.407 1.00 94.81 383 ASN A C 1
ATOM 2819 O O . ASN A 1 383 ? -43.437 10.259 49.315 1.00 94.81 383 ASN A O 1
ATOM 2823 N N . ASP A 1 384 ? -43.387 9.788 47.120 1.00 92.38 384 ASP A N 1
ATOM 2824 C CA . ASP A 1 384 ? -43.312 11.160 46.596 1.00 92.38 384 ASP A CA 1
ATOM 2825 C C . ASP A 1 384 ? -42.052 11.973 46.957 1.00 92.38 384 ASP A C 1
ATOM 2827 O O . ASP A 1 384 ? -41.939 13.125 46.539 1.00 92.38 384 ASP A O 1
ATOM 2831 N N . PHE A 1 385 ? -41.079 11.399 47.678 1.00 91.75 385 PHE A N 1
ATOM 2832 C CA . PHE A 1 385 ? -39.861 12.118 48.089 1.00 91.75 385 PHE A CA 1
ATOM 2833 C C . PHE A 1 385 ? -38.546 11.433 47.711 1.00 91.75 385 PHE A C 1
ATOM 2835 O O . PHE A 1 385 ? -37.542 12.125 47.551 1.00 91.75 385 PHE A O 1
ATOM 2842 N N . ALA A 1 386 ? -38.515 10.104 47.595 1.00 94.12 386 ALA A N 1
ATOM 2843 C CA . ALA A 1 386 ? -37.301 9.366 47.258 1.00 94.12 386 ALA A CA 1
ATOM 2844 C C . ALA A 1 386 ? -37.295 9.062 45.764 1.00 94.12 386 ALA A C 1
ATOM 2846 O O . ALA A 1 386 ? -38.176 8.357 45.279 1.00 94.12 386 ALA A O 1
ATOM 2847 N N . ARG A 1 387 ? -36.324 9.584 45.025 1.00 95.50 387 ARG A N 1
ATOM 2848 C CA . ARG A 1 387 ? -36.248 9.386 43.579 1.00 95.50 387 ARG A CA 1
ATOM 2849 C C . ARG A 1 387 ? -35.426 8.145 43.260 1.00 95.50 387 ARG A C 1
ATOM 2851 O O . ARG A 1 387 ? -34.358 7.945 43.837 1.00 95.50 387 ARG A O 1
ATOM 2858 N N . VAL A 1 388 ? -35.891 7.352 42.301 1.00 96.50 388 VAL A N 1
ATOM 2859 C CA . VAL A 1 388 ? -35.116 6.263 41.700 1.00 96.50 388 VAL A CA 1
ATOM 2860 C C . VAL A 1 388 ? -34.087 6.862 40.739 1.00 96.50 388 VAL A C 1
ATOM 2862 O O . VAL A 1 388 ? -34.446 7.552 39.789 1.00 96.50 388 VAL A O 1
ATOM 2865 N N . VAL A 1 389 ? -32.803 6.632 41.010 1.00 94.75 389 VAL A N 1
ATOM 2866 C CA . VAL A 1 389 ? -31.668 7.173 40.238 1.00 94.75 389 VAL A CA 1
ATOM 2867 C C . VAL A 1 389 ? -31.073 6.167 39.256 1.00 94.75 389 VAL A C 1
ATOM 2869 O O . VAL A 1 389 ? -30.499 6.559 38.245 1.00 94.75 389 VAL A O 1
ATOM 2872 N N . SER A 1 390 ? -31.221 4.875 39.536 1.00 93.94 390 SER A N 1
ATOM 2873 C CA . SER A 1 390 ? -30.900 3.783 38.619 1.00 93.94 390 SER A CA 1
ATOM 2874 C C . SER A 1 390 ? -31.888 2.658 38.884 1.00 93.94 390 SER A C 1
ATOM 2876 O O . SER A 1 390 ? -32.086 2.277 40.034 1.00 93.94 390 SER A O 1
ATOM 2878 N N . SER A 1 391 ? -32.539 2.159 37.843 1.00 94.12 391 SER A N 1
ATOM 2879 C CA . SER A 1 391 ? -33.588 1.151 37.956 1.00 94.12 391 SER A CA 1
ATOM 2880 C C . SER A 1 391 ? -33.234 -0.132 37.208 1.00 94.12 391 SER A C 1
ATOM 2882 O O . SER A 1 391 ? -32.273 -0.177 36.440 1.00 94.12 391 SER A O 1
ATOM 2884 N N . ASP A 1 392 ? -34.023 -1.178 37.454 1.00 94.06 392 ASP A N 1
ATOM 2885 C CA . ASP A 1 392 ? -34.015 -2.435 36.696 1.00 94.06 392 ASP A CA 1
ATOM 2886 C C . ASP A 1 392 ? -32.673 -3.181 36.696 1.00 94.06 392 ASP A C 1
ATOM 2888 O O . ASP A 1 392 ? -32.319 -3.875 35.741 1.00 94.06 392 ASP A O 1
ATOM 2892 N N . GLN A 1 393 ? -31.921 -3.091 37.794 1.00 92.75 393 GLN A N 1
ATOM 2893 C CA . GLN A 1 393 ? -30.717 -3.897 37.956 1.00 92.75 393 GLN A CA 1
ATOM 2894 C C . GLN A 1 393 ? -31.099 -5.333 38.330 1.00 92.75 393 GLN A C 1
ATOM 2896 O O . GLN A 1 393 ? -31.343 -5.657 39.494 1.00 92.75 393 GLN A O 1
ATOM 2901 N N . GLU A 1 394 ? -31.187 -6.189 37.314 1.00 92.25 394 GLU A N 1
ATOM 2902 C CA . GLU A 1 394 ? -31.608 -7.581 37.466 1.00 92.25 394 GLU A CA 1
ATOM 2903 C C . GLU A 1 394 ? -30.593 -8.444 38.207 1.00 92.25 394 GLU A C 1
ATOM 2905 O O . GLU A 1 394 ? -29.392 -8.382 37.971 1.00 92.25 394 GLU A O 1
ATOM 2910 N N . ALA A 1 395 ? -31.098 -9.316 39.062 1.00 92.25 395 ALA A N 1
ATOM 2911 C CA . ALA A 1 395 ? -30.337 -10.312 39.787 1.00 92.25 395 ALA A CA 1
ATOM 2912 C C . ALA A 1 395 ? -31.098 -11.641 39.751 1.00 92.25 395 ALA A C 1
ATOM 2914 O O . ALA A 1 395 ? -32.301 -11.685 39.502 1.00 92.25 395 ALA A O 1
ATOM 2915 N N . VAL A 1 396 ? -30.414 -12.744 40.048 1.00 92.62 396 VAL A N 1
ATOM 2916 C CA . VAL A 1 396 ? -30.978 -14.102 39.906 1.00 92.62 396 VAL A CA 1
ATOM 2917 C C . VAL A 1 396 ? -32.302 -14.297 40.652 1.00 92.62 396 VAL A C 1
ATOM 2919 O O . VAL A 1 396 ? -33.170 -15.027 40.188 1.00 92.62 396 VAL A O 1
ATOM 2922 N N . ASN A 1 397 ? -32.455 -13.668 41.816 1.00 92.38 397 ASN A N 1
ATOM 2923 C CA . ASN A 1 397 ? -33.630 -13.796 42.677 1.00 92.38 397 ASN A CA 1
ATOM 2924 C C . ASN A 1 397 ? -34.333 -12.454 42.936 1.00 92.38 397 ASN A C 1
ATOM 2926 O O . ASN A 1 397 ? -34.987 -12.296 43.970 1.00 92.38 397 ASN A O 1
ATOM 2930 N N . GLY A 1 398 ? -34.182 -11.462 42.054 1.00 93.94 398 GLY A N 1
ATOM 2931 C CA . GLY A 1 398 ? -34.853 -10.179 42.234 1.00 93.94 398 GLY A CA 1
ATOM 2932 C C . GLY A 1 398 ? -34.347 -9.042 41.354 1.00 93.94 398 GLY A C 1
ATOM 2933 O O . GLY A 1 398 ? -33.605 -9.242 40.401 1.00 93.94 398 GLY A O 1
ATOM 2934 N N . VAL A 1 399 ? -34.749 -7.826 41.705 1.00 95.62 399 VAL A N 1
ATOM 2935 C CA . VAL A 1 399 ? -34.367 -6.587 41.026 1.00 95.62 399 VAL A CA 1
ATOM 2936 C C . VAL A 1 399 ? -33.976 -5.520 42.046 1.00 95.62 399 VAL A C 1
ATOM 2938 O O . VAL A 1 399 ? -34.568 -5.416 43.127 1.00 95.62 399 VAL A O 1
ATOM 2941 N N . LEU A 1 400 ? -32.951 -4.746 41.706 1.00 94.94 400 LEU A N 1
ATOM 2942 C CA . LEU A 1 400 ? -32.432 -3.640 42.499 1.00 94.94 400 LEU A CA 1
ATOM 2943 C C . LEU A 1 400 ? -32.782 -2.312 41.815 1.00 94.94 400 LEU A C 1
ATOM 2945 O O . LEU A 1 400 ? -32.568 -2.138 40.616 1.00 94.94 400 LEU A O 1
ATOM 2949 N N . HIS A 1 401 ? -33.275 -1.363 42.605 1.00 96.31 401 HIS A N 1
ATOM 2950 C CA . HIS A 1 401 ? -33.518 0.019 42.200 1.00 96.31 401 HIS A CA 1
ATOM 2951 C C . HIS A 1 401 ? -32.773 0.937 43.157 1.00 96.31 401 HIS A C 1
ATOM 2953 O O . HIS A 1 401 ? -33.066 0.958 44.348 1.00 96.31 401 HIS A O 1
ATOM 2959 N N . PHE A 1 402 ? -31.803 1.696 42.672 1.00 95.12 402 PHE A N 1
ATOM 2960 C CA . PHE A 1 402 ? -31.072 2.653 43.489 1.00 95.12 402 PHE A CA 1
ATOM 2961 C C . PHE A 1 402 ? -31.873 3.936 43.663 1.00 95.12 402 PHE A C 1
ATOM 2963 O O . PHE A 1 402 ? -32.441 4.456 42.703 1.00 95.12 402 PHE A O 1
ATOM 2970 N N . ILE A 1 403 ? -31.885 4.462 44.884 1.00 95.00 403 ILE A N 1
ATOM 2971 C CA . ILE A 1 403 ? -32.637 5.652 45.282 1.00 95.00 403 ILE A CA 1
ATOM 2972 C C . ILE A 1 403 ? -31.740 6.689 45.958 1.00 95.00 403 ILE A C 1
ATOM 2974 O O . ILE A 1 403 ? -30.698 6.362 46.526 1.00 95.00 403 ILE A O 1
ATOM 2978 N N . ASP A 1 404 ? -32.154 7.952 45.920 1.00 92.62 404 ASP A N 1
ATOM 2979 C CA . ASP A 1 404 ? -31.391 9.081 46.468 1.00 92.62 404 ASP A CA 1
ATOM 2980 C C . ASP A 1 404 ? -31.709 9.434 47.930 1.00 92.62 404 ASP A C 1
ATOM 2982 O O . ASP A 1 404 ? -31.142 10.382 48.477 1.00 92.62 404 ASP A O 1
ATOM 2986 N N . ARG A 1 405 ? -32.578 8.664 48.595 1.00 90.38 405 ARG A N 1
ATOM 2987 C CA . ARG A 1 405 ? -32.943 8.844 50.009 1.00 90.38 405 ARG A CA 1
ATOM 2988 C C . ARG A 1 405 ? -33.069 7.512 50.739 1.00 90.38 405 ARG A C 1
ATOM 2990 O O . ARG A 1 405 ? -33.385 6.498 50.133 1.00 90.38 405 ARG A O 1
ATOM 2997 N N . VAL A 1 406 ? -32.896 7.529 52.060 1.00 90.31 406 VAL A N 1
ATOM 2998 C CA . VAL A 1 406 ? -33.265 6.398 52.925 1.00 90.31 406 VAL A CA 1
ATOM 2999 C C . VAL A 1 406 ? -34.764 6.458 53.210 1.00 90.31 406 VAL A C 1
ATOM 3001 O O . VAL A 1 406 ? -35.277 7.484 53.654 1.00 90.31 406 VAL A O 1
ATOM 3004 N N . LEU A 1 407 ? -35.470 5.353 52.993 1.00 91.75 407 LEU A N 1
ATOM 3005 C CA . LEU A 1 407 ? -36.877 5.208 53.354 1.00 91.75 407 LEU A CA 1
ATOM 3006 C C . LEU A 1 407 ? -36.999 4.909 54.854 1.00 91.75 407 LEU A C 1
ATOM 3008 O O . LEU A 1 407 ? -36.507 3.891 55.345 1.00 91.75 407 LEU A O 1
ATOM 3012 N N . LEU A 1 408 ? -37.684 5.780 55.592 1.00 90.44 408 LEU A N 1
ATOM 3013 C CA . LEU A 1 408 ? -37.960 5.580 57.015 1.00 90.44 408 LEU A CA 1
ATOM 3014 C C . LEU A 1 408 ? -39.422 5.155 57.211 1.00 90.44 408 LEU A C 1
ATOM 3016 O O . LEU A 1 408 ? -40.318 5.887 56.787 1.00 90.44 408 LEU A O 1
ATOM 3020 N N . PRO A 1 409 ? -39.690 3.998 57.846 1.00 88.88 409 PRO A N 1
ATOM 3021 C CA . PRO A 1 409 ? -41.057 3.585 58.127 1.00 88.88 409 PRO A CA 1
ATOM 3022 C C . PRO A 1 409 ? -41.699 4.497 59.190 1.00 88.88 409 PRO A C 1
ATOM 3024 O O . PRO A 1 409 ? -40.980 5.065 60.022 1.00 88.88 409 PRO A O 1
ATOM 3027 N N . PRO A 1 410 ? -43.041 4.618 59.223 1.00 85.38 410 PRO A N 1
ATOM 3028 C CA . PRO A 1 410 ? -43.747 5.566 60.091 1.00 85.38 410 PRO A CA 1
ATOM 3029 C C . PRO A 1 410 ? -43.367 5.496 61.579 1.00 85.38 410 PRO A C 1
ATOM 3031 O O . PRO A 1 410 ? -43.271 6.531 62.233 1.00 85.38 410 PRO A O 1
ATOM 3034 N N . GLN A 1 411 ? -43.085 4.303 62.121 1.00 80.25 411 GLN A N 1
ATOM 3035 C CA . GLN A 1 411 ? -42.682 4.155 63.530 1.00 80.25 411 GLN A CA 1
ATOM 3036 C C . GLN A 1 411 ? -41.313 4.773 63.841 1.00 80.25 411 GLN A C 1
ATOM 3038 O O . GLN A 1 411 ? -41.056 5.171 64.972 1.00 80.25 411 GLN A O 1
ATOM 3043 N N . VAL A 1 412 ? -40.424 4.852 62.852 1.00 82.69 412 VAL A N 1
ATOM 3044 C CA . VAL A 1 412 ? -39.052 5.354 63.028 1.00 82.69 412 VAL A CA 1
ATOM 3045 C C . VAL A 1 412 ? -39.010 6.880 62.925 1.00 82.69 412 VAL A C 1
ATOM 3047 O O . VAL A 1 412 ? -38.205 7.529 63.601 1.00 82.69 412 VAL A O 1
ATOM 3050 N N . LEU A 1 413 ? -39.923 7.470 62.144 1.00 78.25 413 LEU A N 1
ATOM 3051 C CA . LEU A 1 413 ? -40.081 8.924 62.033 1.00 78.25 413 LEU A CA 1
ATOM 3052 C C . LEU A 1 413 ? -40.437 9.579 63.376 1.00 78.25 413 LEU A C 1
ATOM 3054 O O . LEU A 1 413 ? -39.989 10.688 63.646 1.00 78.25 413 LEU A O 1
ATOM 3058 N N . HIS A 1 414 ? -41.172 8.874 64.240 1.00 74.00 414 HIS A N 1
ATOM 3059 C CA . HIS A 1 414 ? -41.599 9.368 65.555 1.00 74.00 414 HIS A CA 1
ATOM 3060 C C . HIS A 1 414 ? -40.827 8.761 66.737 1.00 74.00 414 HIS A C 1
ATOM 3062 O O . HIS A 1 414 ? -41.219 8.943 67.882 1.00 74.00 414 HIS A O 1
ATOM 3068 N N . TRP A 1 415 ? -39.728 8.043 66.481 1.00 68.44 415 TRP A N 1
ATOM 3069 C CA . TRP A 1 415 ? -38.903 7.455 67.540 1.00 68.44 415 TRP A CA 1
ATOM 3070 C C . TRP A 1 415 ? -38.248 8.538 68.416 1.00 68.44 415 TRP A C 1
ATOM 3072 O O . TRP A 1 415 ? -37.651 9.479 67.898 1.00 68.44 415 TRP A O 1
ATOM 3082 N N . GLU A 1 416 ? -38.311 8.407 69.734 1.00 66.69 416 GLU A N 1
ATOM 3083 C CA . GLU A 1 416 ? -37.510 9.202 70.670 1.00 66.69 416 GLU A CA 1
ATOM 3084 C C . GLU A 1 416 ? -36.620 8.234 71.467 1.00 66.69 416 GLU A C 1
ATOM 3086 O O . GLU A 1 416 ? -37.082 7.142 71.805 1.00 66.69 416 GLU A O 1
ATOM 3091 N N . PRO A 1 417 ? -35.342 8.563 71.739 1.00 54.62 417 PRO A N 1
ATOM 3092 C CA . PRO A 1 417 ? -34.502 7.740 72.604 1.00 54.62 417 PRO A CA 1
ATOM 3093 C C . PRO A 1 417 ? -35.119 7.716 74.012 1.00 54.62 417 PRO A C 1
ATOM 3095 O O . PRO A 1 417 ? -35.237 8.767 74.632 1.00 54.62 417 PRO A O 1
ATOM 3098 N N . ASP A 1 418 ? -35.552 6.535 74.467 1.00 60.12 418 ASP A N 1
ATOM 3099 C CA . ASP A 1 418 ? -36.429 6.306 75.628 1.00 60.12 418 ASP A CA 1
ATOM 3100 C C . ASP A 1 418 ? -36.418 7.386 76.728 1.00 60.12 418 ASP A C 1
ATOM 3102 O O . ASP A 1 418 ? -35.446 7.572 77.466 1.00 60.12 418 ASP A O 1
ATOM 3106 N N . THR A 1 419 ? -37.599 7.959 76.971 1.00 52.06 419 THR A N 1
ATOM 3107 C CA . THR A 1 419 ? -38.049 8.272 78.328 1.00 52.06 419 THR A CA 1
ATOM 3108 C C . THR A 1 419 ? -38.153 6.964 79.117 1.00 52.06 419 THR A C 1
ATOM 3110 O O . THR A 1 419 ? -39.153 6.249 79.024 1.00 52.06 419 THR A O 1
ATOM 3113 N N . ALA A 1 420 ? -37.128 6.628 79.899 1.00 36.84 420 ALA A N 1
ATOM 3114 C CA . ALA A 1 420 ? -37.222 5.545 80.875 1.00 36.84 420 ALA A CA 1
ATOM 3115 C C . ALA A 1 420 ? -38.370 5.833 81.872 1.00 36.84 420 ALA A C 1
ATOM 3117 O O . ALA A 1 420 ? -38.473 6.960 82.368 1.00 36.84 420 ALA A O 1
ATOM 3118 N N . PRO A 1 421 ? -39.235 4.858 82.212 1.00 47.47 421 PRO A N 1
ATOM 3119 C CA . PRO A 1 421 ? -40.246 5.069 83.235 1.00 47.47 421 PRO A CA 1
ATOM 3120 C C . PRO A 1 421 ? -39.569 5.209 84.604 1.00 47.47 421 PRO A C 1
ATOM 3122 O O . PRO A 1 421 ? -38.903 4.294 85.087 1.00 47.47 421 PRO A O 1
ATOM 3125 N N . ILE A 1 422 ? -39.751 6.371 85.236 1.00 45.06 422 ILE A N 1
ATOM 3126 C CA . ILE A 1 422 ? -39.363 6.615 86.630 1.00 45.06 422 ILE A CA 1
ATOM 3127 C C . ILE A 1 422 ? -40.169 5.643 87.513 1.00 45.06 422 ILE A C 1
ATOM 3129 O O . ILE A 1 422 ? -41.404 5.653 87.429 1.00 45.06 422 ILE A O 1
ATOM 3133 N N . PRO A 1 423 ? -39.535 4.822 88.372 1.00 46.69 423 PRO A N 1
ATOM 3134 C CA . PRO A 1 423 ? -40.266 3.981 89.311 1.00 46.69 423 PRO A CA 1
ATOM 3135 C C . PRO A 1 423 ? -41.016 4.879 90.298 1.00 46.69 423 PRO A C 1
ATOM 3137 O O . PRO A 1 423 ? -40.411 5.735 90.947 1.00 46.69 423 PRO A O 1
ATOM 3140 N N . ARG A 1 424 ? -42.335 4.705 90.417 1.00 48.62 424 ARG A N 1
ATOM 3141 C CA . ARG A 1 424 ? -43.084 5.292 91.532 1.00 48.62 424 ARG A CA 1
ATOM 3142 C C . ARG A 1 424 ? -42.748 4.495 92.796 1.00 48.62 424 ARG A C 1
ATOM 3144 O O . ARG A 1 424 ? -42.876 3.273 92.781 1.00 48.62 424 ARG A O 1
ATOM 3151 N N . VAL A 1 425 ? -42.263 5.223 93.804 1.00 55.22 425 VAL A N 1
ATOM 3152 C CA . VAL A 1 425 ? -41.885 4.770 95.157 1.00 55.22 425 VAL A CA 1
ATOM 3153 C C . VAL A 1 425 ? -43.045 4.086 95.866 1.00 55.22 425 VAL A C 1
ATOM 3155 O O . VAL A 1 425 ? -44.180 4.603 95.734 1.00 55.22 425 VAL A O 1
#

pLDDT: mean 86.45, std 12.31, range [32.62, 97.5]

Sequence (425 aa):
MSVLLPGPSLHPSPQVPDCCPGFFGTLCEPCPGGLGGVCSGHGQCQDRVLGSGECRCHEGFHGTACEMCELGRYGPNCTGVCNCAHGLCQEGLRGDGSCVCNVGWQGIRCDQEITGPQCPQKCDPNANCLQDSAAAPACVCAAGYSGNGTYCSEVDLCAQDHGGCSPHANCTNVAPGQRTCTCWDGYTGDGEICQEANSCLIRHGGCHKHADCIPTGPQQVSCSCREGYSGDGIRTCDLLDPCSQNNGGCSLHAVCKSTGDGQRTCTCDAAHTVGDGFTCRARVGLELLRDKQASFFSLYLLEYKELKGDGPFTIFVPHADLMTNLSQDEMARIRANRQLVFRYHVVGCRQLRSQELLEEGYATTLSGHPLRFSEREGSIYINDFARVVSSDQEAVNGVLHFIDRVLLPPQVLHWEPDTAPIPRV

Radius of gyration: 47.45 Å; chains: 1; bounding box: 93×44×155 Å

Secondary structure (DSSP, 8-state):
----PPP-----------PPTTEETTTTEEPS-GGG-GGGGSEEE--BTT----EEEPTTEESTTS-EEPTTEESTTS-EE---SSEEE--BTT----EEEPTTEESTTS-EE------SSPPPTTEEEE--TTS--EEEEPTTEEESSSSEEE--STTSGGGG--TTEEEEEEETTEEEEEEPTTEEESSSSEEE--GGGTGGGG--TTEEEEEEETTEEEEEEPTTEES-SSS--EEP-TTSSGGGG--TTEEEEEEETTEEEEEE-TTT-EESSSSEE--HHHHHHH-GGGHHHHTTGGG--GGGS---EEEEEE-GGG-----HHHHHHHHHTHHHHHHHTEEES----HHHHHHH-EEE-TTS-EEEEEEETTEEEETTTEEEEEEEEEETTEEEEEESS----HHHHT--S--PPPPP-

InterPro domains:
  IPR000742 EGF-like domain [PS00022] (55-66)
  IPR000742 EGF-like domain [PS00022] (99-110)
  IPR000742 EGF-like domain [PS01186] (99-110)
  IPR000742 EGF-like domain [PS01186] (139-152)
  IPR000742 EGF-like domain [PS01186] (181-194)
  IPR000742 EGF-like domain [PS01186] (223-237)
  IPR000742 EGF-like domain [PS50026] (29-67)
  IPR000742 EGF-like domain [PS50026] (74-111)
  IPR000742 EGF-like domain [PS50026] (115-153)
  IPR000742 EGF-like domain [PS50026] (154-195)
  IPR000742 EGF-like domain [PS50026] (196-238)
  IPR000742 EGF-like domain [SM00181] (30-67)
  IPR000742 EGF-like domain [SM00181] (77-111)
  IPR000742 EGF-like domain [SM00181] (118-153)
  IPR000742 EGF-like domain [SM00181] (157-195)
  IPR000742 EGF-like domain [SM00181] (199-238)
  IPR000742 EGF-like domain [SM00181] (242-281)
  IPR000782 FAS1 domain [PF02469] (305-409)
  IPR000782 FAS1 domain [PS50213] (281-407)
  IPR000782 FAS1 domain [SM00554] (314-410)